Protein AF-A0A7V2CVE9-F1 (afdb_monomer)

pLDDT: mean 84.0, std 15.45, range [31.25, 98.56]

Mean predicted aligned error: 8.96 Å

Foldseek 3Di:
DDDDDPPPPPPPPPPPPDPPVPFPDADDDDPPADPAWDKAKDDKDWDDAPDPQKIKIKIWIATPVLAIKIKIKIFQGPLLAAQAEEEEQCDRLVQLQPLVNLLCQLRVHMYMYMPDDDDPCLRVVLVVQVVCCVVVVRALSSQHAYEYEYAAPVLLVSLVSLLNCVQRYLEGEYENHFPNLSQLPPPDNVSNVSSLVSQQQHAYEYEYELAAPLDWDQVVVVPVRRVCLPPRQLVCQVSVGNYAYAYAYDDYSDDFPVCLLVSVLSVLSCPQWFDPPFGSNVPHGGTDGQHLQQKWWKAPFPQDADPNTGTDRPDPALPSIDQIDGPVPDPDDSSNIGIGSDQLSSQLRSLRRFDADQKAWDWDADPLKIKIFIDGPDPFDWQKKFKDFRPHTQDIDRDPRRMDIDNPLSAQSDWTWMWIWIATPNGTHIHNTWTRRRNRTRRSNVSVVVSVVPPCLLVVAPADPLLSVLLVVLVVVVVVVVPDDDDDDDRDPVSLLSNLVSLLVQCPPSHPSSVVSSLVSCLVCLLVNLVSLVVVLVVPPPPDPVSSVSSVVSNVVNPDPPPPPPPPDD

Solvent-accessible surface area (backbone atoms only — not comparable to full-atom values): 30543 Å² total; per-residue (Å²): 137,84,85,81,77,84,80,69,68,76,78,74,75,75,80,80,71,81,73,75,72,72,73,78,74,78,77,80,79,57,91,88,53,81,72,92,84,68,69,52,76,49,76,74,48,77,41,80,38,99,49,92,65,18,33,35,36,36,35,41,34,38,41,88,83,68,51,55,35,50,36,20,36,24,40,42,37,91,56,75,54,36,62,27,32,39,39,35,36,62,37,38,52,52,38,54,22,50,62,59,45,39,49,17,51,35,65,36,19,28,28,37,7,14,42,69,90,72,96,48,61,72,57,49,50,51,53,50,32,42,51,50,18,64,79,67,72,34,58,22,45,51,24,27,34,27,38,28,30,13,49,28,81,29,8,55,49,28,48,48,32,32,46,74,37,45,69,43,35,59,31,32,33,32,21,57,38,67,65,63,57,68,44,57,71,42,90,49,64,68,57,11,50,45,22,48,64,34,36,42,43,30,45,30,40,31,50,31,19,30,52,12,87,51,40,30,44,46,71,90,73,76,46,65,72,18,36,44,75,77,66,46,45,36,57,44,24,62,68,59,36,39,44,28,71,47,48,40,78,73,42,34,90,60,84,58,63,58,58,37,48,49,53,49,40,51,51,43,41,42,67,60,25,46,56,91,84,60,49,18,71,83,37,71,40,75,61,44,71,42,62,56,77,66,17,22,29,22,54,56,47,65,72,28,60,48,98,85,20,38,52,36,73,60,54,98,56,73,74,62,50,53,77,66,32,48,43,92,71,50,87,72,62,68,35,62,30,32,38,30,63,31,66,42,37,37,41,31,44,54,25,44,54,40,73,60,75,51,40,40,61,44,76,45,79,51,88,68,26,37,37,39,36,63,45,71,79,49,92,60,60,74,54,32,35,38,36,27,47,32,69,42,81,76,50,72,19,75,49,85,76,39,47,53,74,39,57,86,54,34,38,62,58,36,79,41,32,33,32,35,46,31,34,36,84,92,39,65,44,39,12,50,46,43,33,30,35,35,42,37,78,52,59,47,55,67,20,46,57,48,20,73,61,47,58,58,58,59,74,55,45,95,54,57,71,66,31,48,50,43,55,50,48,57,50,52,49,54,59,39,63,76,73,52,89,71,91,74,85,74,82,54,66,71,52,40,33,55,25,40,54,46,40,58,54,28,60,71,41,90,35,58,62,39,25,52,31,24,52,49,48,49,62,68,45,20,72,80,31,23,69,36,48,48,50,48,56,72,73,56,82,58,78,51,68,67,60,39,52,53,51,51,52,42,37,55,73,51,56,69,80,64,94,74,70,74,82,83,83,127

Sequence (570 aa):
MRPVPRTLLAAVTCLSATAALAQPKPTPVPEDYPGPLQVEWGPIRTFDGPRPGDRVSRMYFVHLDRTDQEAQLFLPGNARTIRGVIVHLGWAYEPHKPHLQEYARARGFAVLGGMWRYARLPDVIPQALAHLAKELDVPGLEHAPLLMMGFSRTGSKAVRFAVYQPERTVSVFFGGSPGLTLGIADKNPERAQRALDALRGIPCITISGSQDAFVGINKEAKRGYFDWERVHYPKIRAARLPVTAACEWGPGHESFNNGALLLPFWDGVWRGRVSDDADPVKGPVALKPFPEEAGYLVTAGDWGTDPDGKLVPASAAADHLGEPVPLREFRGDPATAVWLPDAYTAAVWRAFVERPRGIALAASASGSSIRLAVRSERPEPVESAQFCDGNRLLGRADRAPFEIETLELGSPRGVHSVFAVCMAGGVKYYTAPIQVLGGTVVDQKAGEERARQVPGDLAGLVVDVDALATLRALRADRAQDSASPSPRTPVPAPARAAAARQVIGLLRSPFDEQRMLATKALKEFAPELAEAIRGEIASGPVDDPKIRSFLESLADSTAAPSATQPDNSR

Radius of gyration: 27.42 Å; Cα contacts (8 Å, |Δi|>4): 1169; chains: 1; bounding box: 65×110×67 Å

Structure (mmCIF, N/CA/C/O backbone):
data_AF-A0A7V2CVE9-F1
#
_entry.id   AF-A0A7V2CVE9-F1
#
loop_
_atom_site.group_PDB
_atom_site.id
_atom_site.type_symbol
_atom_site.label_atom_id
_atom_site.label_alt_id
_atom_site.label_comp_id
_atom_site.label_asym_id
_atom_site.label_entity_id
_atom_site.label_seq_id
_atom_site.pdbx_PDB_ins_code
_atom_site.Cartn_x
_atom_site.Cartn_y
_atom_site.Cartn_z
_atom_site.occupancy
_atom_site.B_iso_or_equiv
_atom_site.auth_seq_id
_atom_site.auth_comp_id
_atom_site.auth_asym_id
_atom_site.auth_atom_id
_atom_site.pdbx_PDB_model_num
ATOM 1 N N . MET A 1 1 ? 17.419 -52.268 -21.661 1.00 43.81 1 MET A N 1
ATOM 2 C CA . MET A 1 1 ? 17.269 -51.530 -20.387 1.00 43.81 1 MET A CA 1
ATOM 3 C C . MET A 1 1 ? 17.296 -52.542 -19.250 1.00 43.81 1 MET A C 1
ATOM 5 O O . MET A 1 1 ? 16.499 -53.469 -19.287 1.00 43.81 1 MET A O 1
ATOM 9 N N . ARG A 1 2 ? 18.259 -52.456 -18.321 1.00 33.97 2 ARG A N 1
ATOM 10 C CA . ARG A 1 2 ? 18.342 -53.364 -17.158 1.00 33.97 2 ARG A CA 1
ATOM 11 C C . ARG A 1 2 ? 17.438 -52.840 -16.028 1.00 33.97 2 ARG A C 1
ATOM 13 O O . ARG A 1 2 ? 17.391 -51.624 -15.855 1.00 33.97 2 ARG A O 1
ATOM 20 N N . PRO A 1 3 ? 16.739 -53.703 -15.271 1.00 44.88 3 PRO A N 1
ATOM 21 C CA . PRO A 1 3 ? 15.881 -53.265 -14.175 1.00 44.88 3 PRO A CA 1
ATOM 22 C C . PRO A 1 3 ? 16.718 -52.849 -12.958 1.00 44.88 3 PRO A C 1
ATOM 24 O O . PRO A 1 3 ? 17.675 -53.527 -12.585 1.00 44.88 3 PRO A O 1
ATOM 27 N N . VAL A 1 4 ? 16.350 -51.722 -12.348 1.00 42.75 4 VAL A N 1
ATOM 28 C CA . VAL A 1 4 ? 16.950 -51.209 -11.108 1.00 42.75 4 VAL A CA 1
ATOM 29 C C . VAL A 1 4 ? 16.427 -52.026 -9.910 1.00 42.75 4 VAL A C 1
ATOM 31 O O . VAL A 1 4 ? 15.227 -52.312 -9.863 1.00 42.75 4 VAL A O 1
ATOM 34 N N . PRO A 1 5 ? 17.274 -52.418 -8.936 1.00 43.97 5 PRO A N 1
ATOM 35 C CA . PRO A 1 5 ? 16.848 -53.206 -7.779 1.00 43.97 5 PRO A CA 1
ATOM 36 C C . PRO A 1 5 ? 15.904 -52.433 -6.845 1.00 43.97 5 PRO A C 1
ATOM 38 O O . PRO A 1 5 ? 16.165 -51.291 -6.472 1.00 43.97 5 PRO A O 1
ATOM 41 N N . ARG A 1 6 ? 14.831 -53.103 -6.402 1.00 46.44 6 ARG A N 1
ATOM 42 C CA . ARG A 1 6 ? 13.778 -52.609 -5.487 1.00 46.44 6 ARG A CA 1
ATOM 43 C C . ARG A 1 6 ? 14.230 -52.313 -4.044 1.00 46.44 6 ARG A C 1
ATOM 45 O O . ARG A 1 6 ? 13.397 -52.003 -3.202 1.00 46.44 6 ARG A O 1
ATOM 52 N N . THR A 1 7 ? 15.520 -52.374 -3.735 1.00 42.72 7 THR A N 1
ATOM 53 C CA . THR A 1 7 ? 16.046 -52.250 -2.363 1.00 42.72 7 THR A CA 1
ATOM 54 C C . THR A 1 7 ? 16.423 -50.828 -1.935 1.00 42.72 7 THR A C 1
ATOM 56 O O . THR A 1 7 ? 16.818 -50.636 -0.792 1.00 42.72 7 THR A O 1
ATOM 59 N N . LEU A 1 8 ? 16.236 -49.812 -2.787 1.00 39.56 8 LEU A N 1
ATOM 60 C CA . LEU A 1 8 ? 16.528 -48.403 -2.460 1.00 39.56 8 LEU A CA 1
ATOM 61 C C . LEU A 1 8 ? 15.291 -47.546 -2.131 1.00 39.56 8 LEU A C 1
ATOM 63 O O . LEU A 1 8 ? 15.432 -46.367 -1.821 1.00 39.56 8 LEU A O 1
ATOM 67 N N . LEU A 1 9 ? 14.085 -48.126 -2.146 1.00 37.44 9 LEU A N 1
ATOM 68 C CA . LEU A 1 9 ? 12.841 -47.387 -1.886 1.00 37.44 9 LEU A CA 1
ATOM 69 C C . LEU A 1 9 ? 12.424 -47.359 -0.402 1.00 37.44 9 LEU A C 1
ATOM 71 O O . LEU A 1 9 ? 11.510 -46.627 -0.051 1.00 37.44 9 LEU A O 1
ATOM 75 N N . ALA A 1 10 ? 13.094 -48.114 0.477 1.00 36.25 10 ALA A N 1
ATOM 76 C CA . ALA A 1 10 ? 12.753 -48.185 1.904 1.00 36.25 10 ALA A CA 1
ATOM 77 C C . ALA A 1 10 ? 13.574 -47.234 2.802 1.00 36.25 10 ALA A C 1
ATOM 79 O O . ALA A 1 10 ? 13.246 -47.066 3.971 1.00 36.25 10 ALA A O 1
ATOM 80 N N . ALA A 1 11 ? 14.615 -46.578 2.273 1.00 33.44 11 ALA A N 1
ATOM 81 C CA . ALA A 1 11 ? 15.468 -45.660 3.041 1.00 33.44 11 ALA A CA 1
ATOM 82 C C . ALA A 1 11 ? 15.097 -44.170 2.880 1.00 33.44 11 ALA A C 1
ATOM 84 O O . ALA A 1 11 ? 15.650 -43.323 3.572 1.00 33.44 11 ALA A O 1
ATOM 85 N N . VAL A 1 12 ? 14.146 -43.838 1.997 1.00 35.50 12 VAL A N 1
ATOM 86 C CA . VAL A 1 12 ? 13.720 -42.446 1.729 1.00 35.50 12 VAL A CA 1
ATOM 87 C C . VAL A 1 12 ? 12.369 -42.111 2.389 1.00 35.50 12 VAL A C 1
ATOM 89 O O . VAL A 1 12 ? 11.962 -40.957 2.422 1.00 35.50 12 VAL A O 1
ATOM 92 N N . THR A 1 13 ? 11.688 -43.085 3.002 1.00 34.62 13 THR A N 1
ATOM 93 C CA . THR A 1 13 ? 10.315 -42.914 3.527 1.00 34.62 13 THR A CA 1
ATOM 94 C C . THR A 1 13 ? 10.218 -42.801 5.059 1.00 34.62 13 THR A C 1
ATOM 96 O O . THR A 1 13 ? 9.115 -42.727 5.587 1.00 34.62 13 THR A O 1
ATOM 99 N N . CYS A 1 14 ? 11.340 -42.734 5.790 1.00 31.25 14 CYS A N 1
ATOM 100 C CA . CYS A 1 14 ? 11.357 -42.661 7.266 1.00 31.25 14 CYS A CA 1
ATOM 101 C C . CYS A 1 14 ? 12.058 -41.417 7.857 1.00 31.25 14 CYS A C 1
ATOM 103 O O . CYS A 1 14 ? 12.432 -41.429 9.026 1.00 31.25 14 CYS A O 1
ATOM 105 N N . LEU A 1 15 ? 12.204 -40.328 7.090 1.00 33.91 15 LEU A N 1
ATOM 106 C CA . LEU A 1 15 ? 12.718 -39.030 7.578 1.00 33.91 15 LEU A CA 1
ATOM 107 C C . LEU A 1 15 ? 11.675 -37.895 7.548 1.00 33.91 15 LEU A C 1
ATOM 109 O O . LEU A 1 15 ? 12.021 -36.722 7.616 1.00 33.91 15 LEU A O 1
ATOM 113 N N . SER A 1 16 ? 10.386 -38.231 7.506 1.00 36.09 16 SER A N 1
ATOM 114 C CA . SER A 1 16 ? 9.269 -37.311 7.780 1.00 36.09 16 SER A CA 1
ATOM 115 C C . SER A 1 16 ? 8.717 -37.502 9.201 1.00 36.09 16 SER A C 1
ATOM 117 O O . SER A 1 16 ? 7.528 -37.318 9.462 1.00 36.09 16 SER A O 1
ATOM 119 N N . ALA A 1 17 ? 9.594 -37.877 10.138 1.00 37.22 17 ALA A N 1
ATOM 120 C CA . ALA A 1 17 ? 9.297 -37.876 11.561 1.00 37.22 17 ALA A CA 1
ATOM 121 C C . ALA A 1 17 ? 9.068 -36.430 12.019 1.00 37.22 17 ALA A C 1
ATOM 123 O O . ALA A 1 17 ? 10.015 -35.656 12.116 1.00 37.22 17 ALA A O 1
ATOM 124 N N . THR A 1 18 ? 7.798 -36.083 12.241 1.00 36.44 18 THR A N 1
ATOM 125 C CA . THR A 1 18 ? 7.293 -35.232 13.333 1.00 36.44 18 THR A CA 1
ATOM 126 C C . THR A 1 18 ? 8.355 -34.418 14.079 1.00 36.44 18 THR A C 1
ATOM 128 O O . THR A 1 18 ? 8.585 -34.607 15.272 1.00 36.44 18 THR A O 1
ATOM 131 N N . ALA A 1 19 ? 8.960 -33.443 13.405 1.00 36.50 19 ALA A N 1
ATOM 132 C CA . ALA A 1 19 ? 9.407 -32.247 14.085 1.00 36.50 19 ALA A CA 1
ATOM 133 C C . ALA A 1 19 ? 8.121 -31.487 14.401 1.00 36.50 19 ALA A C 1
ATOM 135 O O . ALA A 1 19 ? 7.608 -30.737 13.571 1.00 36.50 19 ALA A O 1
ATOM 136 N N . ALA A 1 20 ? 7.551 -31.732 15.582 1.00 38.41 20 ALA A N 1
ATOM 137 C CA . ALA A 1 20 ? 6.730 -30.719 16.218 1.00 38.41 20 ALA A CA 1
ATOM 138 C C . ALA A 1 20 ? 7.644 -29.495 16.322 1.00 38.41 20 ALA A C 1
ATOM 140 O O . ALA A 1 20 ? 8.504 -29.438 17.200 1.00 38.41 20 ALA A O 1
ATOM 141 N N . LEU A 1 21 ? 7.565 -28.603 15.330 1.00 41.34 21 LEU A N 1
ATOM 142 C CA . LEU A 1 21 ? 8.269 -27.334 15.328 1.00 41.34 21 LEU A CA 1
ATOM 143 C C . LEU A 1 21 ? 7.784 -26.632 16.587 1.00 41.34 21 LEU A C 1
ATOM 145 O O . LEU A 1 21 ? 6.665 -26.119 16.620 1.00 41.34 21 LEU A O 1
ATOM 149 N N . ALA A 1 22 ? 8.583 -26.713 17.653 1.00 47.47 22 ALA A N 1
ATOM 150 C CA . ALA A 1 22 ? 8.346 -25.951 18.859 1.00 47.47 22 ALA A CA 1
ATOM 151 C C . ALA A 1 22 ? 8.121 -24.518 18.392 1.00 47.47 22 ALA A C 1
ATOM 153 O O . ALA A 1 22 ? 8.961 -23.981 17.660 1.00 47.47 22 ALA A O 1
ATOM 154 N N . GLN A 1 23 ? 6.956 -23.951 18.720 1.00 46.72 23 GLN A N 1
ATOM 155 C CA . GLN A 1 23 ? 6.673 -22.586 18.311 1.00 46.72 23 GLN A CA 1
ATOM 156 C C . GLN A 1 23 ? 7.845 -21.716 18.772 1.00 46.72 23 GLN A C 1
ATOM 158 O O . GLN A 1 23 ? 8.299 -21.884 19.913 1.00 46.72 23 GLN A O 1
ATOM 163 N N . PRO A 1 24 ? 8.394 -20.860 17.891 1.00 49.22 24 PRO A N 1
ATOM 164 C CA . PRO A 1 24 ? 9.481 -19.983 18.281 1.00 49.22 24 PRO A CA 1
ATOM 165 C C . PRO A 1 24 ? 9.033 -19.231 19.532 1.00 49.22 24 PRO A C 1
ATOM 167 O O . PRO A 1 24 ? 7.952 -18.641 19.554 1.00 49.22 24 PRO A O 1
ATOM 170 N N . LYS A 1 25 ? 9.824 -19.331 20.608 1.00 53.44 25 LYS A N 1
ATOM 171 C CA . LYS A 1 25 ? 9.537 -18.573 21.827 1.00 53.44 25 LYS A CA 1
ATOM 172 C C . LYS A 1 25 ? 9.451 -17.092 21.438 1.00 53.44 25 LYS A C 1
ATOM 174 O O . LYS A 1 25 ? 10.308 -16.657 20.663 1.00 53.44 25 LYS A O 1
ATOM 179 N N . PRO A 1 26 ? 8.467 -16.336 21.959 1.00 62.16 26 PRO A N 1
ATOM 180 C CA . PRO A 1 26 ? 8.378 -14.902 21.717 1.00 62.16 26 PRO A CA 1
ATOM 181 C C . PRO A 1 26 ? 9.733 -14.244 21.969 1.00 62.16 26 PRO A C 1
ATOM 183 O O . PRO A 1 26 ? 10.394 -14.558 22.966 1.00 62.16 26 PRO A O 1
ATOM 186 N N . THR A 1 27 ? 10.152 -13.358 21.065 1.00 63.31 27 THR A N 1
ATOM 187 C CA . THR A 1 27 ? 11.380 -12.581 21.255 1.00 63.31 27 THR A CA 1
ATOM 188 C C . THR A 1 27 ? 11.283 -11.847 22.597 1.00 63.31 27 THR A C 1
ATOM 190 O O . THR A 1 27 ? 10.294 -11.142 22.815 1.00 63.31 27 THR A O 1
ATOM 193 N N . PRO A 1 28 ? 12.260 -11.992 23.515 1.00 63.31 28 PRO A N 1
ATOM 194 C CA . PRO A 1 28 ? 12.235 -11.281 24.784 1.00 63.31 28 PRO A CA 1
ATOM 195 C C . PRO A 1 28 ? 12.097 -9.774 24.558 1.00 63.31 28 PRO A C 1
ATOM 197 O O . PRO A 1 28 ? 12.868 -9.163 23.807 1.00 63.31 28 PRO A O 1
ATOM 200 N N . VAL A 1 29 ? 11.104 -9.180 25.216 1.00 66.19 29 VAL A N 1
ATOM 201 C CA . VAL A 1 29 ? 10.906 -7.731 25.240 1.00 66.19 29 VAL A CA 1
ATOM 202 C C . VAL A 1 29 ? 12.132 -7.110 25.924 1.00 66.19 29 VAL A C 1
ATOM 204 O O . VAL A 1 29 ? 12.483 -7.556 27.017 1.00 66.19 29 VAL A O 1
ATOM 207 N N . PRO A 1 30 ? 12.838 -6.149 25.300 1.00 66.94 30 PRO A N 1
ATOM 208 C CA . PRO A 1 30 ? 14.041 -5.596 25.911 1.00 66.94 30 PRO A CA 1
ATOM 209 C C . PRO A 1 30 ? 13.746 -4.810 27.189 1.00 66.94 30 PRO A C 1
ATOM 211 O O . PRO A 1 30 ? 12.656 -4.273 27.357 1.00 66.94 30 PRO A O 1
ATOM 214 N N . GLU A 1 31 ? 14.745 -4.717 28.070 1.00 66.62 31 GLU A N 1
ATOM 215 C CA . GLU A 1 31 ? 14.632 -4.032 29.368 1.00 66.62 31 GLU A CA 1
ATOM 216 C C . GLU A 1 31 ? 14.289 -2.538 29.242 1.00 66.62 31 GLU A C 1
ATOM 218 O O . GLU A 1 31 ? 13.712 -1.955 30.156 1.00 66.62 31 GLU A O 1
ATOM 223 N N . ASP A 1 32 ? 14.599 -1.916 28.099 1.00 68.56 32 ASP A N 1
ATOM 224 C CA . ASP A 1 32 ? 14.266 -0.520 27.798 1.00 68.56 32 ASP A CA 1
ATOM 225 C C . ASP A 1 32 ? 12.853 -0.333 27.216 1.00 68.56 32 ASP A C 1
ATOM 227 O O . ASP A 1 32 ? 12.450 0.791 26.895 1.00 68.56 32 ASP A O 1
ATOM 231 N N . TYR A 1 33 ? 12.089 -1.417 27.072 1.00 66.81 33 TYR A N 1
ATOM 232 C CA . TYR A 1 33 ? 10.715 -1.363 26.608 1.00 66.81 33 TYR A CA 1
ATOM 233 C C . TYR A 1 33 ? 9.787 -1.015 27.783 1.00 66.81 33 TYR A C 1
ATOM 235 O O . TYR A 1 33 ? 9.780 -1.718 28.796 1.00 66.81 33 TYR A O 1
ATOM 243 N N . PRO A 1 34 ? 8.976 0.052 27.685 1.00 65.19 34 PRO A N 1
ATOM 244 C CA . PRO A 1 34 ? 8.049 0.406 28.753 1.00 65.19 34 PRO A CA 1
ATOM 245 C C . PRO A 1 34 ? 7.080 -0.761 29.011 1.00 65.19 34 PRO A C 1
ATOM 247 O O . PRO A 1 34 ? 6.595 -1.375 28.059 1.00 65.19 34 PRO A O 1
ATOM 250 N N . GLY A 1 35 ? 6.809 -1.073 30.287 1.00 69.31 35 GLY A N 1
ATOM 251 C CA . GLY A 1 35 ? 5.953 -2.193 30.729 1.00 69.31 35 GLY A CA 1
ATOM 252 C C . GLY A 1 35 ? 4.550 -2.206 30.096 1.00 69.31 35 GLY A C 1
ATOM 253 O O . GLY A 1 35 ? 4.226 -1.311 29.327 1.00 69.31 35 GLY A O 1
ATOM 254 N N . PRO A 1 36 ? 3.687 -3.201 30.357 1.00 68.38 36 PRO A N 1
ATOM 255 C CA . PRO A 1 36 ? 2.457 -3.432 29.587 1.00 68.38 36 PRO A CA 1
ATOM 256 C C . PRO A 1 36 ? 1.581 -2.179 29.420 1.00 68.38 36 PRO A C 1
ATOM 258 O O . PRO A 1 36 ? 1.322 -1.444 30.371 1.00 68.38 36 PRO A O 1
ATOM 261 N N . LEU A 1 37 ? 1.144 -1.934 28.183 1.00 78.75 37 LEU A N 1
ATOM 262 C CA . LEU A 1 37 ? 0.266 -0.822 27.832 1.00 78.75 37 LEU A CA 1
ATOM 263 C C . LEU A 1 37 ? -1.195 -1.194 28.066 1.00 78.75 37 LEU A C 1
ATOM 265 O O . LEU A 1 37 ? -1.659 -2.183 27.497 1.00 78.75 37 LEU A O 1
ATOM 269 N N . GLN A 1 38 ? -1.925 -0.363 28.808 1.00 79.00 38 GLN A N 1
ATOM 270 C CA . GLN A 1 38 ? -3.385 -0.416 28.837 1.00 79.00 38 GLN A CA 1
ATOM 271 C C . GLN A 1 38 ? -3.959 0.523 27.771 1.00 79.00 38 GLN A C 1
ATOM 273 O O . GLN A 1 38 ? -3.553 1.681 27.674 1.00 79.00 38 GLN A O 1
ATOM 278 N N . VAL A 1 39 ? -4.880 0.002 26.962 1.00 83.56 39 VAL A N 1
ATOM 279 C CA . VAL A 1 39 ? -5.604 0.747 25.927 1.00 83.56 39 VAL A CA 1
ATOM 280 C C . VAL A 1 39 ? -7.088 0.720 26.269 1.00 83.56 39 VAL A C 1
ATOM 282 O O . VAL A 1 39 ? -7.640 -0.346 26.543 1.00 83.56 39 VAL A O 1
ATOM 285 N N . GLU A 1 40 ? -7.728 1.886 26.239 1.00 84.38 40 GLU A N 1
ATOM 286 C CA . GLU A 1 40 ? -9.179 1.997 26.374 1.00 84.38 40 GLU A CA 1
ATOM 287 C C . GLU A 1 40 ? -9.812 2.011 24.981 1.00 84.38 40 GLU A C 1
ATOM 289 O O . GLU A 1 40 ? -9.551 2.906 24.173 1.00 84.38 40 GLU A O 1
ATOM 294 N N . TRP A 1 41 ? -10.633 1.002 24.689 1.00 85.94 41 TRP A N 1
ATOM 295 C CA . TRP A 1 41 ? -11.311 0.852 23.403 1.00 85.94 41 TRP A CA 1
ATOM 296 C C . TRP A 1 41 ? -12.672 1.549 23.435 1.00 85.94 41 TRP A C 1
ATOM 298 O O . TRP A 1 41 ? -13.489 1.317 24.325 1.00 85.94 41 TRP A O 1
ATOM 308 N N . GLY A 1 42 ? -12.911 2.414 22.457 1.00 80.62 42 GLY A N 1
ATOM 309 C CA . GLY A 1 42 ? -14.210 3.010 22.178 1.00 80.62 42 GLY A CA 1
ATOM 310 C C . GLY A 1 42 ? -15.132 2.055 21.410 1.00 80.62 42 GLY A C 1
ATOM 311 O O . GLY A 1 42 ? -14.715 0.973 20.994 1.00 80.62 42 GLY A O 1
ATOM 312 N N . PRO A 1 43 ? -16.398 2.449 21.188 1.00 79.06 43 PRO A N 1
ATOM 313 C CA . PRO A 1 43 ? -17.369 1.603 20.507 1.00 79.06 43 PRO A CA 1
ATOM 314 C C . PRO A 1 43 ? -16.951 1.321 19.061 1.00 79.06 43 PRO A C 1
ATOM 316 O O . PRO A 1 43 ? -16.502 2.220 18.343 1.00 79.06 43 PRO A O 1
ATOM 319 N N . ILE A 1 44 ? -17.176 0.083 18.618 1.00 86.19 44 ILE A N 1
ATOM 320 C CA . ILE A 1 44 ? -16.987 -0.307 17.223 1.00 86.19 44 ILE A CA 1
ATOM 321 C C . ILE A 1 44 ? -18.263 -0.025 16.437 1.00 86.19 44 ILE A C 1
ATOM 323 O O . ILE A 1 44 ? -19.359 -0.440 16.811 1.00 86.19 44 ILE A O 1
ATOM 327 N N . ARG A 1 45 ? -18.113 0.677 15.316 1.00 84.31 45 ARG A N 1
ATOM 328 C CA . ARG A 1 45 ? -19.191 0.929 14.357 1.00 84.31 45 ARG A CA 1
ATOM 329 C C . ARG A 1 45 ? -18.903 0.167 13.077 1.00 84.31 45 ARG A C 1
ATOM 331 O O . ARG A 1 45 ? -17.827 0.325 12.512 1.00 84.31 45 ARG A O 1
ATOM 338 N N . THR A 1 46 ? -19.859 -0.623 12.608 1.00 85.56 46 THR A N 1
ATOM 339 C CA . THR A 1 46 ? -19.724 -1.397 11.369 1.00 85.56 46 THR A CA 1
ATOM 340 C C . THR A 1 46 ? -20.627 -0.817 10.293 1.00 85.56 46 THR A C 1
ATOM 342 O O . THR A 1 46 ? -21.776 -0.466 10.552 1.00 85.56 46 THR A O 1
ATOM 345 N N . PHE A 1 47 ? -20.084 -0.718 9.088 1.00 85.25 47 PHE A N 1
ATOM 346 C CA . PHE A 1 47 ? -20.742 -0.212 7.896 1.00 85.25 47 PHE A CA 1
ATOM 347 C C . PHE A 1 47 ? -20.623 -1.247 6.780 1.00 85.25 47 PHE A C 1
ATOM 349 O O . PHE A 1 47 ? -19.642 -1.999 6.727 1.00 85.25 47 PHE A O 1
ATOM 356 N N . ASP A 1 48 ? -21.586 -1.244 5.864 1.00 84.25 48 ASP A N 1
ATOM 357 C CA . ASP A 1 48 ? -21.485 -2.035 4.643 1.00 84.25 48 ASP A CA 1
ATOM 358 C C . ASP A 1 48 ? -20.299 -1.553 3.800 1.00 84.25 48 ASP A C 1
ATOM 360 O O . ASP A 1 48 ? -20.056 -0.352 3.632 1.00 84.25 48 ASP A O 1
ATOM 364 N N . GLY A 1 49 ? -19.530 -2.512 3.294 1.00 85.25 49 GLY A N 1
ATOM 365 C CA . GLY A 1 49 ? -18.465 -2.257 2.342 1.00 85.25 49 GLY A CA 1
ATOM 366 C C . GLY A 1 49 ? -18.992 -2.052 0.916 1.00 85.25 49 GLY A C 1
ATOM 367 O O . GLY A 1 49 ? -20.192 -2.107 0.655 1.00 85.25 49 GLY A O 1
ATOM 368 N N . PRO A 1 50 ? -18.090 -1.821 -0.050 1.00 82.31 50 PRO A N 1
ATOM 369 C CA . PRO A 1 50 ? -18.489 -1.480 -1.414 1.00 82.31 50 PRO A CA 1
ATOM 370 C C . PRO A 1 50 ? -19.038 -2.659 -2.228 1.00 82.31 50 PRO A C 1
ATOM 372 O O . PRO A 1 50 ? -19.571 -2.435 -3.314 1.00 82.31 50 PRO A O 1
ATOM 375 N N . ARG A 1 51 ? -18.913 -3.907 -1.751 1.00 87.19 51 ARG A N 1
ATOM 376 C CA . ARG A 1 51 ? -19.542 -5.086 -2.367 1.00 87.19 51 ARG A CA 1
ATOM 377 C C . ARG A 1 51 ? -20.447 -5.809 -1.368 1.00 87.19 51 ARG A C 1
ATOM 379 O O . ARG A 1 51 ? -20.175 -5.753 -0.170 1.00 87.19 51 ARG A O 1
ATOM 386 N N . PRO A 1 52 ? -21.478 -6.538 -1.841 1.00 86.88 52 PRO A N 1
ATOM 387 C CA . PRO A 1 52 ? -22.337 -7.329 -0.968 1.00 86.88 52 PRO A CA 1
ATOM 388 C C . PRO A 1 52 ? -21.536 -8.247 -0.039 1.00 86.88 52 PRO A C 1
ATOM 390 O O . PRO A 1 52 ? -20.699 -9.030 -0.489 1.00 86.88 52 PRO A O 1
ATOM 393 N N . GLY A 1 53 ? -21.812 -8.136 1.260 1.00 85.75 53 GLY A N 1
ATOM 394 C CA . GLY A 1 53 ? -21.161 -8.905 2.317 1.00 85.75 53 GLY A CA 1
ATOM 395 C C . GLY A 1 53 ? -19.884 -8.278 2.875 1.00 85.75 53 GLY A C 1
ATOM 396 O O . GLY A 1 53 ? -19.535 -8.608 4.005 1.00 85.75 53 GLY A O 1
ATOM 397 N N . ASP A 1 54 ? -19.199 -7.390 2.142 1.00 89.69 54 ASP A N 1
ATOM 398 C CA . ASP A 1 54 ? -18.034 -6.672 2.675 1.00 89.69 54 ASP A CA 1
ATOM 399 C C . ASP A 1 54 ? -18.428 -5.834 3.895 1.00 89.69 54 ASP A C 1
ATOM 401 O O . ASP A 1 54 ? -19.522 -5.270 3.947 1.00 89.69 54 ASP A O 1
ATOM 405 N N . ARG A 1 55 ? -17.507 -5.700 4.853 1.00 87.00 55 ARG A N 1
ATOM 406 C CA . ARG A 1 55 ? -17.705 -4.882 6.056 1.00 87.00 55 ARG A CA 1
ATOM 407 C C . ARG A 1 55 ? -16.539 -3.923 6.243 1.00 87.00 55 ARG A C 1
ATOM 409 O O . ARG A 1 55 ? -15.381 -4.306 6.075 1.00 87.00 55 ARG A O 1
ATOM 416 N N . VAL A 1 56 ? -16.839 -2.688 6.629 1.00 84.50 56 VAL A N 1
ATOM 417 C CA . VAL A 1 56 ? -15.848 -1.755 7.174 1.00 84.50 56 VAL A CA 1
ATOM 418 C C . VAL A 1 56 ? -16.225 -1.454 8.613 1.00 84.50 56 VAL A C 1
ATOM 420 O O . VAL A 1 56 ? -17.286 -0.897 8.878 1.00 84.50 56 VAL A O 1
ATOM 423 N N . SER A 1 57 ? -15.350 -1.808 9.542 1.00 81.75 57 SER A N 1
ATOM 424 C CA . SER A 1 57 ? -15.524 -1.551 10.966 1.00 81.75 57 SER A CA 1
ATOM 425 C C . SER A 1 57 ? -14.583 -0.445 11.410 1.00 81.75 57 SER A C 1
ATOM 427 O O . SER A 1 57 ? -13.411 -0.427 11.050 1.00 81.75 57 SER A O 1
ATOM 429 N N . ARG A 1 58 ? -15.093 0.493 12.194 1.00 81.81 58 ARG A N 1
ATOM 430 C CA . ARG A 1 58 ? -14.364 1.643 12.717 1.00 81.81 58 ARG A CA 1
ATOM 431 C C . ARG A 1 58 ? -14.307 1.561 14.227 1.00 81.81 58 ARG A C 1
ATOM 433 O O . ARG A 1 58 ? -15.320 1.276 14.858 1.00 81.81 58 ARG A O 1
ATOM 440 N N . MET A 1 59 ? -13.142 1.859 14.778 1.00 79.81 59 MET A N 1
ATOM 441 C CA . MET A 1 59 ? -12.866 1.824 16.202 1.00 79.81 59 MET A CA 1
ATOM 442 C C . MET A 1 59 ? -12.064 3.059 16.606 1.00 79.81 59 MET A C 1
ATOM 444 O O . MET A 1 59 ? -11.069 3.406 15.969 1.00 79.81 59 MET A O 1
ATOM 448 N N . TYR A 1 60 ? -12.486 3.685 17.698 1.00 76.25 60 TYR A N 1
ATOM 449 C CA . TYR A 1 60 ? -11.722 4.717 18.396 1.00 76.25 60 TYR A CA 1
ATOM 450 C C . TYR A 1 60 ? -11.022 4.090 19.588 1.00 76.25 60 TYR A C 1
ATOM 452 O O . TYR A 1 60 ? -11.591 3.201 20.212 1.00 76.25 60 TYR A O 1
ATOM 460 N N . PHE A 1 61 ? -9.823 4.540 19.935 1.00 72.94 61 PHE A N 1
ATOM 461 C CA . PHE A 1 61 ? -9.189 4.127 21.183 1.00 72.94 61 PHE A CA 1
ATOM 462 C C . PHE A 1 61 ? -8.279 5.212 21.753 1.00 72.94 61 PHE A C 1
ATOM 464 O O . PHE A 1 61 ? -7.721 6.028 21.014 1.00 72.94 61 PHE A O 1
ATOM 471 N N . VAL A 1 62 ? -8.142 5.203 23.081 1.00 62.47 62 VAL A N 1
ATOM 472 C CA . VAL A 1 62 ? -7.282 6.118 23.842 1.00 62.47 62 VAL A CA 1
ATOM 473 C C . VAL A 1 62 ? -6.052 5.363 24.327 1.00 62.47 62 VAL A C 1
ATOM 475 O O . VAL A 1 62 ? -6.148 4.295 24.935 1.00 62.47 62 VAL A O 1
ATOM 478 N N . HIS A 1 63 ? -4.877 5.933 24.065 1.00 68.56 63 HIS A N 1
ATOM 479 C CA . HIS A 1 63 ? -3.601 5.468 24.613 1.00 68.56 63 HIS A CA 1
ATOM 480 C C . HIS A 1 63 ? -3.294 6.135 25.969 1.00 68.56 63 HIS A C 1
ATOM 482 O O . HIS A 1 63 ? -3.775 7.236 26.225 1.00 68.56 63 HIS A O 1
ATOM 488 N N . LEU A 1 64 ? -2.414 5.541 26.794 1.00 57.06 64 LEU A N 1
ATOM 489 C CA . LEU A 1 64 ? -1.975 6.070 28.107 1.00 57.06 64 LEU A CA 1
ATOM 490 C C . LEU A 1 64 ? -1.516 7.544 28.106 1.00 57.06 64 LEU A C 1
ATOM 492 O O . LEU A 1 64 ? -1.589 8.208 29.135 1.00 57.06 64 LEU A O 1
ATOM 496 N N . ASP A 1 65 ? -1.112 8.076 26.954 1.00 61.28 65 ASP A N 1
ATOM 497 C CA . ASP A 1 65 ? -0.677 9.472 26.798 1.00 61.28 65 ASP A CA 1
ATOM 498 C C . ASP A 1 65 ? -1.813 10.407 26.342 1.00 61.28 65 ASP A C 1
ATOM 500 O O . ASP A 1 65 ? -1.556 11.520 25.888 1.00 61.28 65 ASP A O 1
ATOM 504 N N . ARG A 1 66 ? -3.070 9.944 26.420 1.00 58.06 66 ARG A N 1
ATOM 505 C CA . ARG A 1 66 ? -4.288 10.656 25.992 1.00 58.06 66 ARG A CA 1
ATOM 506 C C . ARG A 1 66 ? -4.236 11.155 24.549 1.00 58.06 66 ARG A C 1
ATOM 508 O O . ARG A 1 66 ? -4.759 12.216 24.234 1.00 58.06 66 ARG A O 1
ATOM 515 N N . THR A 1 67 ? -3.574 10.399 23.676 1.00 64.06 67 THR A N 1
ATOM 516 C CA . THR A 1 67 ? -3.670 10.640 22.237 1.00 64.06 67 THR A CA 1
ATOM 517 C C . THR A 1 67 ? -4.681 9.677 21.658 1.00 64.06 67 THR A C 1
ATOM 519 O O . THR A 1 67 ? -4.504 8.458 21.721 1.00 64.06 67 THR A O 1
ATOM 522 N N . ASP A 1 68 ? -5.739 10.234 21.098 1.00 69.00 68 ASP A N 1
ATOM 523 C CA . ASP A 1 68 ? -6.775 9.445 20.456 1.00 69.00 68 ASP A CA 1
ATOM 524 C C . ASP A 1 68 ? -6.294 8.976 19.111 1.00 69.00 68 ASP A C 1
ATOM 526 O O . ASP A 1 68 ? -5.616 9.691 18.364 1.00 69.00 68 ASP A O 1
ATOM 530 N N . GLN A 1 69 ? -6.642 7.737 18.832 1.00 78.00 69 GLN A N 1
ATOM 531 C CA . GLN A 1 69 ? -6.276 7.081 17.608 1.00 78.00 69 GLN A CA 1
ATOM 532 C C . GLN A 1 69 ? -7.544 6.486 17.012 1.00 78.00 69 GLN A C 1
ATOM 534 O O . GLN A 1 69 ? -8.300 5.772 17.678 1.00 78.00 69 GLN A O 1
ATOM 539 N N . GLU A 1 70 ? -7.759 6.766 15.737 1.00 82.00 70 GLU A N 1
ATOM 540 C CA . GLU A 1 70 ? -8.728 6.051 14.930 1.00 82.00 70 GLU A CA 1
ATOM 541 C C . GLU A 1 70 ? -8.048 4.886 14.205 1.00 82.00 70 GLU A C 1
ATOM 543 O O . GLU A 1 70 ? -6.988 5.037 13.579 1.00 82.00 70 GLU A O 1
ATOM 548 N N . ALA A 1 71 ? -8.703 3.727 14.258 1.00 88.56 71 ALA A N 1
ATOM 549 C CA . ALA A 1 71 ? -8.430 2.601 13.386 1.00 88.56 71 ALA A CA 1
ATOM 550 C C . ALA A 1 71 ? -9.699 2.177 12.641 1.00 88.56 71 ALA A C 1
ATOM 552 O O . ALA A 1 71 ? -10.813 2.217 13.164 1.00 88.56 71 ALA A O 1
ATOM 553 N N . GLN A 1 72 ? -9.518 1.727 11.408 1.00 91.62 72 GLN A N 1
ATOM 554 C CA . GLN A 1 72 ? -10.560 1.115 10.603 1.00 91.62 72 GLN A CA 1
ATOM 555 C C . GLN A 1 72 ? -10.071 -0.217 10.056 1.00 91.62 72 GLN A C 1
ATOM 557 O O . GLN A 1 72 ? -8.912 -0.361 9.671 1.00 91.62 72 GLN A O 1
ATOM 562 N N . LEU A 1 73 ? -10.973 -1.184 10.003 1.00 95.31 73 LEU A N 1
ATOM 563 C CA . LEU A 1 73 ? -10.746 -2.526 9.510 1.00 95.31 73 LEU A CA 1
ATOM 564 C C . LEU A 1 73 ? -11.704 -2.794 8.352 1.00 95.31 73 LEU A C 1
ATOM 566 O O . LEU A 1 73 ? -12.918 -2.795 8.534 1.00 95.31 73 LEU A O 1
ATOM 570 N N . PHE A 1 74 ? -11.166 -3.066 7.170 1.00 96.62 74 PHE A N 1
ATOM 571 C CA . PHE A 1 74 ? -11.919 -3.675 6.080 1.00 96.62 74 PHE A CA 1
ATOM 572 C C . PHE A 1 74 ? -11.825 -5.197 6.180 1.00 96.62 74 PHE A C 1
ATOM 574 O O . PHE A 1 74 ? -10.726 -5.754 6.260 1.00 96.62 74 PHE A O 1
ATOM 581 N N . LEU A 1 75 ? -12.983 -5.850 6.122 1.00 96.19 75 LEU A N 1
ATOM 582 C CA . LEU A 1 75 ? -13.141 -7.295 6.044 1.00 96.19 75 LEU A CA 1
ATOM 583 C C . LEU A 1 75 ? -13.769 -7.650 4.684 1.00 96.19 75 LEU A C 1
ATOM 585 O O . LEU A 1 75 ? -14.879 -7.188 4.394 1.00 96.19 75 LEU A O 1
ATOM 589 N N . PRO A 1 76 ? -13.101 -8.469 3.850 1.00 93.88 76 PRO A N 1
ATOM 590 C CA . PRO A 1 76 ? -13.687 -8.958 2.608 1.00 93.88 76 PRO A CA 1
ATOM 591 C C . PRO A 1 76 ? -14.826 -9.924 2.940 1.00 93.88 76 PRO A C 1
ATOM 593 O O . PRO A 1 76 ? -14.649 -10.801 3.778 1.00 93.88 76 PRO A O 1
ATOM 596 N N . GLY A 1 77 ? -15.972 -9.786 2.274 1.00 85.31 77 GLY A N 1
ATOM 597 C CA . GLY A 1 77 ? -17.273 -10.213 2.789 1.00 85.31 77 GLY A CA 1
ATOM 598 C C . GLY A 1 77 ? -17.383 -11.548 3.530 1.00 85.31 77 GLY A C 1
ATOM 599 O O . GLY A 1 77 ? -17.096 -11.621 4.721 1.00 85.31 77 GLY A O 1
ATOM 600 N N . ASN A 1 78 ? -17.850 -12.615 2.875 1.00 70.00 78 ASN A N 1
ATOM 601 C CA . ASN A 1 78 ? -18.110 -13.914 3.527 1.00 70.00 78 ASN A CA 1
ATOM 602 C C . ASN A 1 78 ? -16.835 -14.650 4.009 1.00 70.00 78 ASN A C 1
ATOM 604 O O . ASN A 1 78 ? -16.862 -15.872 4.194 1.00 70.00 78 ASN A O 1
ATOM 608 N N . ALA A 1 79 ? -15.703 -13.957 4.174 1.00 78.56 79 ALA A N 1
ATOM 609 C CA . ALA A 1 79 ? -14.489 -14.540 4.715 1.00 78.56 79 ALA A CA 1
ATOM 610 C C . ALA A 1 79 ? -14.710 -14.892 6.192 1.00 78.56 79 ALA A C 1
ATOM 612 O O . ALA A 1 79 ? -14.626 -14.051 7.082 1.00 78.56 79 ALA A O 1
ATOM 613 N N . ARG A 1 80 ? -14.983 -16.175 6.444 1.00 75.69 80 ARG A N 1
ATOM 614 C CA . ARG A 1 80 ? -15.052 -16.741 7.801 1.00 75.69 80 ARG A CA 1
ATOM 615 C C . ARG A 1 80 ? -13.688 -16.789 8.489 1.00 75.69 80 ARG A C 1
ATOM 617 O O . ARG A 1 80 ? -13.620 -16.905 9.704 1.00 75.69 80 ARG A O 1
ATOM 624 N N . THR A 1 81 ? -12.616 -16.715 7.705 1.00 87.81 81 THR A N 1
ATOM 625 C CA . THR A 1 81 ? -11.239 -16.743 8.187 1.00 87.81 81 THR A CA 1
ATOM 626 C C . THR A 1 81 ? -10.428 -15.712 7.425 1.00 87.81 81 THR A C 1
ATOM 628 O O . THR A 1 81 ? -10.439 -15.687 6.192 1.00 87.81 81 THR A O 1
ATOM 631 N N . ILE A 1 82 ? -9.709 -14.878 8.168 1.00 96.00 82 ILE A N 1
ATOM 632 C CA . ILE A 1 82 ? -8.779 -13.895 7.623 1.00 96.00 82 ILE A CA 1
ATOM 633 C C . ILE A 1 82 ? -7.391 -14.521 7.602 1.00 96.00 82 ILE A C 1
ATOM 635 O O . ILE A 1 82 ? -6.842 -14.827 8.653 1.00 96.00 82 ILE A O 1
ATOM 639 N N . ARG A 1 83 ? -6.820 -14.721 6.410 1.00 96.38 83 ARG A N 1
ATOM 640 C CA . ARG A 1 83 ? -5.515 -15.381 6.237 1.00 96.38 83 ARG A CA 1
ATOM 641 C C . ARG A 1 83 ? -4.338 -14.496 6.624 1.00 96.38 83 ARG A C 1
ATOM 643 O O . ARG A 1 83 ? -3.299 -15.033 6.978 1.00 96.38 83 ARG A O 1
ATOM 650 N N . GLY A 1 84 ? -4.491 -13.177 6.529 1.00 98.06 84 GLY A N 1
ATOM 651 C CA . GLY A 1 84 ? -3.454 -12.173 6.767 1.00 98.06 84 GLY A CA 1
ATOM 652 C C . GLY A 1 84 ? -4.057 -10.778 6.920 1.00 98.06 84 GLY A C 1
ATOM 653 O O . GLY A 1 84 ? -5.220 -10.563 6.579 1.00 98.06 84 GLY A O 1
ATOM 654 N N . VAL A 1 85 ? -3.282 -9.821 7.427 1.00 98.56 85 VAL A N 1
ATOM 655 C CA . VAL A 1 85 ? -3.730 -8.428 7.596 1.00 98.56 85 VAL A CA 1
ATOM 656 C C . VAL A 1 85 ? -2.720 -7.474 6.976 1.00 98.56 85 VAL A C 1
ATOM 658 O O . VAL A 1 85 ? -1.533 -7.529 7.290 1.00 98.56 85 VAL A O 1
ATOM 661 N N . ILE A 1 86 ? -3.192 -6.567 6.124 1.00 98.44 86 ILE A N 1
ATOM 662 C CA . ILE A 1 86 ? -2.417 -5.401 5.697 1.00 98.44 86 ILE A CA 1
ATOM 663 C C . ILE A 1 86 ? -2.597 -4.321 6.757 1.00 98.44 86 ILE A C 1
ATOM 665 O O . ILE A 1 86 ? -3.714 -3.855 6.966 1.00 98.44 86 ILE A O 1
ATOM 669 N N . VAL A 1 87 ? -1.520 -3.921 7.425 1.00 97.62 87 VAL A N 1
ATOM 670 C CA . VAL A 1 87 ? -1.551 -2.880 8.455 1.00 97.62 87 VAL A CA 1
ATOM 671 C C . VAL A 1 87 ? -0.959 -1.596 7.892 1.00 97.62 87 VAL A C 1
ATOM 673 O O . VAL A 1 87 ? 0.260 -1.458 7.779 1.00 97.62 87 VAL A O 1
ATOM 676 N N . HIS A 1 88 ? -1.824 -0.647 7.551 1.00 95.44 88 HIS A N 1
ATOM 677 C CA . HIS A 1 88 ? -1.437 0.660 7.048 1.00 95.44 88 HIS A CA 1
ATOM 678 C C . HIS A 1 88 ? -1.319 1.679 8.185 1.00 95.44 88 HIS A C 1
ATOM 680 O O . HIS A 1 88 ? -2.290 2.005 8.871 1.00 95.44 88 HIS A O 1
ATOM 686 N N . LEU A 1 89 ? -0.115 2.229 8.357 1.00 92.06 89 LEU A N 1
ATOM 687 C CA . LEU A 1 89 ? 0.218 3.082 9.495 1.00 92.06 89 LEU A CA 1
ATOM 688 C C . LEU A 1 89 ? -0.014 4.588 9.282 1.00 92.06 89 LEU A C 1
ATOM 690 O O . LEU A 1 89 ? 0.134 5.368 10.224 1.00 92.06 89 LEU A O 1
ATOM 694 N N . GLY A 1 90 ? -0.299 4.998 8.043 1.00 84.56 90 GLY A N 1
ATOM 695 C CA . GLY A 1 90 ? -0.461 6.402 7.653 1.00 84.56 90 GLY A CA 1
ATOM 696 C C . GLY A 1 90 ? -1.813 7.020 8.013 1.00 84.56 90 GLY A C 1
ATOM 697 O O . GLY A 1 90 ? -1.838 8.094 8.610 1.00 84.56 90 GLY A O 1
ATOM 698 N N . TRP A 1 91 ? -2.920 6.360 7.655 1.00 85.00 91 TRP A N 1
ATOM 699 C CA . TRP A 1 91 ? -4.263 6.932 7.756 1.00 85.00 91 TRP A CA 1
ATOM 700 C C . TRP A 1 91 ? -5.332 5.873 8.029 1.00 85.00 91 TRP A C 1
ATOM 702 O O . TRP A 1 91 ? -5.218 4.728 7.593 1.00 85.00 91 TRP A O 1
ATOM 712 N N . ALA A 1 92 ? -6.409 6.284 8.701 1.00 84.94 92 ALA A N 1
ATOM 713 C CA . ALA A 1 92 ? -7.562 5.431 8.979 1.00 84.94 92 ALA A CA 1
ATOM 714 C C . ALA A 1 92 ? -8.433 5.152 7.740 1.00 84.94 92 ALA A C 1
ATOM 716 O O . ALA A 1 92 ? -9.126 4.147 7.719 1.00 84.94 92 ALA A O 1
ATOM 717 N N . TYR A 1 93 ? -8.383 5.980 6.688 1.00 85.00 93 TYR A N 1
ATOM 718 C CA . TYR A 1 93 ? -9.204 5.781 5.480 1.00 85.00 93 TYR A CA 1
ATOM 719 C C . TYR A 1 93 ? -8.627 4.759 4.486 1.00 85.00 93 TYR A C 1
ATOM 721 O O . TYR A 1 93 ? -9.270 4.414 3.500 1.00 85.00 93 TYR A O 1
ATOM 729 N N . GLU A 1 94 ? -7.416 4.264 4.717 1.00 90.44 94 GLU A N 1
ATOM 730 C CA . GLU A 1 94 ? -6.714 3.321 3.834 1.00 90.44 94 GLU A CA 1
ATOM 731 C C . GLU A 1 94 ? -7.500 2.033 3.518 1.00 90.44 94 GLU A C 1
ATOM 733 O O . GLU A 1 94 ? -7.463 1.593 2.368 1.00 90.44 94 GLU A O 1
ATOM 738 N N . PRO A 1 95 ? -8.309 1.463 4.437 1.00 93.44 95 PRO A N 1
ATOM 739 C CA . PRO A 1 95 ? -9.185 0.331 4.141 1.00 93.44 95 PRO A CA 1
ATOM 740 C C . PRO A 1 95 ? -10.261 0.627 3.089 1.00 93.44 95 PRO A C 1
ATOM 742 O O . PRO A 1 95 ? -10.918 -0.298 2.618 1.00 93.44 95 PRO A O 1
ATOM 745 N N . HIS A 1 96 ? -10.452 1.891 2.699 1.00 90.56 96 HIS A N 1
ATOM 746 C CA . HIS A 1 96 ? -11.333 2.291 1.604 1.00 90.56 96 HIS A CA 1
ATOM 747 C C . HIS A 1 96 ? -10.649 2.327 0.233 1.00 90.56 96 HIS A C 1
ATOM 749 O O . HIS A 1 96 ? -11.338 2.524 -0.769 1.00 90.56 96 HIS A O 1
ATOM 755 N N . LYS A 1 97 ? -9.324 2.141 0.145 1.00 92.06 97 LYS A N 1
ATOM 756 C CA . LYS A 1 97 ? -8.626 2.144 -1.145 1.00 92.06 97 LYS A CA 1
ATOM 757 C C . LYS A 1 97 ? -8.993 0.891 -1.954 1.00 92.06 97 LYS A C 1
ATOM 759 O O . LYS A 1 97 ? -8.719 -0.222 -1.497 1.00 92.06 97 LYS A O 1
ATOM 764 N N . PRO A 1 98 ? -9.545 1.034 -3.176 1.00 91.94 98 PRO A N 1
ATOM 765 C CA . PRO A 1 98 ? -10.000 -0.102 -3.975 1.00 91.94 98 PRO A CA 1
ATOM 766 C C . PRO A 1 98 ? -8.924 -1.159 -4.227 1.00 91.94 98 PRO A C 1
ATOM 768 O O . PRO A 1 98 ? -9.206 -2.341 -4.087 1.00 91.94 98 PRO A O 1
ATOM 771 N N . HIS A 1 99 ? -7.680 -0.770 -4.527 1.00 93.62 99 HIS A N 1
ATOM 772 C CA . HIS A 1 99 ? -6.607 -1.741 -4.778 1.00 93.62 99 HIS A CA 1
ATOM 773 C C . HIS A 1 99 ? -6.291 -2.611 -3.552 1.00 93.62 99 HIS A C 1
ATOM 775 O O . HIS A 1 99 ? -6.090 -3.814 -3.699 1.00 93.62 99 HIS A O 1
ATOM 781 N N . LEU A 1 100 ? -6.308 -2.040 -2.340 1.00 95.44 100 LEU A N 1
ATOM 782 C CA . LEU A 1 100 ? -6.109 -2.806 -1.107 1.00 95.44 100 LEU A CA 1
ATOM 783 C C . LEU A 1 100 ? -7.294 -3.734 -0.836 1.00 95.44 100 LEU A C 1
ATOM 785 O O . LEU A 1 100 ? -7.087 -4.884 -0.459 1.00 95.44 100 LEU A O 1
ATOM 789 N N . GLN A 1 101 ? -8.524 -3.273 -1.076 1.00 94.62 101 GLN A N 1
ATOM 790 C CA . GLN A 1 101 ? -9.722 -4.099 -0.922 1.00 94.62 101 GLN A CA 1
ATOM 791 C C . GLN A 1 101 ? -9.776 -5.252 -1.928 1.00 94.62 101 GLN A C 1
ATOM 793 O O . GLN A 1 101 ? -10.093 -6.376 -1.549 1.00 94.62 101 GLN A O 1
ATOM 798 N N . GLU A 1 102 ? -9.452 -5.012 -3.202 1.00 93.44 102 GLU A N 1
ATOM 799 C CA . GLU A 1 102 ? -9.415 -6.076 -4.210 1.00 93.44 102 GLU A CA 1
ATOM 800 C C . GLU A 1 102 ? -8.320 -7.097 -3.904 1.00 93.44 102 GLU A C 1
ATOM 802 O O . GLU A 1 102 ? -8.568 -8.301 -3.974 1.00 93.44 102 GLU A O 1
ATOM 807 N N . TYR A 1 103 ? -7.137 -6.641 -3.486 1.00 95.06 103 TYR A N 1
ATOM 808 C CA . TYR A 1 103 ? -6.075 -7.536 -3.033 1.00 95.06 103 TYR A CA 1
ATOM 809 C C . TYR A 1 103 ? -6.510 -8.358 -1.814 1.00 95.06 103 TYR A C 1
ATOM 811 O O . TYR A 1 103 ? -6.333 -9.578 -1.777 1.00 95.06 103 TYR A O 1
ATOM 819 N N . ALA A 1 104 ? -7.152 -7.705 -0.845 1.00 95.62 104 ALA A N 1
ATOM 820 C CA . ALA A 1 104 ? -7.706 -8.344 0.336 1.00 95.62 104 ALA A CA 1
ATOM 821 C C . ALA A 1 104 ? -8.755 -9.407 -0.014 1.00 95.62 104 ALA A C 1
ATOM 823 O O . ALA A 1 104 ? -8.683 -10.520 0.502 1.00 95.62 104 ALA A O 1
ATOM 824 N N . ARG A 1 105 ? -9.664 -9.139 -0.957 1.00 93.44 105 ARG A N 1
ATOM 825 C CA . ARG A 1 105 ? -10.620 -10.145 -1.452 1.00 93.44 105 ARG A CA 1
ATOM 826 C C . ARG A 1 105 ? -9.924 -11.302 -2.165 1.00 93.44 105 ARG A C 1
ATOM 828 O O . ARG A 1 105 ? -10.238 -12.457 -1.884 1.00 93.44 105 ARG A O 1
ATOM 835 N N . ALA A 1 106 ? -8.957 -11.016 -3.038 1.00 90.81 106 ALA A N 1
ATOM 836 C CA . ALA A 1 106 ? -8.229 -12.037 -3.791 1.00 90.81 106 ALA A CA 1
ATOM 837 C C . ALA A 1 106 ? -7.449 -13.003 -2.879 1.00 90.81 106 ALA A C 1
ATOM 839 O O . ALA A 1 106 ? -7.306 -14.184 -3.203 1.00 90.81 106 ALA A O 1
ATOM 840 N N . ARG A 1 107 ? -6.963 -12.514 -1.728 1.00 92.25 107 ARG A N 1
ATOM 841 C CA . ARG A 1 107 ? -6.120 -13.277 -0.791 1.00 92.25 107 ARG A CA 1
ATOM 842 C C . ARG A 1 107 ? -6.812 -13.710 0.498 1.00 92.25 107 ARG A C 1
ATOM 844 O O . ARG A 1 107 ? -6.243 -14.511 1.239 1.00 92.25 107 ARG A O 1
ATOM 851 N N . GLY A 1 108 ? -8.032 -13.241 0.744 1.00 93.88 108 GLY A N 1
ATOM 852 C CA . GLY A 1 108 ? -8.729 -13.435 2.014 1.00 93.88 108 GLY A CA 1
ATOM 853 C C . GLY A 1 108 ? -8.038 -12.702 3.165 1.00 93.88 108 GLY A C 1
ATOM 854 O O . GLY A 1 108 ? -7.886 -13.270 4.243 1.00 93.88 108 GLY A O 1
ATOM 855 N N . PHE A 1 109 ? -7.542 -11.487 2.924 1.00 97.00 109 PHE A N 1
ATOM 856 C CA . PHE A 1 109 ? -6.905 -10.650 3.946 1.00 97.00 109 PHE A CA 1
ATOM 857 C C . PHE A 1 109 ? -7.865 -9.602 4.483 1.00 97.00 109 PHE A C 1
ATOM 859 O O . PHE A 1 109 ? -8.820 -9.243 3.813 1.00 97.00 109 PHE A O 1
ATOM 866 N N . ALA A 1 110 ? -7.567 -9.055 5.653 1.00 97.81 110 ALA A N 1
ATOM 867 C CA . ALA A 1 110 ? -8.159 -7.806 6.113 1.00 97.81 110 ALA A CA 1
ATOM 868 C C . ALA A 1 110 ? -7.221 -6.622 5.826 1.00 97.81 110 ALA A C 1
ATOM 870 O O . ALA A 1 110 ? -6.018 -6.804 5.612 1.00 97.81 110 ALA A O 1
ATOM 871 N N . VAL A 1 111 ? -7.757 -5.401 5.859 1.00 97.81 111 VAL A N 1
ATOM 872 C CA . VAL A 1 111 ? -6.957 -4.166 5.795 1.00 97.81 111 VAL A CA 1
ATOM 873 C C . VAL A 1 111 ? -7.242 -3.344 7.040 1.00 97.81 111 VAL A C 1
ATOM 875 O O . VAL A 1 111 ? -8.351 -2.848 7.207 1.00 97.81 111 VAL A O 1
ATOM 878 N N . LEU A 1 112 ? -6.248 -3.208 7.912 1.00 96.88 112 LEU A N 1
ATOM 879 C CA . LEU A 1 112 ? -6.286 -2.355 9.091 1.00 96.88 112 LEU A CA 1
ATOM 880 C C . LEU A 1 112 ? -5.567 -1.043 8.770 1.00 96.88 112 LEU A C 1
ATOM 882 O O . LEU A 1 112 ? -4.346 -1.018 8.645 1.00 96.88 112 LEU A O 1
ATOM 886 N N . GLY A 1 113 ? -6.307 0.050 8.650 1.00 93.38 113 GLY A N 1
ATOM 887 C CA . GLY A 1 113 ? -5.748 1.393 8.560 1.00 93.38 113 GLY A CA 1
ATOM 888 C C . GLY A 1 113 ? -5.868 2.100 9.894 1.00 93.38 113 GLY A C 1
ATOM 889 O O . GLY A 1 113 ? -6.847 1.926 10.609 1.00 93.38 113 GLY A O 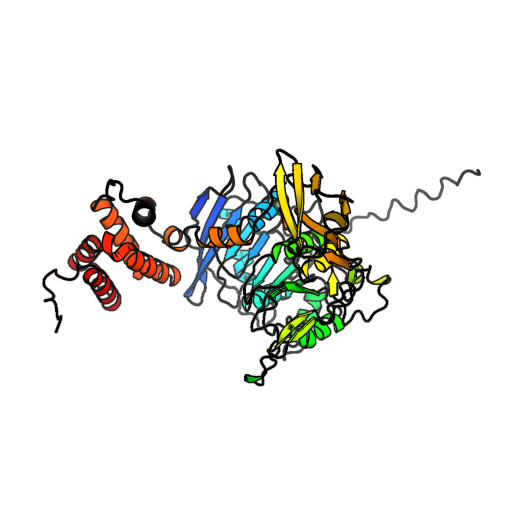1
ATOM 890 N N . GLY A 1 114 ? -4.893 2.928 10.231 1.00 86.88 114 GLY A N 1
ATOM 891 C CA . GLY A 1 114 ? -5.016 3.821 11.371 1.00 86.88 114 GLY A CA 1
ATOM 892 C C . GLY A 1 114 ? -3.998 4.936 11.298 1.00 86.88 114 GLY A C 1
ATOM 893 O O . GLY A 1 114 ? -2.989 4.845 10.594 1.00 86.88 114 GLY A O 1
ATOM 894 N N . MET A 1 115 ? -4.271 6.012 12.017 1.00 77.94 115 MET A N 1
ATOM 895 C CA . MET A 1 115 ? -3.347 7.132 12.115 1.00 77.94 115 MET A CA 1
ATOM 896 C C . MET A 1 115 ? -2.469 6.957 13.351 1.00 77.94 115 MET A C 1
ATOM 898 O O . MET A 1 115 ? -2.647 7.658 14.329 1.00 77.94 115 MET A O 1
ATOM 902 N N . TRP A 1 116 ? -1.515 6.027 13.332 1.00 81.06 116 TRP A N 1
ATOM 903 C CA . TRP A 1 116 ? -0.847 5.588 14.563 1.00 81.06 116 TRP A CA 1
ATOM 904 C C . TRP A 1 116 ? 0.262 6.550 15.018 1.00 81.06 116 TRP A C 1
ATOM 906 O O . TRP A 1 116 ? 1.438 6.457 14.623 1.00 81.06 116 TRP A O 1
ATOM 916 N N . ARG A 1 117 ? -0.090 7.495 15.892 1.00 67.12 117 ARG A N 1
ATOM 917 C CA . ARG A 1 117 ? 0.789 8.547 16.423 1.00 67.12 117 ARG A CA 1
ATOM 918 C C . ARG A 1 117 ? 1.570 8.092 17.683 1.00 67.12 117 ARG A C 1
ATOM 920 O O . ARG A 1 117 ? 1.466 8.707 18.726 1.00 67.12 117 ARG A O 1
ATOM 927 N N . TYR A 1 118 ? 2.481 7.121 17.499 1.00 66.81 118 TYR A N 1
ATOM 928 C CA . TYR A 1 118 ? 3.763 6.906 18.229 1.00 66.81 118 TYR A CA 1
ATOM 929 C C . TYR A 1 118 ? 3.900 5.856 19.369 1.00 66.81 118 TYR A C 1
ATOM 931 O O . TYR A 1 118 ? 2.967 5.435 20.032 1.00 66.81 118 TYR A O 1
ATOM 939 N N . ALA A 1 119 ? 5.175 5.440 19.492 1.00 61.94 119 ALA A N 1
ATOM 940 C CA . ALA A 1 119 ? 5.913 4.575 20.427 1.00 61.94 119 ALA A CA 1
ATOM 941 C C . ALA A 1 119 ? 5.593 3.075 20.521 1.00 61.94 119 ALA A C 1
ATOM 943 O O . ALA A 1 119 ? 6.536 2.283 20.457 1.00 61.94 119 ALA A O 1
ATOM 944 N N . ARG A 1 120 ? 4.327 2.669 20.643 1.00 81.38 120 ARG A N 1
ATOM 945 C CA . ARG A 1 120 ? 3.996 1.319 21.148 1.00 81.38 120 ARG A CA 1
ATOM 946 C C . ARG A 1 120 ? 3.211 0.431 20.188 1.00 81.38 120 ARG A C 1
ATOM 948 O O . ARG A 1 120 ? 2.442 -0.425 20.606 1.00 81.38 120 ARG A O 1
ATOM 955 N N . LEU A 1 121 ? 3.433 0.597 18.883 1.00 87.19 121 LEU A N 1
ATOM 956 C CA . LEU A 1 121 ? 2.776 -0.229 17.857 1.00 87.19 121 LEU A CA 1
ATOM 957 C C . LEU A 1 121 ? 2.875 -1.745 18.103 1.00 87.19 121 LEU A C 1
ATOM 959 O O . LEU A 1 121 ? 1.861 -2.409 17.891 1.00 87.19 121 LEU A O 1
ATOM 963 N N . PRO A 1 122 ? 4.025 -2.296 18.560 1.00 89.25 122 PRO A N 1
ATOM 964 C CA . PRO A 1 122 ? 4.127 -3.719 18.885 1.00 89.25 122 PRO A CA 1
ATOM 965 C C . PRO A 1 122 ? 3.151 -4.196 19.966 1.00 89.25 122 PRO A C 1
ATOM 967 O O . PRO A 1 122 ? 2.837 -5.378 19.986 1.00 89.25 122 PRO A O 1
ATOM 970 N N . ASP A 1 123 ? 2.649 -3.301 20.824 1.00 86.81 123 ASP A N 1
ATOM 971 C CA . ASP A 1 123 ? 1.625 -3.625 21.825 1.00 86.81 123 ASP A CA 1
ATOM 972 C C . ASP A 1 123 ? 0.221 -3.334 21.305 1.00 86.81 123 ASP A C 1
ATOM 974 O O . ASP A 1 123 ? -0.686 -4.149 21.451 1.00 86.81 123 ASP A O 1
ATOM 978 N N . VAL A 1 124 ? 0.035 -2.162 20.692 1.00 87.50 124 VAL A N 1
ATOM 979 C CA . VAL A 1 124 ? -1.297 -1.669 20.333 1.00 87.50 124 VAL A CA 1
ATOM 980 C C . VAL A 1 124 ? -1.907 -2.490 19.202 1.00 87.50 124 VAL A C 1
ATOM 982 O O . VAL A 1 124 ? -3.082 -2.827 19.279 1.00 87.50 124 VAL A O 1
ATOM 985 N N . ILE A 1 125 ? -1.145 -2.830 18.157 1.00 92.50 125 ILE A N 1
ATOM 986 C CA . ILE A 1 125 ? -1.706 -3.532 16.992 1.00 92.50 125 ILE A CA 1
ATOM 987 C C . ILE A 1 125 ? -2.210 -4.934 17.373 1.00 92.50 125 ILE A C 1
ATOM 989 O O . ILE A 1 125 ? -3.356 -5.236 17.041 1.00 92.50 125 ILE A O 1
ATOM 993 N N . PRO A 1 126 ? -1.448 -5.783 18.097 1.00 93.19 126 PRO A N 1
ATOM 994 C CA . PRO A 1 126 ? -1.973 -7.069 18.553 1.00 93.19 126 PRO A CA 1
ATOM 995 C C . PRO A 1 126 ? -3.214 -6.937 19.442 1.00 93.19 126 PRO A C 1
ATOM 997 O O . PRO A 1 126 ? -4.164 -7.693 19.254 1.00 93.19 126 PRO A O 1
ATOM 1000 N N . GLN A 1 127 ? -3.244 -5.963 20.362 1.00 92.12 127 GLN A N 1
ATOM 1001 C CA . GLN A 1 127 ? -4.421 -5.736 21.206 1.00 92.12 127 GLN A CA 1
ATOM 1002 C C . GLN A 1 127 ? -5.632 -5.253 20.391 1.00 92.12 127 GLN A C 1
ATOM 1004 O O . GLN A 1 127 ? -6.738 -5.737 20.612 1.00 92.12 127 GLN A O 1
ATOM 1009 N N . ALA A 1 128 ? -5.424 -4.362 19.415 1.00 92.00 128 ALA A N 1
ATOM 1010 C CA . ALA A 1 128 ? -6.472 -3.887 18.514 1.00 92.00 128 ALA A CA 1
ATOM 1011 C C . ALA A 1 128 ? -7.060 -5.040 17.697 1.00 92.00 128 ALA A C 1
ATOM 1013 O O . ALA A 1 128 ? -8.276 -5.170 17.605 1.00 92.00 128 ALA A O 1
ATOM 1014 N N . LEU A 1 129 ? -6.208 -5.905 17.138 1.00 95.25 129 LEU A N 1
ATOM 1015 C CA . LEU A 1 129 ? -6.653 -7.077 16.386 1.00 95.25 129 LEU A CA 1
ATOM 1016 C C . LEU A 1 129 ? -7.402 -8.074 17.276 1.00 95.25 129 LEU A C 1
ATOM 1018 O O . LEU A 1 129 ? -8.429 -8.579 16.845 1.00 95.25 129 LEU A O 1
ATOM 1022 N N . ALA A 1 130 ? -6.948 -8.314 18.510 1.00 95.12 130 ALA A N 1
ATOM 1023 C CA . ALA A 1 130 ? -7.650 -9.166 19.476 1.00 95.12 130 ALA A CA 1
ATOM 1024 C C . ALA A 1 130 ? -9.014 -8.605 19.886 1.00 95.12 130 ALA A C 1
ATOM 1026 O O . ALA A 1 130 ? -9.997 -9.343 19.950 1.00 95.12 130 ALA A O 1
ATOM 1027 N N . HIS A 1 131 ? -9.094 -7.297 20.120 1.00 93.12 131 HIS A N 1
ATOM 1028 C CA . HIS A 1 131 ? -10.355 -6.637 20.424 1.00 93.12 131 HIS A CA 1
ATOM 1029 C C . HIS A 1 131 ? -11.322 -6.720 19.232 1.00 93.12 131 HIS A C 1
ATOM 1031 O O . HIS A 1 131 ? -12.444 -7.193 19.383 1.00 93.12 131 HIS A O 1
ATOM 1037 N N . LEU A 1 132 ? -10.863 -6.369 18.027 1.00 93.62 132 LEU A N 1
ATOM 1038 C CA . LEU A 1 132 ? -11.662 -6.462 16.801 1.00 93.62 132 LEU A CA 1
ATOM 1039 C C . LEU A 1 132 ? -12.094 -7.903 16.492 1.00 93.62 132 LEU A C 1
ATOM 1041 O O . LEU A 1 132 ? -13.230 -8.105 16.076 1.00 93.62 132 LEU A O 1
ATOM 1045 N N . ALA A 1 133 ? -11.228 -8.898 16.714 1.00 94.19 133 ALA A N 1
ATOM 1046 C CA . ALA A 1 133 ? -11.544 -10.314 16.510 1.00 94.19 133 ALA A CA 1
ATOM 1047 C C . ALA A 1 133 ? -12.760 -10.736 17.340 1.00 94.19 133 ALA A C 1
ATOM 1049 O O . ALA A 1 133 ? -13.694 -11.344 16.818 1.00 94.19 133 ALA A O 1
ATOM 1050 N N . LYS A 1 134 ? -12.759 -10.357 18.624 1.00 94.38 134 LYS A N 1
ATOM 1051 C CA . LYS A 1 134 ? -13.832 -10.657 19.571 1.00 94.38 134 LYS A CA 1
ATOM 1052 C C . LYS A 1 134 ? -15.125 -9.921 19.223 1.00 94.38 134 LYS A C 1
ATOM 1054 O O . LYS A 1 134 ? -16.179 -10.540 19.154 1.00 94.38 134 LYS A O 1
ATOM 1059 N N . GLU A 1 135 ? -15.052 -8.609 19.024 1.00 93.56 135 GLU A N 1
ATOM 1060 C CA . GLU A 1 135 ? -16.244 -7.767 18.864 1.00 93.56 135 GLU A CA 1
ATOM 1061 C C . GLU A 1 135 ? -16.920 -7.935 17.491 1.00 93.56 135 GLU A C 1
ATOM 1063 O O . GLU A 1 135 ? -18.115 -7.685 17.353 1.00 93.56 135 GLU A O 1
ATOM 1068 N N . LEU A 1 136 ? -16.176 -8.371 16.467 1.00 91.88 136 LEU A N 1
ATOM 1069 C CA . LEU A 1 136 ? -16.698 -8.588 15.110 1.00 91.88 136 LEU A CA 1
ATOM 1070 C C . LEU A 1 136 ? -16.981 -10.059 14.777 1.00 91.88 136 LEU A C 1
ATOM 1072 O O . LEU A 1 136 ? -17.393 -10.338 13.643 1.00 91.88 136 LEU A O 1
ATOM 1076 N N . ASP A 1 137 ? -16.749 -10.964 15.735 1.00 92.62 137 ASP A N 1
ATOM 1077 C CA . ASP A 1 137 ? -16.828 -12.423 15.579 1.00 92.62 137 ASP A CA 1
ATOM 1078 C C . ASP A 1 137 ? -16.005 -12.921 14.375 1.00 92.62 137 ASP A C 1
ATOM 1080 O O . ASP A 1 137 ? -16.500 -13.560 13.444 1.00 92.62 137 ASP A O 1
ATOM 1084 N N . VAL A 1 138 ? -14.722 -12.542 14.350 1.00 94.06 138 VAL A N 1
ATOM 1085 C CA . VAL A 1 138 ? -13.768 -12.914 13.293 1.00 94.06 138 VAL A CA 1
ATOM 1086 C C . VAL A 1 138 ? -12.628 -13.723 13.913 1.00 94.06 138 VAL A C 1
ATOM 1088 O O . VAL A 1 138 ? -11.579 -13.158 14.238 1.00 94.06 138 VAL A O 1
ATOM 1091 N N . PRO A 1 139 ? -12.810 -15.042 14.104 1.00 93.94 139 PRO A N 1
ATOM 1092 C CA . PRO A 1 139 ? -11.824 -15.872 14.785 1.00 93.94 139 PRO A CA 1
ATOM 1093 C C . PRO A 1 139 ? -10.482 -15.890 14.041 1.00 93.94 139 PRO A C 1
ATOM 1095 O O . PRO A 1 139 ? -10.432 -15.993 12.811 1.00 93.94 139 PRO A O 1
ATOM 1098 N N . GLY A 1 140 ? -9.383 -15.812 14.796 1.00 94.94 140 GLY A N 1
ATOM 1099 C CA . GLY A 1 140 ? -8.016 -15.894 14.278 1.00 94.94 140 GLY A CA 1
ATOM 1100 C C . GLY A 1 140 ? -7.460 -14.587 13.706 1.00 94.94 140 GLY A C 1
ATOM 1101 O O . GLY A 1 140 ? -6.288 -14.548 13.324 1.00 94.94 140 GLY A O 1
ATOM 1102 N N . LEU A 1 141 ? -8.240 -13.500 13.661 1.00 96.62 141 LEU A N 1
ATOM 1103 C CA . LEU A 1 141 ? -7.762 -12.188 13.207 1.00 96.62 141 LEU A CA 1
ATOM 1104 C C . LEU A 1 141 ? -6.552 -11.701 14.031 1.00 96.62 141 LEU A C 1
ATOM 1106 O O . LEU A 1 141 ? -5.603 -11.137 13.489 1.00 96.62 141 LEU A O 1
ATOM 1110 N N . GLU A 1 142 ? -6.541 -11.977 15.331 1.00 96.75 142 GLU A N 1
ATOM 1111 C CA . GLU A 1 142 ? -5.465 -11.670 16.273 1.00 96.75 142 GLU A CA 1
ATOM 1112 C C . GLU A 1 142 ? -4.180 -12.468 16.040 1.00 96.75 142 GLU A C 1
ATOM 1114 O O . GLU A 1 142 ? -3.107 -12.056 16.489 1.00 96.75 142 GLU A O 1
ATOM 1119 N N . HIS A 1 143 ? -4.272 -13.583 15.319 1.00 97.81 143 HIS A N 1
ATOM 1120 C CA . HIS A 1 143 ? -3.181 -14.507 15.015 1.00 97.81 143 HIS A CA 1
ATOM 1121 C C . HIS A 1 143 ? -2.689 -14.408 13.573 1.00 97.81 143 HIS A C 1
ATOM 1123 O O . HIS A 1 143 ? -1.633 -14.954 13.237 1.00 97.81 143 HIS A O 1
ATOM 1129 N N . ALA A 1 144 ? -3.434 -13.693 12.731 1.00 98.06 144 ALA A N 1
ATOM 1130 C CA . ALA A 1 144 ? -3.102 -13.518 11.336 1.00 98.06 144 ALA A CA 1
ATOM 1131 C C . ALA A 1 144 ? -1.724 -12.833 11.175 1.00 98.06 144 ALA A C 1
ATOM 1133 O O . ALA A 1 144 ? -1.381 -11.904 11.924 1.00 98.06 144 ALA A O 1
ATOM 1134 N N . PRO A 1 145 ? -0.908 -13.291 10.213 1.00 98.19 145 PRO A N 1
ATOM 1135 C CA . PRO A 1 145 ? 0.367 -12.676 9.884 1.00 98.19 145 PRO A CA 1
ATOM 1136 C C . PRO A 1 145 ? 0.158 -11.322 9.186 1.00 98.19 145 PRO A C 1
ATOM 1138 O O . PRO A 1 145 ? -0.871 -11.076 8.549 1.00 98.19 145 PRO A O 1
ATOM 1141 N N . LEU A 1 146 ? 1.136 -10.427 9.324 1.00 98.50 146 LEU A N 1
ATOM 1142 C CA . LEU A 1 146 ? 0.986 -9.002 9.039 1.00 98.50 146 LEU A CA 1
ATOM 1143 C C . LEU A 1 146 ? 1.873 -8.553 7.872 1.00 98.50 146 LEU A C 1
ATOM 1145 O O . LEU A 1 146 ? 3.079 -8.812 7.849 1.00 98.50 146 LEU A O 1
ATOM 1149 N N . LEU A 1 147 ? 1.278 -7.833 6.923 1.00 98.56 147 LEU A N 1
ATOM 1150 C CA . LEU A 1 147 ? 1.976 -7.026 5.924 1.00 98.56 147 LEU A CA 1
ATOM 1151 C C . LEU A 1 147 ? 1.975 -5.581 6.412 1.00 98.56 147 LEU A C 1
ATOM 1153 O O . LEU A 1 147 ? 0.928 -4.939 6.467 1.00 98.56 147 LEU A O 1
ATOM 1157 N N . MET A 1 148 ? 3.139 -5.076 6.805 1.00 97.75 148 MET A N 1
ATOM 1158 C CA . MET A 1 148 ? 3.251 -3.745 7.390 1.00 97.75 148 MET A CA 1
ATOM 1159 C C . MET A 1 148 ? 3.457 -2.708 6.292 1.00 97.75 148 MET A C 1
ATOM 1161 O O . MET A 1 148 ? 4.328 -2.870 5.441 1.00 97.75 148 MET A O 1
ATOM 1165 N N . MET A 1 149 ? 2.696 -1.621 6.329 1.00 95.88 149 MET A N 1
ATOM 1166 C CA . MET A 1 149 ? 2.776 -0.547 5.346 1.00 95.88 149 MET A CA 1
ATOM 1167 C C . MET A 1 149 ? 2.875 0.804 6.046 1.00 95.88 149 MET A C 1
ATOM 1169 O O . MET A 1 149 ? 2.049 1.152 6.888 1.00 95.88 149 MET A O 1
ATOM 1173 N N . GLY A 1 150 ? 3.882 1.592 5.687 1.00 92.62 150 GLY A N 1
ATOM 1174 C CA . GLY A 1 150 ? 4.004 2.972 6.132 1.00 92.62 150 GLY A CA 1
ATOM 1175 C C . GLY A 1 150 ? 4.644 3.852 5.068 1.00 92.62 150 GLY A C 1
ATOM 1176 O O . GLY A 1 150 ? 5.476 3.399 4.287 1.00 92.62 150 GLY A O 1
ATOM 1177 N N . PHE A 1 151 ? 4.261 5.124 5.067 1.00 88.94 151 PHE A N 1
ATOM 1178 C CA . PHE A 1 151 ? 4.840 6.157 4.216 1.00 88.94 151 PHE A CA 1
ATOM 1179 C C . PHE A 1 151 ? 5.481 7.252 5.078 1.00 88.94 151 PHE A C 1
ATOM 1181 O O . PHE A 1 151 ? 4.971 7.595 6.157 1.00 88.94 151 PHE A O 1
ATOM 1188 N N . SER A 1 152 ? 6.615 7.799 4.645 1.00 86.38 152 SER A N 1
ATOM 1189 C CA . SER A 1 152 ? 7.357 8.823 5.381 1.00 86.38 152 SER A CA 1
ATOM 1190 C C . SER A 1 152 ? 7.733 8.354 6.790 1.00 86.38 152 SER A C 1
ATOM 1192 O O . SER A 1 152 ? 8.229 7.240 6.973 1.00 86.38 152 SER A O 1
ATOM 1194 N N . ARG A 1 153 ? 7.476 9.159 7.824 1.00 82.19 153 ARG A N 1
ATOM 1195 C CA . ARG A 1 153 ? 7.748 8.809 9.231 1.00 82.19 153 ARG A CA 1
ATOM 1196 C C . ARG A 1 153 ? 7.075 7.511 9.685 1.00 82.19 153 ARG A C 1
ATOM 1198 O O . ARG A 1 153 ? 7.537 6.895 10.644 1.00 82.19 153 ARG A O 1
ATOM 1205 N N . THR A 1 154 ? 5.976 7.101 9.048 1.00 87.62 154 THR A N 1
ATOM 1206 C CA . THR A 1 154 ? 5.279 5.856 9.407 1.00 87.62 154 THR A CA 1
ATOM 1207 C C . THR A 1 154 ? 5.948 4.616 8.815 1.00 87.62 154 THR A C 1
ATOM 1209 O O . THR A 1 154 ? 5.854 3.555 9.425 1.00 87.62 154 THR A O 1
ATOM 1212 N N . GLY A 1 155 ? 6.732 4.746 7.736 1.00 89.94 155 GLY A N 1
ATOM 1213 C CA . GLY A 1 155 ? 7.580 3.659 7.228 1.00 89.94 155 GLY A CA 1
ATOM 1214 C C . GLY A 1 155 ? 8.626 3.223 8.258 1.00 89.94 155 GLY A C 1
ATOM 1215 O O . GLY A 1 155 ? 8.765 2.037 8.549 1.00 89.94 155 GLY A O 1
ATOM 1216 N N . SER A 1 156 ? 9.251 4.182 8.951 1.00 85.75 156 SER A N 1
ATOM 1217 C CA . SER A 1 156 ? 10.156 3.903 10.078 1.00 85.75 156 SER A CA 1
ATOM 1218 C C . SER A 1 156 ? 9.482 3.127 11.208 1.00 85.75 156 SER A C 1
ATOM 1220 O O . SER A 1 156 ? 10.107 2.295 11.865 1.00 85.75 156 SER A O 1
ATOM 1222 N N . LYS A 1 157 ? 8.191 3.380 11.438 1.00 88.00 157 LYS A N 1
ATOM 1223 C CA . LYS A 1 157 ? 7.406 2.673 12.453 1.00 88.00 157 LYS A CA 1
ATOM 1224 C C . LYS A 1 157 ? 7.026 1.262 12.008 1.00 88.00 157 LYS A C 1
ATOM 1226 O O . LYS A 1 157 ? 7.031 0.367 12.847 1.00 88.00 157 LYS A O 1
ATOM 1231 N N . ALA A 1 158 ? 6.741 1.063 10.721 1.00 93.00 158 ALA A N 1
ATOM 1232 C CA . ALA A 1 158 ? 6.488 -0.254 10.141 1.00 93.00 158 ALA A CA 1
ATOM 1233 C C . ALA A 1 158 ? 7.721 -1.157 10.291 1.00 93.00 158 ALA A C 1
ATOM 1235 O O . ALA A 1 158 ? 7.614 -2.283 10.769 1.00 93.00 158 ALA A O 1
ATOM 1236 N N . VAL A 1 159 ? 8.908 -0.620 9.992 1.00 91.94 159 VAL A N 1
ATOM 1237 C CA . VAL A 1 159 ? 10.176 -1.333 10.203 1.00 91.94 159 VAL A CA 1
ATOM 1238 C C . VAL A 1 159 ? 10.422 -1.593 11.684 1.00 91.94 159 VAL A C 1
ATOM 1240 O O . VAL A 1 159 ? 10.750 -2.713 12.058 1.00 91.94 159 VAL A O 1
ATOM 1243 N N . ARG A 1 160 ? 10.206 -0.598 12.553 1.00 90.06 160 ARG A N 1
ATOM 1244 C CA . ARG A 1 160 ? 10.321 -0.800 14.002 1.00 90.06 160 ARG A CA 1
ATOM 1245 C C . ARG A 1 160 ? 9.415 -1.937 14.473 1.00 90.06 160 ARG A C 1
ATOM 1247 O O . ARG A 1 160 ? 9.885 -2.797 15.203 1.00 90.06 160 ARG A O 1
ATOM 1254 N N . PHE A 1 161 ? 8.156 -1.972 14.040 1.00 92.94 161 PHE A N 1
ATOM 1255 C CA . PHE A 1 161 ? 7.250 -3.075 14.354 1.00 92.94 161 PHE A CA 1
ATOM 1256 C C . PHE A 1 161 ? 7.852 -4.423 13.942 1.00 92.94 161 PHE A C 1
ATOM 1258 O O . PHE A 1 161 ? 7.915 -5.323 14.770 1.00 92.94 161 PHE A O 1
ATOM 1265 N N . ALA A 1 162 ? 8.388 -4.529 12.724 1.00 94.62 162 ALA A N 1
ATOM 1266 C CA . ALA A 1 162 ? 9.035 -5.745 12.235 1.00 94.62 162 ALA A CA 1
ATOM 1267 C C . ALA A 1 162 ? 10.240 -6.190 13.082 1.00 94.62 162 ALA A C 1
ATOM 1269 O O . ALA A 1 162 ? 10.442 -7.384 13.265 1.00 94.62 162 ALA A O 1
ATOM 1270 N N . VAL A 1 163 ? 11.013 -5.247 13.636 1.00 92.69 163 VAL A N 1
ATOM 1271 C CA . VAL A 1 163 ? 12.136 -5.560 14.540 1.00 92.69 163 VAL A CA 1
ATOM 1272 C C . VAL A 1 163 ? 11.660 -6.128 15.881 1.00 92.69 163 VAL A C 1
ATOM 1274 O O . VAL A 1 163 ? 12.323 -6.996 16.441 1.00 92.69 163 VAL A O 1
ATOM 1277 N N . TYR A 1 164 ? 10.532 -5.647 16.411 1.00 92.06 164 TYR A N 1
ATOM 1278 C CA . TYR A 1 164 ? 10.002 -6.092 17.709 1.00 92.06 164 TYR A CA 1
ATOM 1279 C C . TYR A 1 164 ? 9.032 -7.277 17.614 1.00 92.06 164 TYR A C 1
ATOM 1281 O O . TYR A 1 164 ? 8.828 -7.956 18.612 1.00 92.06 164 TYR A O 1
ATOM 1289 N N . GLN A 1 165 ? 8.428 -7.507 16.447 1.00 94.69 165 GLN A N 1
ATOM 1290 C CA . GLN A 1 165 ? 7.451 -8.570 16.176 1.00 94.69 165 GLN A CA 1
ATOM 1291 C C . GLN A 1 165 ? 7.805 -9.320 14.869 1.00 94.69 165 GLN A C 1
ATOM 1293 O O . GLN A 1 165 ? 6.980 -9.388 13.940 1.00 94.69 165 GLN A O 1
ATOM 1298 N N . PRO A 1 166 ? 9.043 -9.839 14.725 1.00 95.88 166 PRO A N 1
ATOM 1299 C CA . PRO A 1 166 ? 9.494 -10.479 13.488 1.00 95.88 166 PRO A CA 1
ATOM 1300 C C . PRO A 1 166 ? 8.699 -11.744 13.138 1.00 95.88 166 PRO A C 1
ATOM 1302 O O . PRO A 1 166 ? 8.481 -12.036 11.961 1.00 95.88 166 PRO A O 1
ATOM 1305 N N . GLU A 1 167 ? 8.205 -12.466 14.142 1.00 96.00 167 GLU A N 1
ATOM 1306 C CA . GLU A 1 167 ? 7.383 -13.670 14.003 1.00 96.00 167 GLU A CA 1
ATOM 1307 C C . GLU A 1 167 ? 5.977 -13.389 13.461 1.00 96.00 167 GLU A C 1
ATOM 1309 O O . GLU A 1 167 ? 5.330 -14.289 12.933 1.00 96.00 167 GLU A O 1
ATOM 1314 N N . ARG A 1 168 ? 5.508 -12.140 13.560 1.00 96.62 168 ARG A N 1
ATOM 1315 C CA . ARG A 1 168 ? 4.212 -11.699 13.026 1.00 96.62 168 ARG A CA 1
ATOM 1316 C C . ARG A 1 168 ? 4.331 -11.036 11.663 1.00 96.62 168 ARG A C 1
ATOM 1318 O O . ARG A 1 168 ? 3.333 -10.948 10.954 1.00 96.62 168 ARG A O 1
ATOM 1325 N N . THR A 1 169 ? 5.511 -10.549 11.296 1.00 98.19 169 THR A N 1
ATOM 1326 C CA . THR A 1 169 ? 5.682 -9.663 10.142 1.00 98.19 169 THR A CA 1
ATOM 1327 C C . THR A 1 169 ? 6.153 -10.433 8.919 1.00 98.19 169 THR A C 1
ATOM 1329 O O . THR A 1 169 ? 7.287 -10.898 8.889 1.00 98.19 169 THR A O 1
ATOM 1332 N N . VAL A 1 170 ? 5.315 -10.521 7.884 1.00 98.31 170 VAL A N 1
ATOM 1333 C CA . VAL A 1 170 ? 5.636 -11.166 6.596 1.00 98.31 170 VAL A CA 1
ATOM 1334 C C . VAL A 1 170 ? 6.531 -10.274 5.748 1.00 98.31 170 VAL A C 1
ATOM 1336 O O . VAL A 1 170 ? 7.519 -10.741 5.185 1.00 98.31 170 VAL A O 1
ATOM 1339 N N . SER A 1 171 ? 6.192 -8.992 5.659 1.00 98.19 171 SER A N 1
ATOM 1340 C CA . SER A 1 171 ? 6.911 -8.026 4.837 1.00 98.19 171 SER A CA 1
ATOM 1341 C C . SER A 1 171 ? 6.644 -6.600 5.305 1.00 98.19 171 SER A C 1
ATOM 1343 O O . SER A 1 171 ? 5.647 -6.344 5.988 1.00 98.19 171 SER A O 1
ATOM 1345 N N . VAL A 1 172 ? 7.523 -5.675 4.916 1.00 97.38 172 VAL A N 1
ATOM 1346 C CA . VAL A 1 172 ? 7.399 -4.249 5.221 1.00 97.38 172 VAL A CA 1
ATOM 1347 C C . VAL A 1 172 ? 7.492 -3.410 3.953 1.00 97.38 172 VAL A C 1
ATOM 1349 O O . VAL A 1 172 ? 8.468 -3.496 3.213 1.00 97.38 172 VAL A O 1
ATOM 1352 N N . PHE A 1 173 ? 6.517 -2.530 3.754 1.00 96.25 173 PHE A N 1
ATOM 1353 C CA . PHE A 1 173 ? 6.639 -1.366 2.889 1.00 96.25 173 PHE A CA 1
ATOM 1354 C C . PHE A 1 173 ? 6.958 -0.121 3.714 1.00 96.25 173 PHE A C 1
ATOM 1356 O O . PHE A 1 173 ? 6.256 0.193 4.680 1.00 96.25 173 PHE A O 1
ATOM 1363 N N . PHE A 1 174 ? 7.995 0.603 3.302 1.00 91.56 174 PHE A N 1
ATOM 1364 C CA . PHE A 1 174 ? 8.412 1.863 3.913 1.00 91.56 174 PHE A CA 1
ATOM 1365 C C . PHE A 1 174 ? 8.706 2.914 2.826 1.00 91.56 174 PHE A C 1
ATOM 1367 O O . PHE A 1 174 ? 9.854 3.209 2.501 1.00 91.56 174 PHE A O 1
ATOM 1374 N N . GLY A 1 175 ? 7.654 3.438 2.194 1.00 87.19 175 GLY A N 1
ATOM 1375 C CA . GLY A 1 175 ? 7.781 4.388 1.081 1.00 87.19 175 GLY A CA 1
ATOM 1376 C C . GLY A 1 175 ? 8.090 5.813 1.531 1.00 87.19 175 GLY A C 1
ATOM 1377 O O . GLY A 1 175 ? 7.682 6.219 2.620 1.00 87.19 175 GLY A O 1
ATOM 1378 N N . GLY A 1 176 ? 8.810 6.574 0.703 1.00 76.56 176 GLY A N 1
ATOM 1379 C CA . GLY A 1 176 ? 9.091 7.995 0.942 1.00 76.56 176 GLY A CA 1
ATOM 1380 C C . GLY A 1 176 ? 9.692 8.292 2.320 1.00 76.56 176 GLY A C 1
ATOM 1381 O O . GLY A 1 176 ? 9.368 9.315 2.905 1.00 76.56 176 GLY A O 1
ATOM 1382 N N . SER A 1 177 ? 10.474 7.387 2.920 1.00 71.44 177 SER A N 1
ATOM 1383 C CA . SER A 1 177 ? 10.989 7.530 4.292 1.00 71.44 177 SER A CA 1
ATOM 1384 C C . SER A 1 177 ? 12.393 8.156 4.315 1.00 71.44 177 SER A C 1
ATOM 1386 O O . SER A 1 177 ? 13.379 7.414 4.270 1.00 71.44 177 SER A O 1
ATOM 1388 N N . PRO A 1 178 ? 12.529 9.492 4.451 1.00 56.06 178 PRO A N 1
ATOM 1389 C CA . PRO A 1 178 ? 13.827 10.144 4.569 1.00 56.06 178 PRO A CA 1
ATOM 1390 C C . PRO A 1 178 ? 14.634 9.601 5.762 1.00 56.06 178 PRO A C 1
ATOM 1392 O O . PRO A 1 178 ? 14.267 9.802 6.921 1.00 56.06 178 PRO A O 1
ATOM 1395 N N . GLY A 1 179 ? 15.757 8.930 5.485 1.00 55.44 179 GLY A N 1
ATOM 1396 C CA . GLY A 1 179 ? 16.808 8.649 6.475 1.00 55.44 179 GLY A CA 1
ATOM 1397 C C . GLY A 1 179 ? 16.598 7.404 7.337 1.00 55.44 179 GLY A C 1
ATOM 1398 O O . GLY A 1 179 ? 17.260 7.246 8.365 1.00 55.44 179 GLY A O 1
ATOM 1399 N N . LEU A 1 180 ? 15.693 6.504 6.949 1.00 65.62 180 LEU A N 1
ATOM 1400 C CA . LEU A 1 180 ? 15.453 5.272 7.691 1.00 65.62 180 LEU A CA 1
ATOM 1401 C C . LEU A 1 180 ? 16.574 4.260 7.457 1.00 65.62 180 LEU A C 1
ATOM 1403 O O . LEU A 1 180 ? 16.434 3.396 6.618 1.00 65.62 180 LEU A O 1
ATOM 1407 N N . THR A 1 181 ? 17.641 4.232 8.247 1.00 62.03 181 THR A N 1
ATOM 1408 C CA . THR A 1 181 ? 18.678 3.173 8.153 1.00 62.03 181 THR A CA 1
ATOM 1409 C C . THR A 1 181 ? 18.175 1.778 8.553 1.00 62.03 181 THR A C 1
ATOM 1411 O O . THR A 1 181 ? 18.963 0.913 8.899 1.00 62.03 181 THR A O 1
ATOM 1414 N N . LEU A 1 182 ? 16.862 1.545 8.578 1.00 72.19 182 LEU A N 1
ATOM 1415 C CA . LEU A 1 182 ? 16.209 0.354 9.111 1.00 72.19 182 LEU A CA 1
ATOM 1416 C C . LEU A 1 182 ? 16.607 0.032 10.563 1.00 72.19 182 LEU A C 1
ATOM 1418 O O . LEU A 1 182 ? 16.446 -1.091 11.018 1.00 72.19 182 LEU A O 1
ATOM 1422 N N . GLY A 1 183 ? 17.148 1.014 11.292 1.00 71.50 183 GLY A N 1
ATOM 1423 C CA . GLY A 1 183 ? 17.759 0.809 12.605 1.00 71.50 183 GLY A CA 1
ATOM 1424 C C . GLY A 1 183 ? 19.193 0.265 12.562 1.00 71.50 183 GLY A C 1
ATOM 1425 O O . GLY A 1 183 ? 19.849 0.265 13.592 1.00 71.50 183 GLY A O 1
ATOM 1426 N N . ILE A 1 184 ? 19.740 -0.113 11.400 1.00 76.69 184 ILE A N 1
ATOM 1427 C CA . ILE A 1 184 ? 21.093 -0.701 11.291 1.00 76.69 184 ILE A CA 1
ATOM 1428 C C . ILE A 1 184 ? 22.216 0.312 11.538 1.00 76.69 184 ILE A C 1
ATOM 1430 O O . ILE A 1 184 ? 23.362 -0.073 11.735 1.00 76.69 184 ILE A O 1
ATOM 1434 N N . ALA A 1 185 ? 21.898 1.607 11.511 1.00 76.06 185 ALA A N 1
ATOM 1435 C CA . ALA A 1 185 ? 22.817 2.675 11.900 1.00 76.06 185 ALA A CA 1
ATOM 1436 C C . ALA A 1 185 ? 22.378 3.363 13.203 1.00 76.06 185 ALA A C 1
ATOM 1438 O O . ALA A 1 185 ? 22.648 4.551 13.392 1.00 76.06 185 ALA A O 1
ATOM 1439 N N . ASP A 1 186 ? 21.642 2.655 14.069 1.00 82.19 186 ASP A N 1
ATOM 1440 C CA . ASP A 1 186 ? 21.392 3.122 15.433 1.00 82.19 186 ASP A CA 1
ATOM 1441 C C . ASP A 1 186 ? 22.738 3.316 16.154 1.00 82.19 186 ASP A C 1
ATOM 1443 O O . ASP A 1 186 ? 23.685 2.551 15.967 1.00 82.19 186 ASP A O 1
ATOM 1447 N N . LYS A 1 187 ? 22.840 4.376 16.961 1.00 85.00 187 LYS A N 1
ATOM 1448 C CA . LYS A 1 187 ? 24.053 4.660 17.742 1.00 85.00 187 LYS A CA 1
ATOM 1449 C C . LYS A 1 187 ? 24.263 3.629 18.851 1.00 85.00 187 LYS A C 1
ATOM 1451 O O . LYS A 1 187 ? 25.384 3.482 19.326 1.00 85.00 187 LYS A O 1
ATOM 1456 N N . ASN A 1 188 ? 23.198 2.952 19.279 1.00 87.75 188 ASN A N 1
ATOM 1457 C CA . ASN A 1 188 ? 23.276 1.820 20.183 1.00 87.75 188 ASN A CA 1
ATOM 1458 C C . ASN A 1 188 ? 23.545 0.532 19.366 1.00 87.75 188 ASN A C 1
ATOM 1460 O O . ASN A 1 188 ? 22.673 0.112 18.596 1.00 87.75 188 ASN A O 1
ATOM 1464 N N . PRO A 1 189 ? 24.709 -0.122 19.548 1.00 89.31 189 PRO A N 1
ATOM 1465 C CA . PRO A 1 189 ? 25.092 -1.296 18.764 1.00 89.31 189 PRO A CA 1
ATOM 1466 C C . PRO A 1 189 ? 24.160 -2.497 18.972 1.00 89.31 189 PRO A C 1
ATOM 1468 O O . PRO A 1 189 ? 23.925 -3.248 18.031 1.00 89.31 189 PRO A O 1
ATOM 1471 N N . GLU A 1 190 ? 23.570 -2.665 20.157 1.00 89.62 190 GLU A N 1
ATOM 1472 C CA . GLU A 1 190 ? 22.630 -3.760 20.428 1.00 89.62 190 GLU A CA 1
ATOM 1473 C C . GLU A 1 190 ? 21.310 -3.566 19.678 1.00 89.62 190 GLU A C 1
ATOM 1475 O O . GLU A 1 190 ? 20.737 -4.519 19.147 1.00 89.62 190 GLU A O 1
ATOM 1480 N N . ARG A 1 191 ? 20.829 -2.318 19.583 1.00 87.56 191 ARG A N 1
ATOM 1481 C CA . ARG A 1 191 ? 19.636 -1.993 18.787 1.00 87.56 191 ARG A CA 1
ATOM 1482 C C . ARG A 1 191 ? 19.895 -2.185 17.296 1.00 87.56 191 ARG A C 1
ATOM 1484 O O . ARG A 1 191 ? 19.041 -2.745 16.609 1.00 87.56 191 ARG A O 1
ATOM 1491 N N . ALA A 1 192 ? 21.071 -1.780 16.816 1.00 89.69 192 ALA A N 1
ATOM 1492 C CA . ALA A 1 192 ? 21.479 -2.002 15.432 1.00 89.69 192 ALA A CA 1
ATOM 1493 C C . ALA A 1 192 ? 21.586 -3.498 15.099 1.00 89.69 192 ALA A C 1
ATOM 1495 O O . ALA A 1 192 ? 21.040 -3.942 14.088 1.00 89.69 192 ALA A O 1
ATOM 1496 N N . GLN A 1 193 ? 22.210 -4.290 15.977 1.00 91.69 193 GLN A N 1
ATOM 1497 C CA . GLN A 1 193 ? 22.334 -5.736 15.803 1.00 91.69 193 GLN A CA 1
ATOM 1498 C C . GLN A 1 193 ? 20.968 -6.431 15.807 1.00 91.69 193 GLN A C 1
ATOM 1500 O O . GLN A 1 193 ? 20.690 -7.231 14.920 1.00 91.69 193 GLN A O 1
ATOM 1505 N N . ARG A 1 194 ? 20.069 -6.060 16.726 1.00 90.88 194 ARG A N 1
ATOM 1506 C CA . ARG A 1 194 ? 18.692 -6.575 16.755 1.00 90.88 194 ARG A CA 1
ATOM 1507 C C . ARG A 1 194 ? 17.944 -6.290 15.456 1.00 90.88 194 ARG A C 1
ATOM 1509 O O . ARG A 1 194 ? 17.255 -7.165 14.939 1.00 90.88 194 ARG A O 1
ATOM 1516 N N . ALA A 1 195 ? 18.067 -5.069 14.935 1.00 91.25 195 ALA A N 1
ATOM 1517 C CA . ALA A 1 195 ? 17.451 -4.706 13.667 1.00 91.25 195 ALA A CA 1
ATOM 1518 C C . ALA A 1 195 ? 17.997 -5.560 12.515 1.00 91.25 195 ALA A C 1
ATOM 1520 O O . ALA A 1 195 ? 17.215 -6.078 11.722 1.00 91.25 195 ALA A O 1
ATOM 1521 N N . LEU A 1 196 ? 19.317 -5.764 12.455 1.00 91.75 196 LEU A N 1
ATOM 1522 C CA . LEU A 1 196 ? 19.943 -6.653 11.474 1.00 91.75 196 LEU A CA 1
ATOM 1523 C C . LEU A 1 196 ? 19.413 -8.087 11.587 1.00 91.75 196 LEU A C 1
ATOM 1525 O O . LEU A 1 196 ? 19.011 -8.667 10.582 1.00 91.75 196 LEU A O 1
ATOM 1529 N N . ASP A 1 197 ? 19.378 -8.647 12.794 1.00 92.06 197 ASP A N 1
ATOM 1530 C CA . ASP A 1 197 ? 18.946 -10.026 13.023 1.00 92.06 197 ASP A CA 1
ATOM 1531 C C . ASP A 1 197 ? 17.481 -10.239 12.627 1.00 92.06 197 ASP A C 1
ATOM 1533 O O . ASP A 1 197 ? 17.170 -11.204 11.929 1.00 92.06 197 ASP A O 1
ATOM 1537 N N . ALA A 1 198 ? 16.596 -9.309 12.998 1.00 91.69 198 ALA A N 1
ATOM 1538 C CA . ALA A 1 198 ? 15.186 -9.372 12.631 1.00 91.69 198 ALA A CA 1
ATOM 1539 C C . ALA A 1 198 ? 14.978 -9.226 11.114 1.00 91.69 198 ALA A C 1
ATOM 1541 O O . ALA A 1 198 ? 14.243 -10.002 10.503 1.00 91.69 198 ALA A O 1
ATOM 1542 N N . LEU A 1 199 ? 15.635 -8.248 10.484 1.00 92.81 199 LEU A N 1
ATOM 1543 C CA . LEU A 1 199 ? 15.369 -7.889 9.089 1.00 92.81 199 LEU A CA 1
ATOM 1544 C C . LEU A 1 199 ? 16.033 -8.817 8.069 1.00 92.81 199 LEU A C 1
ATOM 1546 O O . LEU A 1 199 ? 15.598 -8.837 6.921 1.00 92.81 199 LEU A O 1
ATOM 1550 N N . ARG A 1 200 ? 17.021 -9.637 8.455 1.00 92.44 200 ARG A N 1
ATOM 1551 C CA . ARG A 1 200 ? 17.584 -10.671 7.561 1.00 92.44 200 ARG A CA 1
ATOM 1552 C C . ARG A 1 200 ? 16.529 -11.645 7.036 1.00 92.44 200 ARG A C 1
ATOM 1554 O O . ARG A 1 200 ? 16.673 -12.140 5.927 1.00 92.44 200 ARG A O 1
ATOM 1561 N N . GLY A 1 201 ? 15.491 -11.926 7.826 1.00 91.25 201 GLY A N 1
ATOM 1562 C CA . GLY A 1 201 ? 14.419 -12.855 7.459 1.00 91.25 201 GLY A CA 1
ATOM 1563 C C . GLY A 1 201 ? 13.141 -12.193 6.945 1.00 91.25 201 GLY A C 1
ATOM 1564 O O . GLY A 1 201 ? 12.179 -12.910 6.665 1.00 91.25 201 GLY A O 1
ATOM 1565 N N . ILE A 1 202 ? 13.095 -10.859 6.858 1.00 96.19 202 ILE A N 1
ATOM 1566 C CA . ILE A 1 202 ? 11.885 -10.096 6.532 1.00 96.19 202 ILE A CA 1
ATOM 1567 C C . ILE A 1 202 ? 12.148 -9.276 5.270 1.00 96.19 202 ILE A C 1
ATOM 1569 O O . ILE A 1 202 ? 12.795 -8.233 5.350 1.00 96.19 202 ILE A O 1
ATOM 1573 N N . PRO A 1 203 ? 11.632 -9.708 4.108 1.00 97.19 203 PRO A N 1
ATOM 1574 C CA . PRO A 1 203 ? 11.729 -8.923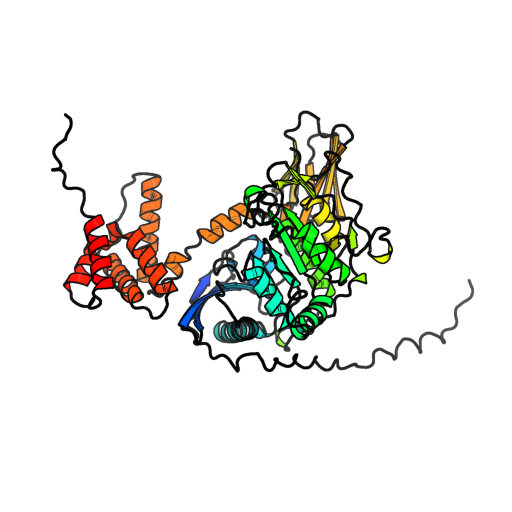 2.894 1.00 97.19 203 PRO A CA 1
ATOM 1575 C C . PRO A 1 203 ? 11.024 -7.578 3.029 1.00 97.19 203 PRO A C 1
ATOM 1577 O O . PRO A 1 203 ? 9.852 -7.513 3.422 1.00 97.19 203 PRO A O 1
ATOM 1580 N N . CYS A 1 204 ? 11.718 -6.511 2.654 1.00 96.31 204 CYS A N 1
ATOM 1581 C CA . CYS A 1 204 ? 11.184 -5.157 2.706 1.00 96.31 204 CYS A CA 1
ATOM 1582 C C . CYS A 1 204 ? 11.266 -4.486 1.335 1.00 96.31 204 CYS A C 1
ATOM 1584 O O . CYS A 1 204 ? 12.143 -4.789 0.533 1.00 96.31 204 CYS A O 1
ATOM 1586 N N . ILE A 1 205 ? 10.380 -3.532 1.080 1.00 95.38 205 ILE A N 1
ATOM 1587 C CA . ILE A 1 205 ? 10.393 -2.726 -0.138 1.00 95.38 205 ILE A CA 1
ATOM 1588 C C . ILE A 1 205 ? 10.201 -1.254 0.202 1.00 95.38 205 ILE A C 1
ATOM 1590 O O . ILE A 1 205 ? 9.393 -0.881 1.057 1.00 95.38 205 ILE A O 1
ATOM 1594 N N . THR A 1 206 ? 10.942 -0.407 -0.497 1.00 92.81 206 THR A N 1
ATOM 1595 C CA . THR A 1 206 ? 10.743 1.035 -0.480 1.00 92.81 206 THR A CA 1
ATOM 1596 C C . THR A 1 206 ? 10.550 1.555 -1.890 1.00 92.81 206 THR A C 1
ATOM 1598 O O . THR A 1 206 ? 11.285 1.192 -2.809 1.00 92.81 206 THR A O 1
ATOM 1601 N N . ILE A 1 207 ? 9.503 2.362 -2.045 1.00 91.69 207 ILE A N 1
ATOM 1602 C CA . ILE A 1 207 ? 9.152 3.028 -3.293 1.00 91.69 207 ILE A CA 1
ATOM 1603 C C . ILE A 1 207 ? 9.088 4.522 -3.004 1.00 91.69 207 ILE A C 1
ATOM 1605 O O . ILE A 1 207 ? 8.446 4.947 -2.037 1.00 91.69 207 ILE A O 1
ATOM 1609 N N . SER A 1 208 ? 9.769 5.288 -3.841 1.00 87.62 208 SER A N 1
ATOM 1610 C CA . SER A 1 208 ? 9.967 6.724 -3.690 1.00 87.62 208 SER A CA 1
ATOM 1611 C C . SER A 1 208 ? 9.577 7.446 -4.973 1.00 87.62 208 SER A C 1
ATOM 1613 O O . SER A 1 208 ? 9.918 6.981 -6.056 1.00 87.62 208 SER A O 1
ATOM 1615 N N . GLY A 1 209 ? 8.881 8.578 -4.868 1.00 88.38 209 GLY A N 1
ATOM 1616 C CA . GLY A 1 209 ? 8.579 9.414 -6.027 1.00 88.38 209 GLY A CA 1
ATOM 1617 C C . GLY A 1 209 ? 9.835 10.113 -6.548 1.00 88.38 209 GLY A C 1
ATOM 1618 O O . GLY A 1 209 ? 10.642 10.614 -5.766 1.00 88.38 209 GLY A O 1
ATOM 1619 N N . SER A 1 210 ? 10.011 10.183 -7.866 1.00 85.31 210 SER A N 1
ATOM 1620 C CA . SER A 1 210 ? 11.181 10.818 -8.488 1.00 85.31 210 SER A CA 1
ATOM 1621 C C . SER A 1 210 ? 11.241 12.337 -8.270 1.00 85.31 210 SER A C 1
ATOM 1623 O O . SER A 1 210 ? 12.275 12.952 -8.525 1.00 85.31 210 SER A O 1
ATOM 1625 N N . GLN A 1 211 ? 10.121 12.957 -7.875 1.00 83.75 211 GLN A N 1
ATOM 1626 C CA . GLN A 1 211 ? 10.018 14.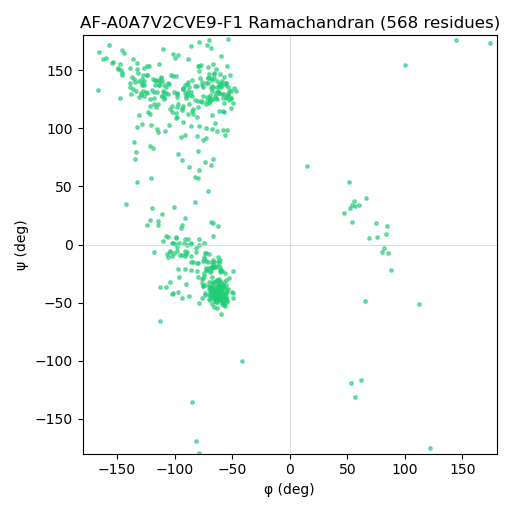377 -7.521 1.00 83.75 211 GLN A CA 1
ATOM 1627 C C . GLN A 1 211 ? 9.860 14.588 -6.009 1.00 83.75 211 GLN A C 1
ATOM 1629 O O . GLN A 1 211 ? 9.565 15.701 -5.569 1.00 83.75 211 GLN A O 1
ATOM 1634 N N . ASP A 1 212 ? 9.991 13.534 -5.201 1.00 82.94 212 ASP A N 1
ATOM 1635 C CA . ASP A 1 212 ? 9.944 13.668 -3.754 1.00 82.94 212 ASP A CA 1
ATOM 1636 C C . ASP A 1 212 ? 11.137 14.520 -3.294 1.00 82.94 212 ASP A C 1
ATOM 1638 O O . ASP A 1 212 ? 12.291 14.227 -3.598 1.00 82.94 212 ASP A O 1
ATOM 1642 N N . ALA A 1 213 ? 10.871 15.586 -2.538 1.00 75.56 213 ALA A N 1
ATOM 1643 C CA . ALA A 1 213 ? 11.910 16.466 -2.006 1.00 75.56 213 ALA A CA 1
ATOM 1644 C C . ALA A 1 213 ? 12.875 15.742 -1.045 1.00 75.56 213 ALA A C 1
ATOM 1646 O O . ALA A 1 213 ? 13.940 16.268 -0.716 1.00 75.56 213 ALA A O 1
ATOM 1647 N N . PHE A 1 214 ? 12.504 14.544 -0.585 1.00 70.94 214 PHE A N 1
ATOM 1648 C CA . PHE A 1 214 ? 13.355 13.655 0.196 1.00 70.94 214 PHE A CA 1
ATOM 1649 C C . PHE A 1 214 ? 14.189 12.690 -0.653 1.00 70.94 214 PHE A C 1
ATOM 1651 O O . PHE A 1 214 ? 14.934 11.904 -0.084 1.00 70.94 214 PHE A O 1
ATOM 1658 N N . VAL A 1 215 ? 14.077 12.719 -1.980 1.00 65.69 215 VAL A N 1
ATOM 1659 C CA . VAL A 1 215 ? 14.740 11.791 -2.898 1.00 65.69 215 VAL A CA 1
ATOM 1660 C C . VAL A 1 215 ? 15.607 12.624 -3.846 1.00 65.69 215 VAL A C 1
ATOM 1662 O O . VAL A 1 215 ? 15.177 13.044 -4.914 1.00 65.69 215 VAL A O 1
ATOM 1665 N N . GLY A 1 216 ? 16.827 12.950 -3.406 1.00 56.97 216 GLY A N 1
ATOM 1666 C CA . GLY A 1 216 ? 17.773 13.764 -4.179 1.00 56.97 216 GLY A CA 1
ATOM 1667 C C . GLY A 1 216 ? 18.635 14.708 -3.337 1.00 56.97 216 GLY A C 1
ATOM 1668 O O . GLY A 1 216 ? 18.495 14.817 -2.115 1.00 56.97 216 GLY A O 1
ATOM 1669 N N . ILE A 1 217 ? 19.567 15.400 -3.999 1.00 54.44 217 ILE A N 1
ATOM 1670 C CA . ILE A 1 217 ? 20.469 16.369 -3.363 1.00 54.44 217 ILE A CA 1
ATOM 1671 C C . ILE A 1 217 ? 19.834 17.759 -3.451 1.00 54.44 217 ILE A C 1
ATOM 1673 O O . ILE A 1 217 ? 19.898 18.401 -4.496 1.00 54.44 217 ILE A O 1
ATOM 1677 N N . ASN A 1 218 ? 19.307 18.281 -2.341 1.00 53.28 218 ASN A N 1
ATOM 1678 C CA . ASN A 1 218 ? 19.032 19.715 -2.251 1.00 53.28 218 ASN A CA 1
ATOM 1679 C C . ASN A 1 218 ? 20.368 20.474 -2.112 1.00 53.28 218 ASN A C 1
ATOM 1681 O O . ASN A 1 218 ? 20.970 20.521 -1.032 1.00 53.28 218 ASN A O 1
ATOM 1685 N N . LYS A 1 219 ? 20.846 21.041 -3.229 1.00 50.84 219 LYS A N 1
ATOM 1686 C CA . LYS A 1 219 ? 22.112 21.791 -3.299 1.00 50.84 219 LYS A CA 1
ATOM 1687 C C . LYS A 1 219 ? 22.067 23.098 -2.498 1.00 50.84 219 LYS A C 1
ATOM 1689 O O . LYS A 1 219 ? 23.062 23.434 -1.857 1.00 50.84 219 LYS A O 1
ATOM 1694 N N . GLU A 1 220 ? 20.931 23.796 -2.467 1.00 52.16 220 GLU A N 1
ATOM 1695 C CA . GLU A 1 220 ? 20.766 25.060 -1.729 1.00 52.16 220 GLU A CA 1
ATOM 1696 C C . GLU A 1 220 ? 20.778 24.848 -0.213 1.00 52.16 220 GLU A C 1
ATOM 1698 O O . GLU A 1 220 ? 21.372 25.627 0.532 1.00 52.16 220 GLU A O 1
ATOM 1703 N N . ALA A 1 221 ? 20.212 23.735 0.256 1.00 53.06 221 ALA A N 1
ATOM 1704 C CA . ALA A 1 221 ? 20.197 23.399 1.672 1.00 53.06 221 ALA A CA 1
ATOM 1705 C C . ALA A 1 221 ? 21.563 22.925 2.208 1.00 53.06 221 ALA A C 1
ATOM 1707 O O . ALA A 1 221 ? 21.676 22.721 3.415 1.00 53.06 221 ALA A O 1
ATOM 1708 N N . LYS A 1 222 ? 22.590 22.706 1.360 1.00 49.03 222 LYS A N 1
ATOM 1709 C CA . LYS A 1 222 ? 23.876 22.048 1.718 1.00 49.03 222 LYS A CA 1
ATOM 1710 C C . LYS A 1 222 ? 23.694 20.751 2.522 1.00 49.03 222 LYS A C 1
ATOM 1712 O O . LYS A 1 222 ? 24.539 20.366 3.330 1.00 49.03 222 LYS A O 1
ATOM 1717 N N . ARG A 1 223 ? 22.557 20.087 2.341 1.00 46.91 223 ARG A N 1
ATOM 1718 C CA . ARG A 1 223 ? 22.095 18.990 3.184 1.00 46.91 223 ARG A CA 1
ATOM 1719 C C . ARG A 1 223 ? 21.585 17.880 2.273 1.00 46.91 223 ARG A C 1
ATOM 1721 O O . ARG A 1 223 ? 20.399 17.804 1.985 1.00 46.91 223 ARG A O 1
ATOM 1728 N N . GLY A 1 224 ? 22.494 16.994 1.860 1.00 45.06 224 GLY A N 1
ATOM 1729 C CA . GLY A 1 224 ? 22.191 15.727 1.177 1.00 45.06 224 GLY A CA 1
ATOM 1730 C C . GLY A 1 224 ? 21.557 14.696 2.114 1.00 45.06 224 GLY A C 1
ATOM 1731 O O . GLY A 1 224 ? 22.014 13.562 2.188 1.00 45.06 224 GLY A O 1
ATOM 1732 N N . TYR A 1 225 ? 20.573 15.110 2.916 1.00 48.84 225 TYR A N 1
ATOM 1733 C CA . TYR A 1 225 ? 20.143 14.349 4.089 1.00 48.84 225 TYR A CA 1
ATOM 1734 C C . TYR A 1 225 ? 19.476 13.018 3.741 1.00 48.84 225 TYR A C 1
ATOM 1736 O O . TYR A 1 225 ? 19.442 12.146 4.602 1.00 48.84 225 TYR A O 1
ATOM 1744 N N . PHE A 1 226 ? 18.987 12.835 2.511 1.00 54.97 226 PHE A N 1
ATOM 1745 C CA . PHE A 1 226 ? 18.143 11.694 2.166 1.00 54.97 226 PHE A CA 1
ATOM 1746 C C . PHE A 1 226 ? 18.416 11.142 0.766 1.00 54.97 226 PHE A C 1
ATOM 1748 O O . PHE A 1 226 ? 17.508 10.647 0.111 1.00 54.97 226 PHE A O 1
ATOM 1755 N N . ASP A 1 227 ? 19.676 11.170 0.317 1.00 65.62 227 ASP A N 1
ATOM 1756 C CA . ASP A 1 227 ? 20.119 10.381 -0.841 1.00 65.62 227 ASP A CA 1
ATOM 1757 C C . ASP A 1 227 ? 20.087 8.884 -0.480 1.00 65.62 227 ASP A C 1
ATOM 1759 O O . ASP A 1 227 ? 21.097 8.225 -0.238 1.00 65.62 227 ASP A O 1
ATOM 1763 N N . TRP A 1 228 ? 18.873 8.377 -0.296 1.00 70.12 228 T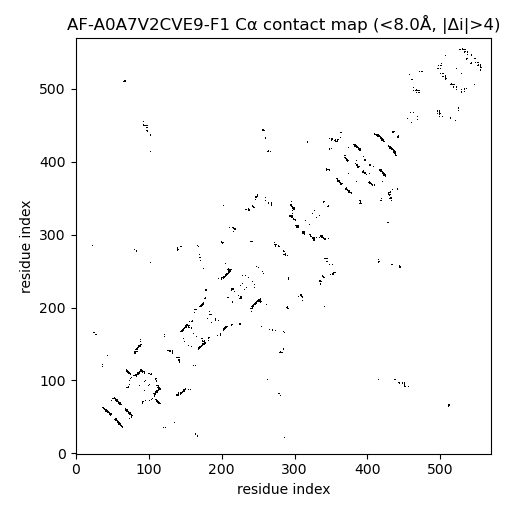RP A N 1
ATOM 1764 C CA . TRP A 1 228 ? 18.587 7.045 0.193 1.00 70.12 228 TRP A CA 1
ATOM 1765 C C . TRP A 1 228 ? 19.241 6.000 -0.699 1.00 70.12 228 TRP A C 1
ATOM 1767 O O . TRP A 1 228 ? 19.910 5.093 -0.206 1.00 70.12 228 TRP A O 1
ATOM 1777 N N . GLU A 1 229 ? 19.093 6.184 -2.003 1.00 70.19 229 GLU A N 1
ATOM 1778 C CA . GLU A 1 229 ? 19.515 5.250 -3.034 1.00 70.19 229 GLU A CA 1
ATOM 1779 C C . GLU A 1 229 ? 21.040 5.164 -3.132 1.00 70.19 229 GLU A C 1
ATOM 1781 O O . GLU A 1 229 ? 21.560 4.063 -3.291 1.00 70.19 229 GLU A O 1
ATOM 1786 N N . ARG A 1 230 ? 21.777 6.274 -2.952 1.00 72.06 230 ARG A N 1
ATOM 1787 C CA . ARG A 1 230 ? 23.249 6.249 -3.034 1.00 72.06 230 ARG A CA 1
ATOM 1788 C C . ARG A 1 230 ? 23.948 6.115 -1.682 1.00 72.06 230 ARG A C 1
ATOM 1790 O O . ARG A 1 230 ? 25.050 5.577 -1.622 1.00 72.06 230 ARG A O 1
ATOM 1797 N N . VAL A 1 231 ? 23.352 6.583 -0.583 1.00 75.50 231 VAL A N 1
ATOM 1798 C CA . VAL A 1 231 ? 24.018 6.626 0.737 1.00 75.50 231 VAL A CA 1
ATOM 1799 C C . VAL A 1 231 ? 23.589 5.488 1.653 1.00 75.50 231 VAL A C 1
ATOM 1801 O O . VAL A 1 231 ? 24.419 4.932 2.381 1.00 75.50 231 VAL A O 1
ATOM 1804 N N . HIS A 1 232 ? 22.300 5.160 1.682 1.00 78.88 232 HIS A N 1
ATOM 1805 C CA . HIS A 1 232 ? 21.748 4.241 2.677 1.00 78.88 232 HIS A CA 1
ATOM 1806 C C . HIS A 1 232 ? 21.508 2.844 2.116 1.00 78.88 232 HIS A C 1
ATOM 1808 O O . HIS A 1 232 ? 21.852 1.857 2.768 1.00 78.88 232 HIS A O 1
ATOM 1814 N N . TYR A 1 233 ? 20.970 2.757 0.905 1.00 83.56 233 TYR A N 1
ATOM 1815 C CA . TYR A 1 233 ? 20.655 1.499 0.256 1.00 83.56 233 TYR A CA 1
ATOM 1816 C C . TYR A 1 233 ? 21.891 0.596 0.060 1.00 83.56 233 TYR A C 1
ATOM 1818 O O . TYR A 1 233 ? 21.813 -0.571 0.452 1.00 83.56 233 TYR A O 1
ATOM 1826 N N . PRO A 1 234 ? 23.076 1.096 -0.363 1.00 85.38 234 PRO A N 1
ATOM 1827 C CA . PRO A 1 234 ? 24.273 0.257 -0.447 1.00 85.38 234 PRO A CA 1
ATOM 1828 C C . PRO A 1 234 ? 24.717 -0.295 0.912 1.00 85.38 234 PRO A C 1
ATOM 1830 O O . PRO A 1 234 ? 25.197 -1.417 0.997 1.00 85.38 234 PRO A O 1
ATOM 1833 N N . LYS A 1 235 ? 24.504 0.440 2.014 1.00 86.62 235 LYS A N 1
ATOM 1834 C CA . LYS A 1 235 ? 24.820 -0.056 3.369 1.00 86.62 235 LYS A CA 1
ATOM 1835 C C . LYS A 1 235 ? 23.892 -1.200 3.781 1.00 86.62 235 LYS A C 1
ATOM 1837 O O . LYS A 1 235 ? 24.335 -2.160 4.402 1.00 86.62 235 LYS A O 1
ATOM 1842 N N . ILE A 1 236 ? 22.615 -1.108 3.415 1.00 88.75 236 ILE A N 1
ATOM 1843 C CA . ILE A 1 236 ? 21.606 -2.152 3.655 1.00 88.75 236 ILE A CA 1
ATOM 1844 C C . ILE A 1 236 ? 21.934 -3.415 2.863 1.00 88.75 236 ILE A C 1
ATOM 1846 O O . ILE A 1 236 ? 21.877 -4.522 3.397 1.00 88.75 236 ILE A O 1
ATOM 1850 N N . ARG A 1 237 ? 22.312 -3.250 1.595 1.00 91.19 237 ARG A N 1
ATOM 1851 C CA . ARG A 1 237 ? 22.668 -4.359 0.712 1.00 91.19 237 ARG A CA 1
ATOM 1852 C C . ARG A 1 237 ? 24.031 -4.964 1.037 1.00 91.19 237 ARG A C 1
ATOM 1854 O O . ARG A 1 237 ? 24.149 -6.184 1.014 1.00 91.19 237 ARG A O 1
ATOM 1861 N N . ALA A 1 238 ? 25.009 -4.172 1.477 1.00 90.81 238 ALA A N 1
ATOM 1862 C CA . ALA A 1 238 ? 26.259 -4.675 2.054 1.00 90.81 238 ALA A CA 1
ATOM 1863 C C . ALA A 1 238 ? 26.022 -5.521 3.319 1.00 90.81 238 ALA A C 1
ATOM 1865 O O . ALA A 1 238 ? 26.737 -6.490 3.562 1.00 90.81 238 ALA A O 1
ATOM 1866 N N . ALA A 1 239 ? 24.977 -5.209 4.093 1.00 90.56 239 ALA A N 1
ATOM 1867 C CA . ALA A 1 239 ? 24.518 -6.030 5.213 1.00 90.56 239 ALA A CA 1
ATOM 1868 C C . ALA A 1 239 ? 23.686 -7.262 4.787 1.00 90.56 239 ALA A C 1
ATOM 1870 O O . ALA A 1 239 ? 23.180 -7.981 5.652 1.00 90.56 239 ALA A O 1
ATOM 1871 N N . ARG A 1 240 ? 23.554 -7.516 3.475 1.00 91.62 240 ARG A N 1
ATOM 1872 C CA . ARG A 1 240 ? 22.829 -8.648 2.872 1.00 91.62 240 ARG A CA 1
ATOM 1873 C C . ARG A 1 240 ? 21.357 -8.739 3.286 1.00 91.62 240 ARG A C 1
ATOM 1875 O O . ARG A 1 240 ? 20.797 -9.824 3.410 1.00 91.62 240 ARG A O 1
ATOM 1882 N N . LEU A 1 241 ? 20.711 -7.594 3.517 1.00 92.50 241 LEU A N 1
ATOM 1883 C CA . LEU A 1 241 ? 19.290 -7.559 3.869 1.00 92.50 241 LEU A CA 1
ATOM 1884 C C . LEU A 1 241 ? 18.403 -7.658 2.613 1.00 92.50 241 LEU A C 1
ATOM 1886 O O . LEU A 1 241 ? 18.685 -6.949 1.641 1.00 92.50 241 LEU A O 1
ATOM 1890 N N . PRO A 1 242 ? 17.322 -8.465 2.618 1.00 94.56 242 PRO A N 1
ATOM 1891 C CA . PRO A 1 242 ? 16.413 -8.644 1.481 1.00 94.56 242 PRO A CA 1
ATOM 1892 C C . PRO A 1 242 ? 15.513 -7.413 1.278 1.00 94.56 242 PRO A C 1
ATOM 1894 O O . PRO A 1 242 ? 14.320 -7.416 1.578 1.00 94.56 242 PRO A O 1
ATOM 1897 N N . VAL A 1 243 ? 16.103 -6.314 0.812 1.00 93.12 243 VAL A N 1
ATOM 1898 C CA . VAL A 1 243 ? 15.428 -5.024 0.655 1.00 93.12 243 VAL A CA 1
ATOM 1899 C C . VAL A 1 243 ? 15.421 -4.622 -0.809 1.00 93.12 243 VAL A C 1
ATOM 1901 O O . VAL A 1 243 ? 16.475 -4.538 -1.430 1.00 93.12 243 VAL A O 1
ATOM 1904 N N . THR A 1 244 ? 14.237 -4.334 -1.338 1.00 94.00 244 THR A N 1
ATOM 1905 C CA . THR A 1 244 ? 14.035 -3.760 -2.670 1.00 94.00 244 THR A CA 1
ATOM 1906 C C . THR A 1 244 ? 13.958 -2.240 -2.579 1.00 94.00 244 THR A C 1
ATOM 1908 O O . THR A 1 244 ? 13.229 -1.707 -1.740 1.00 94.00 244 THR A O 1
ATOM 1911 N N . ALA A 1 245 ? 14.649 -1.540 -3.476 1.00 91.31 245 ALA A N 1
ATOM 1912 C CA . ALA A 1 245 ? 14.448 -0.115 -3.728 1.00 91.31 245 ALA A CA 1
ATOM 1913 C C . ALA A 1 245 ? 13.861 0.094 -5.128 1.00 91.31 245 ALA A C 1
ATOM 1915 O O . ALA A 1 245 ? 14.259 -0.582 -6.079 1.00 91.31 245 ALA A O 1
ATOM 1916 N N . ALA A 1 246 ? 12.918 1.022 -5.259 1.00 91.50 246 ALA A N 1
ATOM 1917 C CA . ALA A 1 246 ? 12.345 1.420 -6.538 1.00 91.50 246 ALA A CA 1
ATOM 1918 C C . ALA A 1 246 ? 11.999 2.913 -6.548 1.00 91.50 246 ALA A C 1
ATOM 1920 O O . ALA A 1 246 ? 11.586 3.476 -5.532 1.00 91.50 246 ALA A O 1
ATOM 1921 N N . CYS A 1 247 ? 12.110 3.522 -7.724 1.00 87.88 247 CYS A N 1
ATOM 1922 C CA . CYS A 1 247 ? 11.697 4.893 -7.975 1.00 87.88 247 CYS A CA 1
ATOM 1923 C C . CYS A 1 247 ? 10.440 4.900 -8.857 1.00 87.88 247 CYS A C 1
ATOM 1925 O O . CYS A 1 247 ? 10.391 4.209 -9.875 1.00 87.88 247 CYS A O 1
ATOM 1927 N N . GLU A 1 248 ? 9.425 5.664 -8.461 1.00 90.06 248 GLU A N 1
ATOM 1928 C CA . GLU A 1 248 ? 8.231 5.936 -9.254 1.00 90.06 248 GLU A CA 1
ATOM 1929 C C . GLU A 1 248 ? 8.381 7.280 -9.978 1.00 90.06 248 GLU A C 1
ATOM 1931 O O . GLU A 1 248 ? 8.532 8.328 -9.349 1.00 90.06 248 GLU A O 1
ATOM 1936 N N . TRP A 1 249 ? 8.315 7.273 -11.309 1.00 87.94 249 TRP A N 1
ATOM 1937 C CA . TRP A 1 249 ? 8.519 8.481 -12.110 1.00 87.94 249 TRP A CA 1
ATOM 1938 C C . TRP A 1 249 ? 7.314 9.417 -12.103 1.00 87.94 249 TRP A C 1
ATOM 1940 O O . TRP A 1 249 ? 6.239 9.051 -12.570 1.00 87.94 249 TRP A O 1
ATOM 1950 N N . GLY A 1 250 ? 7.531 10.665 -11.682 1.00 87.44 250 GLY A N 1
ATOM 1951 C CA . GLY A 1 250 ? 6.534 11.739 -11.736 1.00 87.44 250 GLY A CA 1
ATOM 1952 C C . GLY A 1 250 ? 6.041 12.216 -10.368 1.00 87.44 250 GLY A C 1
ATOM 1953 O O . GLY A 1 250 ? 6.082 13.420 -10.142 1.00 87.44 250 GLY A O 1
ATOM 1954 N N . PRO A 1 251 ? 5.602 11.337 -9.453 1.00 88.44 251 PRO A N 1
ATOM 1955 C CA . PRO A 1 251 ? 5.092 11.751 -8.149 1.00 88.44 251 PRO A CA 1
ATOM 1956 C C . PRO A 1 251 ? 6.127 12.441 -7.256 1.00 88.44 251 PRO A C 1
ATOM 1958 O O . PRO A 1 251 ? 7.329 12.164 -7.325 1.00 88.44 251 PRO A O 1
ATOM 1961 N N . GLY A 1 252 ? 5.617 13.321 -6.389 1.00 87.19 252 GLY A N 1
ATOM 1962 C CA . GLY A 1 252 ? 6.353 13.938 -5.287 1.00 87.19 252 GLY A CA 1
ATOM 1963 C C . GLY A 1 252 ? 6.356 13.064 -4.030 1.00 87.19 252 GLY A C 1
ATOM 1964 O O . GLY A 1 252 ? 6.537 11.851 -4.094 1.00 87.19 252 GLY A O 1
ATOM 1965 N N . HIS A 1 253 ? 6.114 13.680 -2.869 1.00 87.44 253 HIS A N 1
ATOM 1966 C CA . HIS A 1 253 ? 5.991 12.975 -1.586 1.00 87.44 253 HIS A CA 1
ATOM 1967 C C . HIS A 1 253 ? 4.608 12.327 -1.400 1.00 87.44 253 HIS A C 1
ATOM 1969 O O . HIS A 1 253 ? 3.873 12.629 -0.456 1.00 8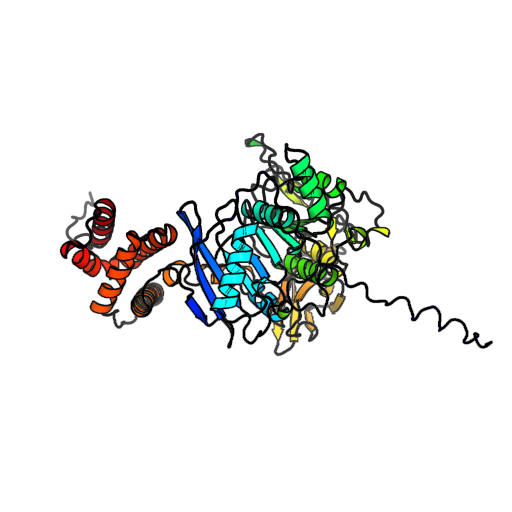7.44 253 HIS A O 1
ATOM 1975 N N . GLU A 1 254 ? 4.227 11.460 -2.331 1.00 83.81 254 GLU A N 1
ATOM 1976 C CA . GLU A 1 254 ? 2.926 10.798 -2.354 1.00 83.81 254 GLU A CA 1
ATOM 1977 C C . GLU A 1 254 ? 3.023 9.373 -2.910 1.00 83.81 254 GLU A C 1
ATOM 1979 O O . GLU A 1 254 ? 4.047 8.956 -3.446 1.00 83.81 254 GLU A O 1
ATOM 1984 N N . SER A 1 255 ? 1.951 8.602 -2.737 1.00 75.31 255 SER A N 1
ATOM 1985 C CA . SER A 1 255 ? 1.789 7.278 -3.337 1.00 75.31 255 SER A CA 1
ATOM 1986 C C . SER A 1 255 ? 0.862 7.413 -4.538 1.00 75.31 255 SER A C 1
ATOM 1988 O O . SER A 1 255 ? -0.271 7.847 -4.359 1.00 75.31 255 SER A O 1
ATOM 1990 N N . PHE A 1 256 ? 1.321 7.077 -5.745 1.00 82.44 256 PHE A N 1
ATOM 1991 C CA . PHE A 1 256 ? 0.502 7.244 -6.950 1.00 82.44 256 PHE A CA 1
ATOM 1992 C C . PHE A 1 256 ? 0.111 5.896 -7.567 1.00 82.44 256 PHE A C 1
ATOM 1994 O O . PHE A 1 256 ? -1.058 5.517 -7.533 1.00 82.44 256 PHE A O 1
ATOM 2001 N N . ASN A 1 257 ? 1.084 5.137 -8.067 1.00 89.25 257 ASN A N 1
ATOM 2002 C CA . ASN A 1 257 ? 0.921 3.806 -8.655 1.00 89.25 257 ASN A CA 1
ATOM 2003 C C . ASN A 1 257 ? 1.806 2.757 -7.958 1.00 89.25 257 ASN A C 1
ATOM 2005 O O . ASN A 1 257 ? 2.025 1.667 -8.491 1.00 89.25 257 ASN A O 1
ATOM 2009 N N . ASN A 1 258 ? 2.314 3.051 -6.758 1.00 92.81 258 ASN A N 1
ATOM 2010 C CA . ASN A 1 258 ? 3.214 2.169 -6.009 1.00 92.81 258 ASN A CA 1
ATOM 2011 C C . ASN A 1 258 ? 2.676 0.736 -5.830 1.00 92.81 258 ASN A C 1
ATOM 2013 O O . ASN A 1 258 ? 3.464 -0.212 -5.800 1.00 92.81 258 ASN A O 1
ATOM 2017 N N . GLY A 1 259 ? 1.352 0.551 -5.800 1.00 94.00 259 GLY A N 1
ATOM 2018 C CA . GLY A 1 259 ? 0.713 -0.752 -5.756 1.00 94.00 259 GLY A CA 1
ATOM 2019 C C . GLY A 1 259 ? 1.199 -1.662 -6.880 1.00 94.00 259 GLY A C 1
ATOM 2020 O O . GLY A 1 259 ? 1.384 -2.859 -6.647 1.00 94.00 259 GLY A O 1
ATOM 2021 N N . ALA A 1 260 ? 1.424 -1.124 -8.085 1.00 95.31 260 ALA A N 1
ATOM 2022 C CA . ALA A 1 260 ? 1.752 -1.904 -9.276 1.00 95.31 260 ALA A CA 1
ATOM 2023 C C . ALA A 1 260 ? 3.046 -2.706 -9.115 1.00 95.31 260 ALA A C 1
ATOM 2025 O O . ALA A 1 260 ? 3.211 -3.716 -9.782 1.00 95.31 260 ALA A O 1
ATOM 2026 N N . LEU A 1 261 ? 3.922 -2.304 -8.193 1.00 97.00 261 LEU A N 1
ATOM 2027 C CA . LEU A 1 261 ? 5.079 -3.084 -7.771 1.00 97.00 261 LEU A CA 1
ATOM 2028 C C . LEU A 1 261 ? 4.909 -3.679 -6.362 1.00 97.00 261 LEU A C 1
ATOM 2030 O O . LEU A 1 261 ? 5.333 -4.806 -6.112 1.00 97.00 261 LEU A O 1
ATOM 2034 N N . LEU A 1 262 ? 4.277 -2.956 -5.435 1.00 97.50 262 LEU A N 1
ATOM 2035 C CA . LEU A 1 262 ? 4.138 -3.387 -4.043 1.00 97.50 262 LEU A CA 1
ATOM 2036 C C . LEU A 1 262 ? 3.314 -4.673 -3.888 1.00 97.50 262 LEU A C 1
ATOM 2038 O O . LEU A 1 262 ? 3.722 -5.584 -3.171 1.00 97.50 262 LEU A O 1
ATOM 2042 N N . LEU A 1 263 ? 2.155 -4.764 -4.542 1.00 97.19 263 LEU A N 1
ATOM 2043 C CA . LEU A 1 263 ? 1.282 -5.930 -4.405 1.00 97.19 263 LEU A CA 1
ATOM 2044 C C . LEU A 1 263 ? 1.905 -7.220 -4.958 1.00 97.19 263 LEU A C 1
ATOM 2046 O O . LEU A 1 263 ? 1.846 -8.228 -4.251 1.00 97.19 263 LEU A O 1
ATOM 2050 N N . PRO A 1 264 ? 2.527 -7.242 -6.156 1.00 96.62 264 PRO A N 1
ATOM 2051 C CA . PRO A 1 264 ? 3.213 -8.448 -6.604 1.00 96.62 264 PRO A C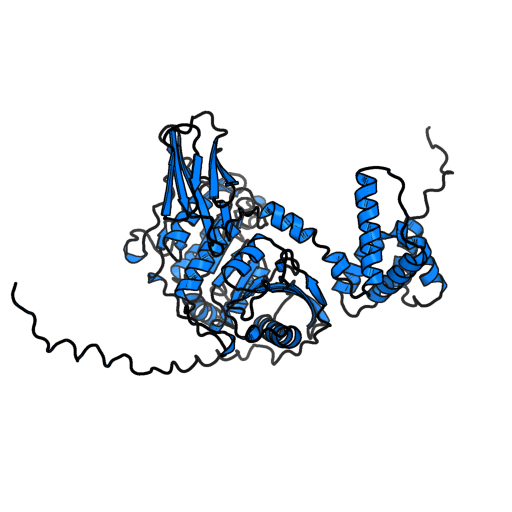A 1
ATOM 2052 C C . PRO A 1 264 ? 4.445 -8.782 -5.757 1.00 96.62 264 PRO A C 1
ATOM 2054 O O . PRO A 1 264 ? 4.678 -9.960 -5.493 1.00 96.62 264 PRO A O 1
ATOM 2057 N N . PHE A 1 265 ? 5.166 -7.777 -5.243 1.00 98.12 265 PHE A N 1
ATOM 2058 C CA . PHE A 1 265 ? 6.240 -8.004 -4.274 1.00 98.12 265 PHE A CA 1
ATOM 2059 C C . PHE A 1 265 ? 5.723 -8.728 -3.022 1.00 98.12 265 PHE A C 1
ATOM 2061 O O . PHE A 1 265 ? 6.266 -9.763 -2.634 1.00 98.12 265 PHE A O 1
ATOM 2068 N N . TRP A 1 266 ? 4.641 -8.237 -2.411 1.00 98.12 266 TRP A N 1
ATOM 2069 C CA . TRP A 1 266 ? 4.027 -8.898 -1.258 1.00 98.12 266 TRP A CA 1
ATOM 2070 C C . TRP A 1 266 ? 3.522 -10.298 -1.576 1.00 98.12 266 TRP A C 1
ATOM 2072 O O . TRP A 1 266 ? 3.654 -11.177 -0.730 1.00 98.12 266 TRP A O 1
ATOM 2082 N N . ASP A 1 267 ? 2.982 -10.529 -2.768 1.00 96.44 267 ASP A N 1
ATOM 2083 C CA . ASP A 1 267 ? 2.521 -11.852 -3.175 1.00 96.44 267 ASP A CA 1
ATOM 2084 C C . ASP A 1 267 ? 3.682 -12.856 -3.311 1.00 96.44 267 ASP A C 1
ATOM 2086 O O . ASP A 1 267 ? 3.589 -13.991 -2.834 1.00 96.44 267 ASP A O 1
ATOM 2090 N N . GLY A 1 268 ? 4.810 -12.426 -3.885 1.00 96.44 268 GLY A N 1
ATOM 2091 C CA . GLY A 1 268 ? 6.042 -13.218 -3.937 1.00 96.44 268 GLY A CA 1
ATOM 2092 C C . GLY A 1 268 ? 6.581 -13.557 -2.547 1.00 96.44 268 GLY A C 1
ATOM 2093 O O . GLY A 1 268 ? 6.850 -14.723 -2.242 1.00 96.44 268 GLY A O 1
ATOM 2094 N N . VAL A 1 269 ? 6.656 -12.559 -1.661 1.00 97.94 269 VAL A N 1
ATOM 2095 C CA . VAL A 1 269 ? 7.111 -12.754 -0.276 1.00 97.94 269 VAL A CA 1
ATOM 2096 C C . VAL A 1 269 ? 6.154 -13.656 0.504 1.00 97.94 269 VAL A C 1
ATOM 2098 O O . VAL A 1 269 ? 6.598 -14.558 1.215 1.00 97.94 269 VAL A O 1
ATOM 2101 N N . TRP A 1 270 ? 4.844 -13.455 0.355 1.00 97.50 270 TRP A N 1
ATOM 2102 C CA . TRP A 1 270 ? 3.820 -14.248 1.025 1.00 97.50 270 TRP A CA 1
ATOM 2103 C C . TRP A 1 270 ? 3.967 -15.735 0.713 1.00 97.50 270 TRP A C 1
ATOM 2105 O O . TRP A 1 270 ? 4.042 -16.536 1.641 1.00 97.50 270 TRP A O 1
ATOM 2115 N N . ARG A 1 271 ? 4.086 -16.103 -0.572 1.00 95.94 271 ARG A N 1
ATOM 2116 C CA . ARG A 1 271 ? 4.296 -17.500 -0.993 1.00 95.94 271 ARG A CA 1
ATOM 2117 C C . ARG A 1 271 ? 5.550 -18.124 -0.382 1.00 95.94 271 ARG A C 1
ATOM 2119 O O . ARG A 1 271 ? 5.556 -19.312 -0.069 1.00 95.94 271 ARG A O 1
ATOM 2126 N N . GLY A 1 272 ? 6.616 -17.340 -0.220 1.00 95.56 272 GLY A N 1
ATOM 2127 C CA . GLY A 1 272 ? 7.858 -17.830 0.378 1.00 95.56 272 GLY A CA 1
ATOM 2128 C C . GLY A 1 272 ? 7.792 -17.978 1.899 1.00 95.56 272 GLY A C 1
ATOM 2129 O O . GLY A 1 272 ? 8.457 -18.853 2.452 1.00 95.56 272 GLY A O 1
ATOM 2130 N N . ARG A 1 273 ? 6.989 -17.155 2.589 1.00 97.00 273 ARG A N 1
ATOM 2131 C CA . ARG A 1 273 ? 6.977 -17.094 4.063 1.00 97.00 273 ARG A CA 1
ATOM 2132 C C . ARG A 1 273 ? 5.801 -17.783 4.732 1.00 97.00 273 ARG A C 1
ATOM 2134 O O . ARG A 1 273 ? 5.964 -18.289 5.838 1.00 97.00 273 ARG A O 1
ATOM 2141 N N . VAL A 1 274 ? 4.632 -17.804 4.109 1.00 97.38 274 VAL A N 1
ATOM 2142 C CA . VAL A 1 274 ? 3.408 -18.345 4.705 1.00 97.38 274 VAL A CA 1
ATOM 2143 C C . VAL A 1 274 ? 3.074 -19.669 4.036 1.00 97.38 274 VAL A C 1
ATOM 2145 O O . VAL A 1 274 ? 3.091 -19.780 2.814 1.00 97.38 274 VAL A O 1
ATOM 2148 N N . SER A 1 275 ? 2.811 -20.702 4.835 1.00 95.94 275 SER A N 1
ATOM 2149 C CA . SER A 1 275 ? 2.392 -21.997 4.296 1.00 95.94 275 SER A CA 1
ATOM 2150 C C . SER A 1 275 ? 0.978 -21.921 3.715 1.00 95.94 275 SER A C 1
ATOM 2152 O O . SER A 1 275 ? 0.131 -21.191 4.231 1.00 95.94 275 SER A O 1
ATOM 2154 N N . ASP A 1 276 ? 0.695 -22.688 2.662 1.00 93.38 276 ASP A N 1
ATOM 2155 C CA . ASP A 1 276 ? -0.630 -22.682 2.031 1.00 93.38 276 ASP A CA 1
ATOM 2156 C C . ASP A 1 276 ? -1.734 -23.182 2.975 1.00 93.38 276 ASP A C 1
ATOM 2158 O O . ASP A 1 276 ? -2.863 -22.695 2.906 1.00 93.38 276 ASP A O 1
ATOM 2162 N N . ASP A 1 277 ? -1.385 -24.086 3.893 1.00 95.00 277 ASP A N 1
ATOM 2163 C CA . ASP A 1 277 ? -2.238 -24.666 4.935 1.00 95.00 277 ASP A CA 1
ATOM 2164 C C . ASP A 1 277 ? -2.260 -23.864 6.250 1.00 95.00 277 ASP A C 1
ATOM 2166 O O . ASP A 1 277 ? -2.882 -24.297 7.223 1.00 95.00 277 ASP A O 1
ATOM 2170 N N . ALA A 1 278 ? -1.600 -22.700 6.296 1.00 96.19 278 ALA A N 1
ATOM 2171 C CA . ALA A 1 278 ? -1.624 -21.831 7.465 1.00 96.19 278 ALA A CA 1
ATOM 2172 C C . ALA A 1 278 ? -3.060 -21.399 7.805 1.00 96.19 278 ALA A C 1
ATOM 2174 O O . ALA A 1 278 ? -3.787 -20.877 6.956 1.00 96.19 278 ALA A O 1
ATOM 2175 N N . ASP A 1 279 ? -3.433 -21.579 9.071 1.00 96.25 279 ASP A N 1
ATOM 2176 C CA . ASP A 1 279 ? -4.778 -21.329 9.581 1.00 96.25 279 ASP A CA 1
ATOM 2177 C C . ASP A 1 279 ? -4.710 -20.514 10.883 1.00 96.25 279 ASP A C 1
ATOM 2179 O O . ASP A 1 279 ? -4.438 -21.080 11.947 1.00 96.25 279 ASP A O 1
ATOM 2183 N N . PRO A 1 280 ? -4.954 -19.193 10.815 1.00 97.25 280 PRO A N 1
ATOM 2184 C CA . PRO A 1 280 ? -4.921 -18.318 11.984 1.00 97.25 280 PRO A CA 1
ATOM 2185 C C . PRO A 1 280 ? -5.935 -18.678 13.076 1.00 97.25 280 PRO A C 1
ATOM 2187 O O . PRO A 1 280 ? -5.744 -18.293 14.227 1.00 97.25 280 PRO A O 1
ATOM 2190 N N . VAL A 1 281 ? -6.993 -19.441 12.770 1.00 97.12 281 VAL A N 1
ATOM 2191 C CA . VAL A 1 281 ? -7.963 -19.889 13.788 1.00 97.12 281 VAL A CA 1
ATOM 2192 C C . VAL A 1 281 ? -7.340 -20.906 14.749 1.00 97.12 281 VAL A C 1
ATOM 2194 O O . VAL A 1 281 ? -7.778 -21.036 15.889 1.00 97.12 281 VAL A O 1
ATOM 2197 N N . LYS A 1 282 ? -6.283 -21.610 14.325 1.00 96.62 282 LYS A N 1
ATOM 2198 C CA . LYS A 1 282 ? -5.570 -22.600 15.151 1.00 96.62 282 LYS A CA 1
ATOM 2199 C C . LYS A 1 282 ? -4.483 -21.987 16.038 1.00 96.62 282 LYS A C 1
ATOM 2201 O O . LYS A 1 282 ? -3.806 -22.725 16.752 1.00 96.62 282 LYS A O 1
ATOM 2206 N N . GLY A 1 283 ? -4.298 -20.669 15.988 1.00 96.31 283 GLY A N 1
ATOM 2207 C CA . GLY A 1 283 ? -3.260 -19.950 16.721 1.00 96.31 283 GLY A CA 1
ATOM 2208 C C . GLY A 1 283 ? -2.323 -19.158 15.804 1.00 96.31 283 GLY A C 1
ATOM 2209 O O . GLY A 1 283 ? -2.542 -19.095 14.592 1.00 96.31 283 GLY A O 1
ATOM 2210 N N . PRO A 1 284 ? -1.264 -18.544 16.369 1.00 96.69 284 PRO A N 1
ATOM 2211 C CA . PRO A 1 284 ? -0.301 -17.751 15.610 1.00 96.69 284 PRO A CA 1
ATOM 2212 C C . PRO A 1 284 ? 0.291 -18.523 14.427 1.00 96.69 284 PRO A C 1
ATOM 2214 O O . PRO A 1 284 ? 0.813 -19.629 14.588 1.00 96.69 284 PRO A O 1
ATOM 2217 N N . VAL A 1 285 ? 0.241 -17.921 13.238 1.00 97.06 285 VAL A N 1
ATOM 2218 C CA . VAL A 1 285 ? 0.826 -18.516 12.031 1.00 97.06 285 VAL A CA 1
ATOM 2219 C C . VAL A 1 285 ? 2.348 -18.445 12.100 1.00 97.06 285 VAL A C 1
ATOM 2221 O O . VAL A 1 285 ? 2.926 -17.362 12.150 1.00 97.06 285 VAL A O 1
ATOM 2224 N N . ALA A 1 286 ? 3.005 -19.603 12.043 1.00 96.75 286 ALA A N 1
ATOM 2225 C CA . ALA A 1 286 ? 4.457 -19.677 11.952 1.00 96.75 286 ALA A CA 1
ATOM 2226 C C . ALA A 1 286 ? 4.943 -19.206 10.570 1.00 96.75 286 ALA A C 1
ATOM 2228 O O . ALA A 1 286 ? 4.519 -19.729 9.536 1.00 96.75 286 ALA A O 1
ATOM 2229 N N . LEU A 1 287 ? 5.862 -18.239 10.556 1.00 97.06 287 LEU A N 1
ATOM 2230 C CA . LEU A 1 287 ? 6.476 -17.723 9.335 1.00 97.06 287 LEU A CA 1
ATOM 2231 C C . LEU A 1 287 ? 7.772 -18.468 9.011 1.00 97.06 287 LEU A C 1
ATOM 2233 O O . LEU A 1 287 ? 8.642 -18.630 9.867 1.00 97.06 287 LEU A O 1
ATOM 2237 N N . LYS A 1 288 ? 7.935 -18.865 7.747 1.00 95.12 288 LYS A N 1
ATOM 2238 C CA . LYS A 1 288 ? 9.198 -19.401 7.233 1.00 95.12 288 LYS A CA 1
ATOM 2239 C C . LYS A 1 288 ? 10.233 -18.266 7.137 1.00 95.12 288 LYS A C 1
ATOM 2241 O O . LYS A 1 288 ? 9.873 -17.132 6.782 1.00 95.12 288 LYS A O 1
ATOM 2246 N N . PRO A 1 289 ? 11.516 -18.544 7.426 1.00 89.56 289 PRO A N 1
ATOM 2247 C CA . PRO A 1 289 ? 12.601 -17.640 7.064 1.00 89.56 289 PRO A CA 1
ATOM 2248 C C . PRO A 1 289 ? 12.599 -17.382 5.553 1.00 89.56 289 PRO A C 1
ATOM 2250 O O . PRO A 1 289 ? 12.308 -18.294 4.779 1.00 89.56 289 PRO A O 1
ATOM 2253 N N . PHE A 1 290 ? 12.946 -16.166 5.130 1.00 91.00 290 PHE A N 1
ATOM 2254 C CA . PHE A 1 290 ? 13.137 -15.845 3.715 1.00 91.00 290 PHE A CA 1
ATOM 2255 C C . PHE A 1 290 ? 14.633 -15.646 3.439 1.00 91.00 290 PHE A C 1
ATOM 2257 O O . PHE A 1 290 ? 15.158 -14.578 3.753 1.00 91.00 290 PHE A O 1
ATOM 2264 N N . PRO A 1 291 ? 15.345 -16.664 2.926 1.00 87.38 291 PRO A N 1
ATOM 2265 C CA . PRO A 1 291 ? 16.769 -16.534 2.640 1.00 87.38 291 PRO A CA 1
ATOM 2266 C C . PRO A 1 291 ? 16.997 -15.559 1.480 1.00 87.38 291 PRO A C 1
ATOM 2268 O O . PRO A 1 291 ? 16.229 -15.537 0.515 1.00 87.38 291 PRO A O 1
ATOM 2271 N N . GLU A 1 292 ? 18.074 -14.776 1.548 1.00 87.69 292 GLU A N 1
ATOM 2272 C CA . GLU A 1 292 ? 18.452 -13.847 0.475 1.00 87.69 292 GLU A CA 1
ATOM 2273 C C . GLU A 1 292 ? 18.657 -14.593 -0.853 1.00 87.69 292 GLU A C 1
ATOM 2275 O O . GLU A 1 292 ? 18.286 -14.093 -1.915 1.00 87.69 292 GLU A O 1
ATOM 2280 N N . GLU A 1 293 ? 19.192 -15.814 -0.776 1.00 91.00 293 GLU A N 1
ATOM 2281 C CA . GLU A 1 293 ? 19.536 -16.691 -1.897 1.00 91.00 293 GLU A CA 1
ATOM 2282 C C . GLU A 1 293 ? 18.327 -17.123 -2.737 1.00 91.00 293 GLU A C 1
ATOM 2284 O O . GLU A 1 293 ? 18.505 -17.559 -3.875 1.00 91.00 293 GLU A O 1
ATOM 2289 N N . ALA A 1 294 ? 17.106 -17.001 -2.205 1.00 89.94 294 ALA A N 1
ATOM 2290 C CA . ALA A 1 294 ? 15.881 -17.242 -2.966 1.00 89.94 294 ALA A CA 1
ATOM 2291 C C . ALA A 1 294 ? 15.551 -16.096 -3.940 1.00 89.94 294 ALA A C 1
ATOM 2293 O O . ALA A 1 294 ? 14.697 -16.262 -4.811 1.00 89.94 294 ALA A O 1
ATOM 2294 N N . GLY A 1 295 ? 16.208 -14.943 -3.788 1.00 94.88 295 GLY A N 1
ATOM 2295 C CA . GLY A 1 295 ? 15.913 -13.741 -4.548 1.00 94.88 295 GLY A CA 1
ATOM 2296 C C . GLY A 1 295 ? 16.605 -13.638 -5.906 1.00 94.88 295 GLY A C 1
ATOM 2297 O O . GLY A 1 295 ? 17.513 -14.389 -6.275 1.00 94.88 295 GLY A O 1
ATOM 2298 N N . TYR A 1 296 ? 16.160 -12.629 -6.639 1.00 97.69 296 TYR A N 1
ATOM 2299 C CA . TYR A 1 296 ? 16.717 -12.146 -7.889 1.00 97.69 296 TYR A CA 1
ATOM 2300 C C . TYR A 1 296 ? 17.494 -10.865 -7.616 1.00 97.69 296 TYR A C 1
ATOM 2302 O O . TYR A 1 296 ? 17.114 -10.069 -6.757 1.00 97.69 296 TYR A O 1
ATOM 2310 N N . LEU A 1 297 ? 18.574 -10.670 -8.361 1.00 96.00 297 LEU A N 1
ATOM 2311 C CA . LEU A 1 297 ? 19.369 -9.458 -8.349 1.00 96.00 297 LEU A CA 1
ATOM 2312 C C . LEU A 1 297 ? 19.328 -8.804 -9.724 1.00 96.00 297 LEU A C 1
ATOM 2314 O O . LEU A 1 297 ? 19.387 -9.467 -10.760 1.00 96.00 297 LEU A O 1
ATOM 2318 N N . VAL A 1 298 ? 19.265 -7.483 -9.716 1.00 92.88 298 VAL A N 1
ATOM 2319 C CA . VAL A 1 298 ? 19.430 -6.646 -10.900 1.00 92.88 298 VAL A CA 1
ATOM 2320 C C . VAL A 1 298 ? 20.337 -5.484 -10.539 1.00 92.88 298 VAL A C 1
ATOM 2322 O O . VAL A 1 298 ? 20.284 -4.971 -9.421 1.00 92.88 298 VAL A O 1
ATOM 2325 N N . THR A 1 299 ? 21.200 -5.076 -11.464 1.00 87.94 299 THR A N 1
ATOM 2326 C CA . THR A 1 299 ? 21.998 -3.863 -11.285 1.00 87.94 299 THR A CA 1
ATOM 2327 C C . THR A 1 299 ? 21.042 -2.699 -11.051 1.00 87.94 299 THR A C 1
ATOM 2329 O O . THR A 1 299 ? 20.170 -2.449 -11.887 1.00 87.94 299 THR A O 1
ATOM 2332 N N . ALA A 1 300 ? 21.178 -2.014 -9.912 1.00 74.94 300 ALA A N 1
ATOM 2333 C CA . ALA A 1 300 ? 20.505 -0.740 -9.718 1.00 74.94 300 ALA A CA 1
ATOM 2334 C C . ALA A 1 300 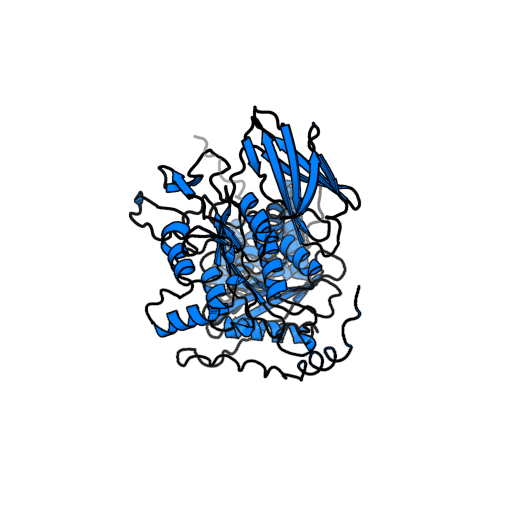? 20.993 0.168 -10.849 1.00 74.94 300 ALA A C 1
ATOM 2336 O O . ALA A 1 300 ? 22.195 0.401 -10.958 1.00 74.94 300 ALA A O 1
ATOM 2337 N N . GLY A 1 301 ? 20.100 0.573 -11.754 1.00 66.50 301 GLY A N 1
ATOM 2338 C CA . GLY A 1 301 ? 20.484 1.491 -12.818 1.00 66.50 301 GLY A CA 1
ATOM 2339 C C . GLY A 1 301 ? 21.124 2.733 -12.223 1.00 66.50 301 GLY A C 1
ATOM 2340 O O . GLY A 1 301 ? 20.814 3.116 -11.093 1.00 66.50 301 GLY A O 1
ATOM 2341 N N . ASP A 1 302 ? 21.982 3.391 -12.994 1.00 65.12 302 ASP A N 1
ATOM 2342 C CA . ASP A 1 302 ? 22.422 4.725 -12.626 1.00 65.12 302 ASP A CA 1
ATOM 2343 C C . ASP A 1 302 ? 21.182 5.640 -12.647 1.00 65.12 302 ASP A C 1
ATOM 2345 O O . ASP A 1 302 ? 20.703 6.091 -13.691 1.00 65.12 302 ASP A O 1
ATOM 2349 N N . TRP A 1 303 ? 20.587 5.874 -11.480 1.00 69.38 303 TRP A N 1
ATOM 2350 C CA . TRP A 1 303 ? 19.620 6.942 -11.295 1.00 69.38 303 TRP A CA 1
ATOM 2351 C C . TRP A 1 303 ? 20.429 8.229 -11.155 1.00 69.38 303 TRP A C 1
ATOM 2353 O O . TRP A 1 303 ? 21.100 8.490 -10.151 1.00 69.38 303 TRP A O 1
ATOM 2363 N N . GLY A 1 304 ? 20.467 8.992 -12.244 1.00 68.56 304 GLY A N 1
ATOM 2364 C CA . GLY A 1 304 ? 21.112 10.290 -12.314 1.00 68.56 304 GLY A CA 1
ATOM 2365 C C . GLY A 1 304 ? 20.322 11.344 -11.546 1.00 68.56 304 GLY A C 1
ATOM 2366 O O . GLY A 1 304 ? 19.200 11.123 -11.099 1.00 68.56 304 GLY A O 1
ATOM 2367 N N . THR A 1 305 ? 20.917 12.520 -11.405 1.00 66.94 305 THR A N 1
ATOM 2368 C CA . THR A 1 305 ? 20.213 13.715 -10.930 1.00 66.94 305 THR A CA 1
ATOM 2369 C C . THR A 1 305 ? 20.426 14.832 -11.937 1.00 66.94 305 THR A C 1
ATOM 2371 O O . THR A 1 305 ? 21.551 15.001 -12.413 1.00 66.94 305 THR A O 1
ATOM 2374 N N . ASP A 1 306 ? 19.382 15.588 -12.258 1.00 70.88 306 ASP A N 1
ATOM 2375 C CA . ASP A 1 306 ? 19.503 16.788 -13.083 1.00 70.88 306 ASP A CA 1
ATOM 2376 C C . ASP A 1 306 ? 20.224 17.926 -12.315 1.00 70.88 306 ASP A C 1
ATOM 2378 O O . ASP A 1 306 ? 20.592 17.763 -11.140 1.00 70.88 306 ASP A O 1
ATOM 2382 N N . PRO A 1 307 ? 20.504 19.082 -12.951 1.00 73.75 307 PRO A N 1
ATOM 2383 C CA . PRO A 1 307 ? 21.138 20.211 -12.273 1.00 73.75 307 PRO A CA 1
ATOM 2384 C C . PRO A 1 307 ? 20.400 20.689 -11.015 1.00 73.75 307 PRO A C 1
ATOM 2386 O O . PRO A 1 307 ? 21.081 21.098 -10.066 1.00 73.75 307 PRO A O 1
ATOM 2389 N N . ASP A 1 308 ? 19.071 20.549 -10.981 1.00 68.56 308 ASP A N 1
ATOM 2390 C CA . ASP A 1 308 ? 18.186 20.917 -9.868 1.00 68.56 308 ASP A CA 1
ATOM 2391 C C . ASP A 1 308 ? 18.136 19.842 -8.766 1.00 68.56 308 ASP A C 1
ATOM 2393 O O . ASP A 1 308 ? 17.504 20.032 -7.727 1.00 68.56 308 ASP A O 1
ATOM 2397 N N . GLY A 1 309 ? 18.830 18.716 -8.960 1.00 65.69 309 GLY A N 1
ATOM 2398 C CA . GLY A 1 309 ? 18.917 17.626 -7.994 1.00 65.69 309 GLY A CA 1
ATOM 2399 C C . GLY A 1 309 ? 17.746 16.646 -8.044 1.00 65.69 309 GLY A C 1
ATOM 2400 O O . GLY A 1 309 ? 17.676 15.782 -7.169 1.00 65.69 309 GLY A O 1
ATOM 2401 N N . LYS A 1 310 ? 16.861 16.740 -9.045 1.00 69.62 310 LYS A N 1
ATOM 2402 C CA . LYS A 1 310 ? 15.760 15.787 -9.250 1.00 69.62 310 LYS A CA 1
ATOM 2403 C C . LYS A 1 310 ? 16.289 14.521 -9.897 1.00 69.62 310 LYS A C 1
ATOM 2405 O O . LYS A 1 310 ? 17.164 14.594 -10.761 1.00 69.62 310 LYS A O 1
ATOM 2410 N N . LEU A 1 311 ? 15.746 13.366 -9.518 1.00 71.38 311 LEU A N 1
ATOM 2411 C CA . LEU A 1 311 ? 16.114 12.113 -10.166 1.00 71.38 311 LEU A CA 1
ATOM 2412 C C . LEU A 1 311 ? 15.783 12.163 -11.661 1.00 71.38 311 LEU A C 1
ATOM 2414 O O . LEU A 1 311 ? 14.706 12.596 -12.072 1.00 71.38 311 LEU A O 1
ATOM 2418 N N . VAL A 1 312 ? 16.718 11.686 -12.474 1.00 72.69 312 VAL A N 1
ATOM 2419 C CA . VAL A 1 312 ? 16.556 11.468 -13.914 1.00 72.69 312 VAL A CA 1
ATOM 2420 C C . VAL A 1 312 ? 17.208 10.142 -14.290 1.00 72.69 312 VAL A C 1
ATOM 2422 O O . VAL A 1 312 ? 18.163 9.728 -13.636 1.00 72.69 312 VAL A O 1
ATOM 2425 N N . PRO A 1 313 ? 16.749 9.448 -15.342 1.00 69.94 313 PRO A N 1
ATOM 2426 C CA . PRO A 1 313 ? 17.494 8.305 -15.860 1.00 69.94 313 PRO A CA 1
ATOM 2427 C C . PRO A 1 313 ? 18.910 8.766 -16.231 1.00 69.94 313 PRO A C 1
ATOM 2429 O O . PRO A 1 313 ? 19.038 9.765 -16.941 1.00 69.94 313 PRO A O 1
ATOM 2432 N N . ALA A 1 314 ? 19.973 8.088 -15.779 1.00 66.62 314 ALA A N 1
ATOM 2433 C CA . ALA A 1 314 ? 21.333 8.509 -16.146 1.00 66.62 314 ALA A CA 1
ATOM 2434 C C . ALA A 1 314 ? 21.623 8.337 -17.640 1.00 66.62 314 ALA A C 1
ATOM 2436 O O . ALA A 1 314 ? 22.542 8.963 -18.162 1.00 66.62 314 ALA A O 1
ATOM 2437 N N . SER A 1 315 ? 20.839 7.510 -18.336 1.00 66.62 315 SER A N 1
ATOM 2438 C CA . SER A 1 315 ? 20.967 7.303 -19.771 1.00 66.62 315 SER A CA 1
ATOM 2439 C C . SER A 1 315 ? 19.627 7.411 -20.488 1.00 66.62 315 SER A C 1
ATOM 2441 O O . SER A 1 315 ? 18.593 6.900 -20.051 1.00 66.62 315 SER A O 1
ATOM 2443 N N . ALA A 1 316 ? 19.672 8.033 -21.665 1.00 59.75 316 ALA A N 1
ATOM 2444 C CA . ALA A 1 316 ? 18.598 7.981 -22.643 1.00 59.75 316 ALA A CA 1
ATOM 2445 C C . ALA A 1 316 ? 18.532 6.622 -23.373 1.00 59.75 316 ALA A C 1
ATOM 2447 O O . ALA A 1 316 ? 17.659 6.442 -24.212 1.00 59.75 316 ALA A O 1
ATOM 2448 N N . ALA A 1 317 ? 19.382 5.638 -23.077 1.00 59.97 317 ALA A N 1
ATOM 2449 C CA . ALA A 1 317 ? 19.247 4.276 -23.602 1.00 59.97 317 ALA A CA 1
ATOM 2450 C C . ALA A 1 317 ? 18.405 3.402 -22.652 1.00 59.97 317 ALA A C 1
ATOM 2452 O O . ALA A 1 317 ? 18.575 3.465 -21.437 1.00 59.97 317 ALA A O 1
ATOM 2453 N N . ALA A 1 318 ? 17.496 2.590 -23.197 1.00 58.81 318 ALA A N 1
ATOM 2454 C CA . ALA A 1 318 ? 16.610 1.713 -22.418 1.00 58.81 318 ALA A CA 1
ATOM 2455 C C . ALA A 1 318 ? 17.326 0.498 -21.788 1.00 58.81 318 ALA A C 1
ATOM 2457 O O . ALA A 1 318 ? 16.807 -0.128 -20.871 1.00 58.81 318 ALA A O 1
ATOM 2458 N N . ASP A 1 319 ? 18.549 0.194 -22.231 1.00 66.00 319 ASP A N 1
ATOM 2459 C CA . ASP A 1 319 ? 19.319 -0.973 -21.772 1.00 66.00 319 ASP A CA 1
ATOM 2460 C C . ASP A 1 319 ? 20.280 -0.659 -20.612 1.00 66.00 319 ASP A C 1
ATOM 2462 O O . ASP A 1 319 ? 21.199 -1.421 -20.324 1.00 66.00 319 ASP A O 1
ATOM 2466 N N . HIS A 1 320 ? 20.090 0.476 -19.933 1.00 71.56 320 HIS A N 1
ATOM 2467 C CA . HIS A 1 320 ? 20.897 0.832 -18.761 1.00 71.56 320 HIS A CA 1
ATOM 2468 C C . HIS A 1 320 ? 20.556 -0.024 -17.529 1.00 71.56 320 HIS A C 1
ATOM 2470 O O . HIS A 1 320 ? 21.383 -0.169 -16.631 1.00 71.56 320 HIS A O 1
ATOM 2476 N N . LEU A 1 321 ? 19.355 -0.613 -17.491 1.00 80.00 321 LEU A N 1
ATOM 2477 C CA . LEU A 1 321 ? 18.972 -1.606 -16.493 1.00 80.00 321 LEU A CA 1
ATOM 2478 C C . LEU A 1 321 ? 19.387 -2.997 -16.975 1.00 80.00 321 LEU A C 1
ATOM 2480 O O . LEU A 1 321 ? 18.931 -3.461 -18.025 1.00 80.00 321 LEU A O 1
ATOM 2484 N N . GLY A 1 322 ? 20.226 -3.674 -16.187 1.00 85.19 322 GLY A N 1
ATOM 2485 C CA . GLY A 1 322 ? 20.581 -5.070 -16.437 1.00 85.19 322 GLY A CA 1
ATOM 2486 C C . GLY A 1 322 ? 19.354 -5.992 -16.432 1.00 85.19 322 GLY A C 1
ATOM 2487 O O . GLY A 1 322 ? 18.288 -5.647 -15.922 1.00 85.19 322 GLY A O 1
ATOM 2488 N N . GLU A 1 323 ? 19.501 -7.191 -16.993 1.00 91.12 323 GLU A N 1
ATOM 2489 C CA . GLU A 1 323 ? 18.487 -8.238 -16.847 1.00 91.12 323 GLU A CA 1
ATOM 2490 C C . GLU A 1 323 ? 18.465 -8.735 -15.394 1.00 91.12 323 GLU A C 1
ATOM 2492 O O . GLU A 1 323 ? 19.524 -9.092 -14.866 1.00 91.12 323 GLU A O 1
ATOM 2497 N N . PRO A 1 324 ? 17.297 -8.789 -14.730 1.00 94.00 324 PRO A N 1
ATOM 2498 C CA . PRO A 1 324 ? 17.203 -9.444 -13.438 1.00 94.00 324 PRO A CA 1
ATOM 2499 C C . PRO A 1 324 ? 17.502 -10.939 -13.567 1.00 94.00 324 PRO A C 1
ATOM 2501 O O . PRO A 1 324 ? 16.915 -11.630 -14.399 1.00 94.00 324 PRO A O 1
ATOM 2504 N N . VAL A 1 325 ? 18.381 -11.453 -12.712 1.00 96.81 325 VAL A N 1
ATOM 2505 C CA . VAL A 1 325 ? 18.788 -12.866 -12.693 1.00 96.81 325 VAL A CA 1
ATOM 2506 C C . VAL A 1 325 ? 18.744 -13.414 -11.267 1.00 96.81 325 VAL A C 1
ATOM 2508 O O . VAL A 1 325 ? 18.844 -12.634 -10.320 1.00 96.81 325 VAL A O 1
ATOM 2511 N N . PRO A 1 326 ? 18.605 -14.735 -11.063 1.00 97.31 326 PRO A N 1
ATOM 2512 C CA . PRO A 1 326 ? 18.756 -15.333 -9.737 1.00 97.31 326 PRO A CA 1
ATOM 2513 C C . PRO A 1 326 ? 20.076 -14.911 -9.078 1.00 97.31 326 PRO A C 1
ATOM 2515 O O . PRO A 1 326 ? 21.091 -14.797 -9.766 1.00 97.31 326 PRO A O 1
ATOM 2518 N N . LEU A 1 327 ? 20.106 -14.745 -7.749 1.00 95.31 327 LEU A N 1
ATOM 2519 C CA . LEU A 1 327 ? 21.310 -14.302 -7.021 1.00 95.31 327 LEU A CA 1
ATOM 2520 C C . LEU A 1 327 ? 22.567 -15.107 -7.393 1.00 95.31 327 LEU A C 1
ATOM 2522 O O . LEU A 1 327 ? 23.630 -14.535 -7.611 1.00 95.31 327 LEU A O 1
ATOM 2526 N N . ARG A 1 328 ? 22.435 -16.430 -7.532 1.00 95.88 328 ARG A N 1
ATOM 2527 C CA . ARG A 1 328 ? 23.526 -17.350 -7.913 1.00 95.88 328 ARG A CA 1
ATOM 2528 C C . ARG A 1 328 ? 24.101 -17.124 -9.322 1.00 95.88 328 ARG A C 1
ATOM 2530 O O . ARG A 1 328 ? 25.179 -17.621 -9.627 1.00 95.88 328 ARG A O 1
ATOM 2537 N N . GLU A 1 329 ? 23.355 -16.449 -10.190 1.00 97.19 329 GLU A N 1
ATOM 2538 C CA . GLU A 1 329 ? 23.715 -16.148 -11.580 1.00 97.19 329 GLU A CA 1
ATOM 2539 C C . GLU A 1 329 ? 24.180 -14.690 -11.746 1.00 97.19 329 GLU A C 1
ATOM 2541 O O . GLU A 1 329 ? 24.718 -14.327 -12.795 1.00 97.19 329 GLU A O 1
ATOM 2546 N N . PHE A 1 330 ? 24.017 -13.858 -10.711 1.00 96.38 330 PHE A N 1
ATOM 2547 C CA . PHE A 1 330 ? 24.404 -12.455 -10.735 1.00 96.38 330 PHE A CA 1
ATOM 2548 C C . PHE A 1 330 ? 25.927 -12.298 -10.708 1.00 96.38 330 PHE A C 1
ATOM 2550 O O . PHE A 1 330 ? 26.606 -12.787 -9.808 1.00 96.38 330 PHE A O 1
ATOM 2557 N N . ARG A 1 331 ? 26.467 -11.600 -11.713 1.00 95.44 331 ARG A N 1
ATOM 2558 C CA . ARG A 1 331 ? 27.917 -11.379 -11.876 1.00 95.44 331 ARG A CA 1
ATOM 2559 C C . ARG A 1 331 ? 28.400 -10.003 -11.406 1.00 95.44 331 ARG A C 1
ATOM 2561 O O . ARG A 1 331 ? 29.603 -9.763 -11.425 1.00 95.44 331 ARG A O 1
ATOM 2568 N N . GLY A 1 332 ? 27.482 -9.099 -11.055 1.00 92.81 332 GLY A N 1
ATOM 2569 C CA . GLY A 1 332 ? 27.812 -7.794 -10.476 1.00 92.81 332 GLY A CA 1
ATOM 2570 C C . GLY A 1 332 ? 28.082 -7.887 -8.974 1.00 92.81 332 GLY A C 1
ATOM 2571 O O . GLY A 1 332 ? 28.167 -8.978 -8.420 1.00 92.81 332 GLY A O 1
ATOM 2572 N N . ASP A 1 333 ? 28.172 -6.738 -8.307 1.00 92.44 333 ASP A N 1
ATOM 2573 C CA . ASP A 1 333 ? 28.302 -6.665 -6.849 1.00 92.44 333 ASP A CA 1
ATOM 2574 C C . ASP A 1 333 ? 26.919 -6.739 -6.159 1.00 92.44 333 ASP A C 1
ATOM 2576 O O . ASP A 1 333 ? 26.122 -5.802 -6.279 1.00 92.44 333 ASP A O 1
ATOM 2580 N N . PRO A 1 334 ? 26.593 -7.818 -5.414 1.00 92.38 334 PRO A N 1
ATOM 2581 C CA . PRO A 1 334 ? 25.315 -7.938 -4.711 1.00 92.38 334 PRO A CA 1
ATOM 2582 C C . PRO A 1 334 ? 25.058 -6.834 -3.677 1.00 92.38 334 PRO A C 1
ATOM 2584 O O . PRO A 1 334 ? 23.894 -6.593 -3.336 1.00 92.38 334 PRO A O 1
ATOM 2587 N N . ALA A 1 335 ? 26.113 -6.173 -3.180 1.00 90.12 335 ALA A N 1
ATOM 2588 C CA . ALA A 1 335 ? 26.021 -5.083 -2.211 1.00 90.12 335 ALA A CA 1
ATOM 2589 C C . ALA A 1 335 ? 25.519 -3.766 -2.826 1.00 90.12 335 ALA A C 1
ATOM 2591 O O . ALA A 1 335 ? 25.148 -2.853 -2.092 1.00 90.12 335 ALA A O 1
ATOM 2592 N N . THR A 1 336 ? 25.466 -3.667 -4.155 1.00 87.31 336 THR A N 1
ATOM 2593 C CA . THR A 1 336 ? 24.923 -2.506 -4.882 1.00 87.31 336 THR A CA 1
ATOM 2594 C C . THR A 1 336 ? 23.706 -2.857 -5.742 1.00 87.31 336 THR A C 1
ATOM 2596 O O . THR A 1 336 ? 23.042 -1.971 -6.275 1.00 87.31 336 THR A O 1
ATOM 2599 N N . ALA A 1 337 ? 23.361 -4.143 -5.844 1.00 92.25 337 ALA A N 1
ATOM 2600 C CA . ALA A 1 337 ? 22.225 -4.625 -6.619 1.00 92.25 337 ALA A CA 1
ATOM 2601 C C . ALA A 1 337 ? 20.869 -4.403 -5.925 1.00 92.25 337 ALA A C 1
ATOM 2603 O O . ALA A 1 337 ? 20.748 -4.386 -4.692 1.00 92.25 337 ALA A O 1
ATOM 2604 N N . VAL A 1 338 ? 19.814 -4.315 -6.737 1.00 93.56 338 VAL A N 1
ATOM 2605 C CA . VAL A 1 338 ? 18.435 -4.413 -6.262 1.00 93.56 338 VAL A CA 1
ATOM 2606 C C . VAL A 1 338 ? 18.058 -5.866 -6.041 1.00 93.56 338 VAL A C 1
ATOM 2608 O O . VAL A 1 338 ? 18.159 -6.675 -6.958 1.00 93.56 338 VAL A O 1
ATOM 2611 N N . TRP A 1 339 ? 17.630 -6.184 -4.818 1.00 96.00 339 TRP A N 1
ATOM 2612 C CA . TRP A 1 339 ? 17.114 -7.502 -4.466 1.00 96.00 339 TRP A CA 1
ATOM 2613 C C . TRP A 1 339 ? 15.608 -7.573 -4.709 1.00 96.00 339 TRP A C 1
ATOM 2615 O O . TRP A 1 339 ? 14.897 -6.620 -4.398 1.00 96.00 339 TRP A O 1
ATOM 2625 N N . LEU A 1 340 ? 15.119 -8.685 -5.258 1.00 97.44 340 LEU A N 1
ATOM 2626 C CA . LEU A 1 340 ? 13.714 -8.930 -5.608 1.00 97.44 340 LEU A CA 1
ATOM 2627 C C . LEU A 1 340 ? 13.322 -10.362 -5.192 1.00 97.44 340 LEU A C 1
ATOM 2629 O O . LEU A 1 340 ? 14.151 -11.262 -5.304 1.00 97.44 340 LEU A O 1
ATOM 2633 N N . PRO A 1 341 ? 12.086 -10.618 -4.728 1.00 97.31 341 PRO A N 1
ATOM 2634 C CA . PRO A 1 341 ? 11.731 -11.896 -4.106 1.00 97.31 341 PRO A CA 1
ATOM 2635 C C . PRO A 1 341 ? 11.565 -13.044 -5.109 1.00 97.31 341 PRO A C 1
ATOM 2637 O O . PRO A 1 341 ? 11.773 -14.197 -4.748 1.00 97.31 341 PRO A O 1
ATOM 2640 N N . ASP A 1 342 ? 11.176 -12.750 -6.352 1.00 97.50 342 ASP A N 1
ATOM 2641 C CA . ASP A 1 342 ? 10.969 -13.740 -7.409 1.00 97.50 342 ASP A CA 1
ATOM 2642 C C . ASP A 1 342 ? 11.082 -13.121 -8.818 1.00 97.50 342 ASP A C 1
ATOM 2644 O O . ASP A 1 342 ? 11.158 -11.900 -8.983 1.00 97.50 342 ASP A O 1
ATOM 2648 N N . ALA A 1 343 ? 11.088 -13.976 -9.850 1.00 96.94 343 ALA A N 1
ATOM 2649 C CA . ALA A 1 343 ? 11.184 -13.565 -11.255 1.00 96.94 343 ALA A CA 1
ATOM 2650 C C . ALA A 1 343 ? 10.016 -12.675 -11.697 1.00 96.94 343 ALA A C 1
ATOM 2652 O O . ALA A 1 343 ? 10.194 -11.778 -12.520 1.00 96.94 343 ALA A O 1
ATOM 2653 N N . TYR A 1 344 ? 8.821 -12.940 -11.162 1.00 97.62 344 TYR A N 1
ATOM 2654 C CA . TYR A 1 344 ? 7.620 -12.183 -11.487 1.00 97.62 344 TYR A CA 1
ATOM 2655 C C . TYR A 1 344 ? 7.793 -10.728 -11.048 1.00 97.62 344 TYR A C 1
ATOM 2657 O O . TYR A 1 344 ? 7.717 -9.812 -11.867 1.00 97.62 344 TYR A O 1
ATOM 2665 N N . THR A 1 345 ? 8.114 -10.522 -9.771 1.00 97.81 345 THR A N 1
ATOM 2666 C CA . THR A 1 345 ? 8.355 -9.201 -9.190 1.00 97.81 345 THR A CA 1
ATOM 2667 C C . THR A 1 345 ? 9.530 -8.518 -9.871 1.00 97.81 345 THR A C 1
ATOM 2669 O O . THR A 1 345 ? 9.479 -7.316 -10.110 1.00 97.81 345 THR A O 1
ATOM 2672 N N . ALA A 1 346 ? 10.568 -9.271 -10.239 1.00 97.06 346 ALA A N 1
ATOM 2673 C CA . ALA A 1 346 ? 11.729 -8.719 -10.917 1.00 97.06 346 ALA A CA 1
ATOM 2674 C C . ALA A 1 346 ? 11.406 -8.137 -12.305 1.00 97.06 346 ALA A C 1
ATOM 2676 O O . ALA A 1 346 ? 11.868 -7.046 -12.648 1.00 97.06 346 ALA A O 1
ATOM 2677 N N . ALA A 1 347 ? 10.564 -8.822 -13.081 1.00 96.69 347 ALA A N 1
ATOM 2678 C CA . ALA A 1 347 ? 10.094 -8.322 -14.369 1.00 96.69 347 ALA A CA 1
ATOM 2679 C C . ALA A 1 347 ? 9.208 -7.072 -14.214 1.00 96.69 347 ALA A C 1
ATOM 2681 O O . ALA A 1 347 ? 9.395 -6.096 -14.943 1.00 96.69 347 ALA A O 1
ATOM 2682 N N . VAL A 1 348 ? 8.298 -7.069 -13.230 1.00 97.50 348 VAL A N 1
ATOM 2683 C CA . VAL A 1 348 ? 7.464 -5.896 -12.911 1.00 97.50 348 VAL A CA 1
ATOM 2684 C C . VAL A 1 348 ? 8.320 -4.716 -12.461 1.00 97.50 348 VAL A C 1
ATOM 2686 O O . VAL A 1 348 ? 8.106 -3.603 -12.931 1.00 97.50 348 VAL A O 1
ATOM 2689 N N . TRP A 1 349 ? 9.307 -4.947 -11.590 1.00 96.38 349 TRP A N 1
ATOM 2690 C CA . TRP A 1 349 ? 10.217 -3.913 -11.098 1.00 96.38 349 TRP A CA 1
ATOM 2691 C C . TRP A 1 349 ? 10.905 -3.195 -12.251 1.00 96.38 349 TRP A C 1
ATOM 2693 O O . TRP A 1 349 ? 10.889 -1.970 -12.289 1.00 96.38 349 TRP A O 1
ATOM 2703 N N . ARG A 1 350 ? 11.427 -3.938 -13.233 1.00 93.88 350 ARG A N 1
ATOM 2704 C CA . ARG A 1 350 ? 12.094 -3.339 -14.393 1.00 93.88 350 ARG A CA 1
ATOM 2705 C C . ARG A 1 350 ? 11.159 -2.432 -15.187 1.00 93.88 350 ARG A C 1
ATOM 2707 O O . ARG A 1 350 ? 11.543 -1.317 -15.514 1.00 93.88 350 ARG A O 1
ATOM 2714 N N . ALA A 1 351 ? 9.939 -2.887 -15.466 1.00 94.50 351 ALA A N 1
ATOM 2715 C CA . ALA A 1 351 ? 8.946 -2.060 -16.149 1.00 94.50 351 ALA A CA 1
ATOM 2716 C C . ALA A 1 351 ? 8.511 -0.848 -15.305 1.00 94.50 351 ALA A C 1
ATOM 2718 O O . ALA A 1 351 ? 8.204 0.204 -15.856 1.00 94.50 351 ALA A O 1
ATOM 2719 N N . PHE A 1 352 ? 8.488 -0.990 -13.977 1.00 94.50 352 PHE A N 1
ATOM 2720 C CA . PHE A 1 352 ? 8.102 0.060 -13.036 1.00 94.50 352 PHE A CA 1
ATOM 2721 C C . PHE A 1 352 ? 9.138 1.186 -12.951 1.00 94.50 352 PHE A C 1
ATOM 2723 O O . PHE A 1 352 ? 8.770 2.358 -12.986 1.00 94.50 352 PHE A O 1
ATOM 2730 N N . VAL A 1 353 ? 10.424 0.838 -12.834 1.00 90.81 353 VAL A N 1
ATOM 2731 C CA . VAL A 1 353 ? 11.508 1.822 -12.685 1.00 90.81 353 VAL A CA 1
ATOM 2732 C C . VAL A 1 353 ? 12.024 2.357 -14.021 1.00 90.81 353 VAL A C 1
ATOM 2734 O O . VAL A 1 353 ? 12.787 3.322 -14.034 1.00 90.81 353 VAL A O 1
ATOM 2737 N N . GLU A 1 354 ? 11.622 1.772 -15.150 1.00 88.12 354 GLU A N 1
ATOM 2738 C CA . GLU A 1 354 ? 11.879 2.354 -16.464 1.00 88.12 354 GLU A CA 1
ATOM 2739 C C . GLU A 1 354 ? 10.984 3.587 -16.650 1.00 88.12 354 GLU A C 1
ATOM 2741 O O . GLU A 1 354 ? 9.763 3.532 -16.500 1.00 88.12 354 GLU A O 1
ATOM 2746 N N . ARG A 1 355 ? 11.581 4.730 -16.999 1.00 81.56 355 ARG A N 1
ATOM 2747 C CA . ARG A 1 355 ? 10.812 5.957 -17.226 1.00 81.56 355 ARG A CA 1
ATOM 2748 C C . ARG A 1 355 ? 9.920 5.796 -18.461 1.00 81.56 355 ARG A C 1
ATOM 2750 O O . ARG A 1 355 ? 10.466 5.572 -19.541 1.00 81.56 355 ARG A O 1
ATOM 2757 N N . PRO A 1 356 ? 8.595 6.013 -18.372 1.00 75.81 356 PRO A N 1
ATOM 2758 C CA . PRO A 1 356 ? 7.737 6.024 -19.552 1.00 75.81 356 PRO A CA 1
ATOM 2759 C C . PRO A 1 356 ? 8.140 7.162 -20.500 1.00 75.81 356 PRO A C 1
ATOM 2761 O O . PRO A 1 356 ? 8.317 8.305 -20.075 1.00 75.81 356 PRO A O 1
ATOM 2764 N N . ARG A 1 357 ? 8.296 6.868 -21.796 1.00 83.88 357 ARG A N 1
ATOM 2765 C CA . ARG A 1 357 ? 8.750 7.841 -22.812 1.00 83.88 357 ARG A CA 1
ATOM 2766 C C . ARG A 1 357 ? 7.719 8.034 -23.917 1.00 83.88 357 ARG A C 1
ATOM 2768 O O . ARG A 1 357 ? 8.019 7.791 -25.084 1.00 83.88 357 ARG A O 1
ATOM 2775 N N . GLY A 1 358 ? 6.503 8.422 -23.533 1.00 86.94 358 GLY A N 1
ATOM 2776 C CA . GLY A 1 358 ? 5.391 8.648 -24.466 1.00 86.94 358 GLY A CA 1
ATOM 2777 C C . GLY A 1 358 ? 4.769 7.363 -25.021 1.00 86.94 358 GLY A C 1
ATOM 2778 O O . GLY A 1 358 ? 4.114 7.399 -26.058 1.00 86.94 358 GLY A O 1
ATOM 2779 N N . ILE A 1 359 ? 4.995 6.220 -24.367 1.00 91.88 359 ILE A N 1
ATOM 2780 C CA . ILE A 1 359 ? 4.306 4.957 -24.651 1.00 91.88 359 ILE A CA 1
ATOM 2781 C C . ILE A 1 359 ? 3.603 4.527 -23.367 1.00 91.88 359 ILE A C 1
ATOM 2783 O O . ILE A 1 359 ? 4.233 4.431 -22.312 1.00 91.88 359 ILE A O 1
ATOM 2787 N N . ALA A 1 360 ? 2.301 4.289 -23.460 1.00 94.94 360 ALA A N 1
ATOM 2788 C CA . ALA A 1 360 ? 1.448 3.929 -22.341 1.00 94.94 360 ALA A CA 1
ATOM 2789 C C . ALA A 1 360 ? 0.667 2.653 -22.652 1.00 94.94 360 ALA A C 1
ATOM 2791 O O . ALA A 1 360 ? 0.250 2.416 -23.788 1.00 94.94 360 ALA A O 1
ATOM 2792 N N . LEU A 1 361 ? 0.444 1.846 -21.620 1.00 96.31 361 LEU A N 1
ATOM 2793 C CA . LEU A 1 361 ? -0.505 0.747 -21.675 1.00 96.31 361 LEU A CA 1
ATOM 2794 C C . LEU A 1 361 ? -1.878 1.279 -21.267 1.00 96.31 361 LEU A C 1
ATOM 2796 O O . LEU A 1 361 ? -1.994 2.068 -20.335 1.00 96.31 361 LEU A O 1
ATOM 2800 N N . ALA A 1 362 ? -2.920 0.836 -21.953 1.00 96.12 362 ALA A N 1
ATOM 2801 C CA . ALA A 1 362 ? -4.298 0.977 -21.522 1.00 96.12 362 ALA A CA 1
ATOM 2802 C C . ALA A 1 362 ? -4.881 -0.419 -21.296 1.00 96.12 362 ALA A C 1
ATOM 2804 O O . ALA A 1 362 ? -4.621 -1.340 -22.073 1.00 96.12 362 ALA A O 1
ATOM 2805 N N . ALA A 1 363 ? -5.684 -0.562 -20.246 1.00 95.12 363 ALA A N 1
ATOM 2806 C CA . ALA A 1 363 ? -6.414 -1.784 -19.948 1.00 95.12 363 ALA A 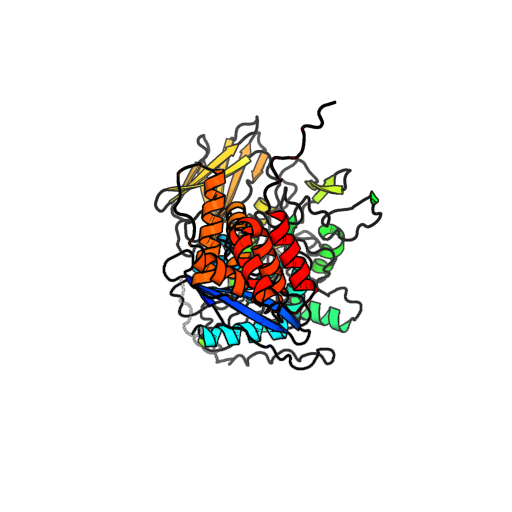CA 1
ATOM 2807 C C . ALA A 1 363 ? -7.900 -1.462 -19.775 1.00 95.12 363 ALA A C 1
ATOM 2809 O O . ALA A 1 363 ? -8.261 -0.439 -19.195 1.00 95.12 363 ALA A O 1
ATOM 2810 N N . SER A 1 364 ? -8.762 -2.338 -20.278 1.00 94.75 364 SER A N 1
ATOM 2811 C CA . SER A 1 364 ? -10.214 -2.217 -20.128 1.00 94.75 364 SER A CA 1
ATOM 2812 C C . SER A 1 364 ? -10.849 -3.594 -19.997 1.00 94.75 364 SER A C 1
ATOM 2814 O O . SER A 1 364 ? -10.372 -4.559 -20.597 1.00 94.75 364 SER A O 1
ATOM 2816 N N . ALA A 1 365 ? -11.911 -3.691 -19.200 1.00 91.31 365 ALA A N 1
ATOM 2817 C CA . ALA A 1 365 ? -12.698 -4.912 -19.113 1.00 91.31 365 ALA A CA 1
ATOM 2818 C C . ALA A 1 365 ? -13.529 -5.102 -20.392 1.00 91.31 365 ALA A C 1
ATOM 2820 O O . ALA A 1 365 ? -14.104 -4.148 -20.914 1.00 91.31 365 ALA A O 1
ATOM 2821 N N . SER A 1 366 ? -13.602 -6.341 -20.869 1.00 87.81 366 SER A N 1
ATOM 2822 C CA . SER A 1 366 ? -14.355 -6.780 -22.045 1.00 87.81 366 SER A CA 1
ATOM 2823 C C . SER A 1 366 ? -15.119 -8.051 -21.666 1.00 87.81 366 SER A C 1
ATOM 2825 O O . SER A 1 366 ? -14.663 -9.169 -21.873 1.00 87.81 366 SER A O 1
ATOM 2827 N N . GLY A 1 367 ? -16.254 -7.903 -20.979 1.00 87.62 367 GLY A N 1
ATOM 2828 C CA . GLY A 1 367 ? -16.942 -9.054 -20.383 1.00 87.62 367 GLY A CA 1
ATOM 2829 C C . GLY A 1 367 ? -16.065 -9.759 -19.339 1.00 87.62 367 GLY A C 1
ATOM 2830 O O . GLY A 1 367 ? -15.732 -9.164 -18.318 1.00 87.62 367 GLY A O 1
ATOM 2831 N N . SER A 1 368 ? -15.705 -11.023 -19.585 1.00 88.00 368 SER A N 1
ATOM 2832 C CA . SER A 1 368 ? -14.809 -11.815 -18.723 1.00 88.00 368 SER A CA 1
ATOM 2833 C C . SER A 1 368 ? -13.324 -11.715 -19.095 1.00 88.00 368 SER A C 1
ATOM 2835 O O . SER A 1 368 ? -12.485 -12.292 -18.402 1.00 88.00 368 SER A O 1
ATOM 2837 N N . SER A 1 369 ? -12.991 -11.046 -20.198 1.00 92.38 369 SER A N 1
ATOM 2838 C CA . SER A 1 369 ? -11.619 -10.801 -20.653 1.00 92.38 369 SER A CA 1
ATOM 2839 C C . SER A 1 369 ? -11.170 -9.379 -20.330 1.00 92.38 369 SER A C 1
ATOM 2841 O O . SER A 1 369 ? -11.965 -8.481 -20.048 1.00 92.38 369 SER A O 1
ATOM 2843 N N . ILE A 1 370 ? -9.857 -9.167 -20.398 1.00 95.50 370 ILE A N 1
ATOM 2844 C CA . ILE A 1 370 ? -9.235 -7.845 -20.367 1.00 95.50 370 ILE A CA 1
ATOM 2845 C C . ILE A 1 370 ? -8.643 -7.560 -21.744 1.00 95.50 370 ILE A C 1
ATOM 2847 O O . ILE A 1 370 ? -7.855 -8.354 -22.262 1.00 95.50 370 ILE A O 1
ATOM 2851 N N . ARG A 1 371 ? -8.993 -6.405 -22.314 1.00 96.88 371 ARG A N 1
ATOM 2852 C CA . ARG A 1 371 ? -8.335 -5.855 -23.502 1.00 96.88 371 ARG A CA 1
ATOM 2853 C C . ARG A 1 371 ? -7.177 -4.970 -23.064 1.00 96.88 371 ARG A C 1
ATOM 2855 O O . ARG A 1 371 ? -7.375 -4.036 -22.283 1.00 96.88 371 ARG A O 1
ATOM 2862 N N . LEU A 1 372 ? -5.995 -5.261 -23.590 1.00 97.81 372 LEU A N 1
ATOM 2863 C CA . LEU A 1 372 ? -4.770 -4.493 -23.402 1.00 97.81 372 LEU A CA 1
ATOM 2864 C C . LEU A 1 372 ? -4.406 -3.815 -24.718 1.00 97.81 372 LEU A C 1
ATOM 2866 O O . LEU A 1 372 ? -4.392 -4.474 -25.753 1.00 97.81 372 LEU A O 1
ATOM 2870 N N . ALA A 1 373 ? -4.096 -2.522 -24.685 1.00 97.69 373 ALA A N 1
ATOM 2871 C CA . ALA A 1 373 ? -3.734 -1.760 -25.876 1.00 97.69 373 ALA A CA 1
ATOM 2872 C C . ALA A 1 373 ? -2.573 -0.807 -25.591 1.00 97.69 373 ALA A C 1
ATOM 2874 O O . ALA A 1 373 ? -2.571 -0.105 -24.578 1.00 97.69 373 ALA A O 1
ATOM 2875 N N . VAL A 1 374 ? -1.602 -0.754 -26.499 1.00 97.00 374 VAL A N 1
ATOM 2876 C CA . VAL A 1 374 ? -0.511 0.222 -26.448 1.00 97.00 374 VAL A CA 1
ATOM 2877 C C . VAL A 1 374 ? -0.954 1.510 -27.131 1.00 97.00 374 VAL A C 1
ATOM 2879 O O . VAL A 1 374 ? -1.450 1.499 -28.256 1.00 97.00 374 VAL A O 1
ATOM 2882 N N . ARG A 1 375 ? -0.740 2.636 -26.452 1.00 94.88 375 ARG A N 1
ATOM 2883 C CA . ARG A 1 375 ? -0.894 3.983 -27.004 1.00 94.88 375 ARG A CA 1
ATOM 2884 C C . ARG A 1 375 ? 0.471 4.648 -27.053 1.00 94.88 375 ARG A C 1
ATOM 2886 O O . ARG A 1 375 ? 1.243 4.536 -26.103 1.00 94.88 375 ARG A O 1
ATOM 2893 N N . SER A 1 376 ? 0.759 5.340 -28.148 1.00 91.19 376 SER A N 1
ATOM 2894 C CA . SER A 1 376 ? 1.993 6.102 -28.295 1.00 91.19 376 SER A CA 1
ATOM 2895 C C . SER A 1 376 ? 1.688 7.533 -28.710 1.00 91.19 376 SER A C 1
ATOM 2897 O O . SER A 1 376 ? 0.909 7.762 -29.629 1.00 91.19 376 SER A O 1
ATOM 2899 N N . GLU A 1 377 ? 2.309 8.478 -28.013 1.00 89.75 377 GLU A N 1
ATOM 2900 C CA . GLU A 1 377 ? 2.333 9.909 -28.344 1.00 89.75 377 GLU A CA 1
ATOM 2901 C C . GLU A 1 377 ? 3.638 10.289 -29.063 1.00 89.75 377 GLU A C 1
ATOM 2903 O O . GLU A 1 377 ? 3.931 11.464 -29.281 1.00 89.75 377 GLU A O 1
ATOM 2908 N N . ARG A 1 378 ? 4.468 9.291 -29.385 1.00 82.00 378 ARG A N 1
ATOM 2909 C CA . ARG A 1 378 ? 5.770 9.497 -30.008 1.00 82.00 378 ARG A CA 1
ATOM 2910 C C . ARG A 1 378 ? 5.638 9.744 -31.511 1.00 82.00 378 ARG A C 1
ATOM 2912 O O . ARG A 1 378 ? 4.707 9.234 -32.135 1.00 82.00 378 ARG A O 1
ATOM 2919 N N . PRO A 1 379 ? 6.607 10.461 -32.108 1.00 75.62 379 PRO A N 1
ATOM 2920 C CA . PRO A 1 379 ? 6.703 10.561 -33.557 1.00 75.62 379 PRO A CA 1
ATOM 2921 C C . PRO A 1 379 ? 7.140 9.235 -34.197 1.00 75.62 379 PRO A C 1
ATOM 2923 O O . PRO A 1 379 ? 6.719 8.941 -35.314 1.00 75.62 379 PRO A O 1
ATOM 2926 N N . GLU A 1 380 ? 7.965 8.427 -33.516 1.00 86.62 380 GLU A N 1
ATOM 2927 C CA . GLU A 1 380 ? 8.336 7.104 -34.021 1.00 86.62 380 GLU A CA 1
ATOM 2928 C C . GLU A 1 380 ? 7.173 6.116 -33.846 1.00 86.62 380 GLU A C 1
ATOM 2930 O O . GLU A 1 380 ? 6.666 5.967 -32.728 1.00 86.62 380 GLU A O 1
ATOM 2935 N N . PRO A 1 381 ? 6.753 5.407 -34.909 1.00 90.75 381 PRO A N 1
ATOM 2936 C CA . PRO A 1 381 ? 5.696 4.419 -34.793 1.00 90.75 381 PRO A CA 1
ATOM 2937 C C . PRO A 1 381 ? 6.170 3.234 -33.950 1.00 90.75 381 PRO A C 1
ATOM 2939 O O . PRO A 1 381 ? 7.307 2.774 -34.065 1.00 90.75 381 PRO A O 1
ATOM 2942 N N . VAL A 1 382 ? 5.267 2.705 -33.126 1.00 95.38 382 VAL A N 1
ATOM 2943 C CA . VAL A 1 382 ? 5.460 1.386 -32.518 1.00 95.38 382 VAL A CA 1
ATOM 2944 C C . VAL A 1 382 ? 5.528 0.356 -33.647 1.00 95.38 382 VAL A C 1
ATOM 2946 O O . VAL A 1 382 ? 4.708 0.375 -34.561 1.00 95.38 382 VAL A O 1
ATOM 2949 N N . GLU A 1 383 ? 6.527 -0.516 -33.594 1.00 96.38 383 GLU A N 1
ATOM 2950 C CA . GLU A 1 383 ? 6.784 -1.577 -34.572 1.00 96.38 383 GLU A CA 1
ATOM 2951 C C . GLU A 1 383 ? 6.195 -2.906 -34.094 1.00 96.38 383 GLU A C 1
ATOM 2953 O O . GLU A 1 383 ? 5.610 -3.657 -34.869 1.00 96.38 383 GLU A O 1
ATOM 2958 N N . SER A 1 384 ? 6.331 -3.193 -32.798 1.00 97.38 384 SER A N 1
ATOM 2959 C CA . SER A 1 384 ? 5.751 -4.370 -32.152 1.00 97.38 384 SER A CA 1
ATOM 2960 C C . SER A 1 384 ? 5.511 -4.122 -30.667 1.00 97.38 384 SER A C 1
ATOM 2962 O O . SER A 1 384 ? 6.160 -3.271 -30.051 1.00 97.38 384 SER A O 1
ATOM 2964 N N . ALA A 1 385 ? 4.591 -4.890 -30.088 1.00 97.94 385 ALA A N 1
ATOM 2965 C CA . ALA A 1 385 ? 4.300 -4.903 -28.663 1.00 97.94 385 ALA A CA 1
ATOM 2966 C C . ALA A 1 385 ? 4.203 -6.343 -28.142 1.00 97.94 385 ALA A C 1
ATOM 2968 O O . ALA A 1 385 ? 3.501 -7.181 -28.709 1.00 97.94 385 ALA A O 1
ATOM 2969 N N . GLN A 1 386 ? 4.879 -6.625 -27.030 1.00 98.31 386 GLN A N 1
ATOM 2970 C CA . GLN A 1 386 ? 4.711 -7.843 -26.241 1.00 98.31 386 GLN A CA 1
ATOM 2971 C C . GLN A 1 386 ? 4.015 -7.480 -24.935 1.00 98.31 386 GLN A C 1
ATOM 2973 O O . GLN A 1 386 ? 4.493 -6.611 -24.212 1.00 98.31 386 GLN A O 1
ATOM 2978 N N . PHE A 1 387 ? 2.905 -8.138 -24.627 1.00 98.25 387 PHE A N 1
ATOM 2979 C CA . PHE A 1 387 ? 2.146 -7.898 -23.404 1.00 98.25 387 PHE A CA 1
ATOM 2980 C C . PHE A 1 387 ? 2.529 -8.939 -22.362 1.00 98.25 387 PHE A C 1
ATOM 2982 O O . PHE A 1 387 ? 2.463 -10.139 -22.634 1.00 98.25 387 PHE A O 1
ATOM 2989 N N . CYS A 1 388 ? 2.914 -8.482 -21.177 1.00 98.06 388 CYS A N 1
ATOM 2990 C CA . CYS A 1 388 ? 3.455 -9.320 -20.118 1.00 98.06 388 CYS A CA 1
ATOM 2991 C C . CYS A 1 388 ? 2.642 -9.175 -18.830 1.00 98.06 388 CYS A C 1
ATOM 2993 O O . CYS A 1 388 ? 2.167 -8.089 -18.507 1.00 98.06 388 CYS A O 1
ATOM 2995 N N . ASP A 1 389 ? 2.533 -10.270 -18.084 1.00 97.62 389 ASP A N 1
ATOM 2996 C CA . ASP A 1 389 ? 2.074 -10.342 -16.697 1.00 97.62 389 ASP A CA 1
ATOM 2997 C C . ASP A 1 389 ? 3.262 -10.804 -15.848 1.00 97.62 389 ASP A C 1
ATOM 2999 O O . ASP A 1 389 ? 3.608 -11.990 -15.835 1.00 97.62 389 ASP A O 1
ATOM 3003 N N . GLY A 1 390 ? 3.964 -9.850 -15.232 1.00 96.62 390 GLY A N 1
ATOM 3004 C CA . GLY A 1 390 ? 5.301 -10.087 -14.688 1.00 96.62 390 GLY A CA 1
ATOM 3005 C C . GLY A 1 390 ? 6.245 -10.685 -15.734 1.00 96.62 390 GLY A C 1
ATOM 3006 O O . GLY A 1 390 ? 6.517 -10.068 -16.762 1.00 96.62 390 GLY A O 1
ATOM 3007 N N . ASN A 1 391 ? 6.760 -11.888 -15.481 1.00 96.19 391 ASN A N 1
ATOM 3008 C CA . ASN A 1 391 ? 7.664 -12.596 -16.393 1.00 96.19 391 ASN A CA 1
ATOM 3009 C C . ASN A 1 391 ? 6.946 -13.522 -17.398 1.00 96.19 391 ASN A C 1
ATOM 3011 O O . ASN A 1 391 ? 7.612 -14.240 -18.145 1.00 96.19 391 ASN A O 1
ATOM 3015 N N . ARG A 1 392 ? 5.607 -13.538 -17.422 1.00 96.94 392 ARG A N 1
ATOM 3016 C CA . ARG A 1 392 ? 4.805 -14.360 -18.339 1.00 96.94 392 ARG A CA 1
ATOM 3017 C C . ARG A 1 392 ? 4.345 -13.544 -19.546 1.00 96.94 392 ARG A C 1
ATOM 3019 O O . ARG A 1 392 ? 3.752 -12.484 -19.382 1.00 96.94 392 ARG A O 1
ATOM 3026 N N . LEU A 1 393 ? 4.555 -14.065 -20.755 1.00 97.56 393 LEU A N 1
ATOM 3027 C CA . LEU A 1 393 ? 4.020 -13.485 -21.991 1.00 97.56 393 LEU A CA 1
ATOM 3028 C C . LEU A 1 393 ? 2.529 -13.823 -22.132 1.00 97.56 393 LEU A C 1
ATOM 3030 O O . LEU A 1 393 ? 2.174 -14.997 -22.160 1.00 97.56 393 LEU A O 1
ATOM 3034 N N . LEU A 1 394 ? 1.685 -12.801 -22.269 1.00 97.50 394 LEU A N 1
ATOM 3035 C CA . LEU A 1 394 ? 0.247 -12.934 -22.529 1.00 97.50 394 LEU A CA 1
ATOM 3036 C C . LEU A 1 394 ? -0.066 -12.963 -24.030 1.00 97.50 394 LEU A C 1
ATOM 3038 O O . LEU A 1 394 ? -1.011 -13.616 -24.461 1.00 97.50 394 LEU A O 1
ATOM 3042 N N . GLY A 1 395 ? 0.704 -12.227 -24.835 1.00 97.75 395 GLY A N 1
ATOM 3043 C CA . GLY A 1 395 ? 0.481 -12.129 -26.275 1.00 97.75 395 GLY A CA 1
ATOM 3044 C C . GLY A 1 395 ? 1.397 -11.122 -26.961 1.00 97.75 395 GLY A C 1
ATOM 3045 O O . GLY A 1 395 ? 2.154 -10.397 -26.310 1.00 97.75 395 GLY A O 1
ATOM 3046 N N . ARG A 1 396 ? 1.339 -11.095 -28.294 1.00 98.31 396 ARG A N 1
ATOM 3047 C CA . ARG A 1 396 ? 2.131 -10.204 -29.151 1.00 98.31 396 ARG A CA 1
ATOM 3048 C C . ARG A 1 396 ? 1.244 -9.524 -30.184 1.00 98.31 396 ARG A C 1
ATOM 3050 O O . ARG A 1 396 ? 0.299 -10.137 -30.673 1.00 98.31 396 ARG A O 1
ATOM 3057 N N . ALA A 1 397 ? 1.596 -8.296 -30.538 1.00 97.56 397 ALA A N 1
ATOM 3058 C CA . ALA A 1 397 ? 1.036 -7.579 -31.671 1.00 97.56 397 ALA A CA 1
ATOM 3059 C C . ALA A 1 397 ? 2.184 -6.996 -32.505 1.00 97.56 397 ALA A C 1
ATOM 3061 O O . ALA A 1 397 ? 2.877 -6.086 -32.058 1.00 97.56 397 ALA A O 1
ATOM 3062 N N . ASP A 1 398 ? 2.373 -7.522 -33.716 1.00 97.12 398 ASP A N 1
ATOM 3063 C CA . ASP A 1 398 ? 3.445 -7.108 -34.640 1.00 97.12 398 ASP A CA 1
ATOM 3064 C C . ASP A 1 398 ? 2.946 -6.112 -35.707 1.00 97.12 398 ASP A C 1
ATOM 3066 O O . ASP A 1 398 ? 3.641 -5.793 -36.667 1.00 97.12 398 ASP A O 1
ATOM 3070 N N . ARG A 1 399 ? 1.693 -5.657 -35.578 1.00 94.44 399 ARG A N 1
ATOM 3071 C CA . ARG A 1 399 ? 1.064 -4.642 -36.429 1.00 94.44 399 ARG A CA 1
ATOM 3072 C C . ARG A 1 399 ? -0.048 -3.927 -35.672 1.00 94.44 399 ARG A C 1
ATOM 3074 O O . ARG A 1 399 ? -0.639 -4.500 -34.760 1.00 94.44 399 ARG A O 1
ATOM 3081 N N . ALA A 1 400 ? -0.364 -2.707 -36.097 1.00 93.94 400 ALA A N 1
ATOM 3082 C CA . ALA A 1 400 ? -1.486 -1.952 -35.555 1.00 93.94 400 ALA A CA 1
ATOM 3083 C C . ALA A 1 400 ? -2.853 -2.613 -35.889 1.00 93.94 400 ALA A C 1
ATOM 3085 O O . ALA A 1 400 ? -2.991 -3.185 -36.976 1.00 93.94 400 ALA A O 1
ATOM 3086 N N . PRO A 1 401 ? -3.874 -2.493 -35.012 1.00 94.94 401 PRO A N 1
ATOM 3087 C CA . PRO A 1 401 ? -3.790 -1.927 -33.663 1.00 94.94 401 PRO A CA 1
ATOM 3088 C C . PRO A 1 401 ? -2.953 -2.820 -32.730 1.00 94.94 401 PRO A C 1
ATOM 3090 O O . PRO A 1 401 ? -3.079 -4.041 -32.745 1.00 94.94 401 PRO A O 1
ATOM 3093 N N . PHE A 1 402 ? -2.075 -2.206 -31.927 1.00 97.31 402 PHE A N 1
ATOM 3094 C CA . PHE A 1 402 ? -1.211 -2.922 -30.984 1.00 97.31 402 PHE A CA 1
ATOM 3095 C C . PHE A 1 402 ? -1.997 -3.289 -29.733 1.00 97.31 402 PHE A C 1
ATOM 3097 O O . PHE A 1 402 ? -1.942 -2.591 -28.718 1.00 97.31 402 PHE A O 1
ATOM 3104 N N . GLU A 1 403 ? -2.762 -4.368 -29.828 1.00 97.75 403 GLU A N 1
ATOM 3105 C CA . GLU A 1 403 ? -3.661 -4.809 -28.772 1.00 97.75 403 GLU A CA 1
ATOM 3106 C C . GLU A 1 403 ? -3.814 -6.323 -28.713 1.00 97.75 403 GLU A C 1
ATOM 3108 O O . GLU A 1 403 ? -3.632 -7.027 -29.706 1.00 97.75 403 GLU A O 1
ATOM 3113 N N . ILE A 1 404 ? -4.176 -6.808 -27.528 1.00 97.44 404 ILE A N 1
ATOM 3114 C CA . ILE A 1 404 ? -4.605 -8.185 -27.304 1.00 97.44 404 ILE A CA 1
ATOM 3115 C C . ILE A 1 404 ? -5.838 -8.204 -26.406 1.00 97.44 404 ILE A C 1
ATOM 3117 O O . ILE A 1 404 ? -6.090 -7.277 -25.633 1.00 97.44 404 ILE A O 1
ATOM 3121 N N . GLU A 1 405 ? -6.567 -9.307 -26.457 1.00 96.50 405 GLU A N 1
ATOM 3122 C CA . GLU A 1 405 ? -7.607 -9.638 -25.494 1.00 96.50 405 GLU A CA 1
ATOM 3123 C C . GLU A 1 405 ? -7.238 -10.957 -24.815 1.00 96.50 405 GLU A C 1
ATOM 3125 O O . GLU A 1 405 ? -6.824 -11.907 -25.479 1.00 96.50 405 GLU A O 1
ATOM 3130 N N . THR A 1 406 ? -7.334 -11.014 -23.486 1.00 94.94 406 THR A N 1
ATOM 3131 C CA . THR A 1 406 ? -6.947 -12.205 -22.720 1.00 94.94 406 THR A CA 1
ATOM 3132 C C . THR A 1 406 ? -7.922 -12.508 -21.589 1.00 94.94 406 THR A C 1
ATOM 3134 O O . THR A 1 406 ? -8.380 -11.615 -20.874 1.00 94.94 406 THR A O 1
ATOM 3137 N N . LEU A 1 407 ? -8.221 -13.796 -21.411 1.00 92.62 407 LEU A N 1
ATOM 3138 C CA . LEU A 1 407 ? -8.987 -14.323 -20.277 1.00 92.62 407 LEU A CA 1
ATOM 3139 C C . LEU A 1 407 ? -8.094 -14.607 -19.061 1.00 92.62 407 LEU A C 1
ATOM 3141 O O . LEU A 1 407 ? -8.596 -14.765 -17.951 1.00 92.62 407 LEU A O 1
ATOM 3145 N N . GLU A 1 408 ? -6.770 -14.656 -19.241 1.00 90.25 408 GLU A N 1
ATOM 3146 C CA . GLU A 1 408 ? -5.826 -15.071 -18.194 1.00 90.25 408 GLU A CA 1
ATOM 3147 C C . GLU A 1 408 ? -5.775 -14.110 -17.002 1.00 90.25 408 GLU A C 1
ATOM 3149 O O . GLU A 1 408 ? -5.330 -14.493 -15.922 1.00 90.25 408 GLU A O 1
ATOM 3154 N N . LEU A 1 409 ? -6.238 -12.875 -17.202 1.00 90.50 409 LEU A N 1
ATOM 3155 C CA . LEU A 1 409 ? -6.311 -11.831 -16.183 1.00 90.50 409 LEU A CA 1
ATOM 3156 C C . LEU A 1 409 ? -7.678 -11.777 -15.486 1.00 90.50 409 LEU A C 1
ATOM 3158 O O . LEU A 1 409 ? -7.830 -11.065 -14.498 1.00 90.50 409 LEU A O 1
ATOM 3162 N N . GLY A 1 410 ? -8.670 -12.524 -15.983 1.00 83.44 410 GLY A N 1
ATOM 3163 C CA . GLY A 1 410 ? -10.042 -12.551 -15.466 1.00 83.44 410 GLY A CA 1
ATOM 3164 C C . GLY A 1 410 ? -10.226 -13.398 -14.201 1.00 83.44 410 GLY A C 1
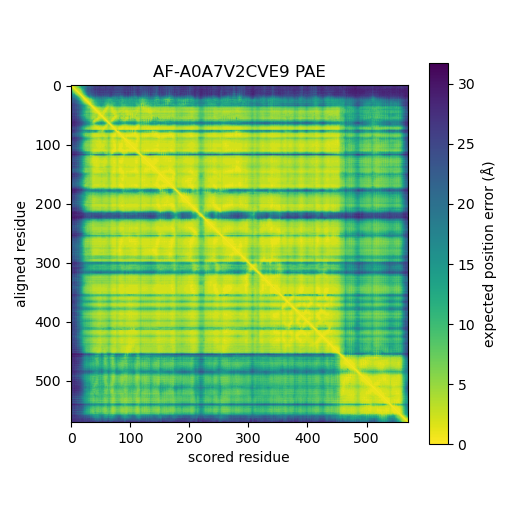ATOM 3165 O O . GLY A 1 410 ? -11.339 -13.499 -13.689 1.00 83.44 410 GLY A O 1
ATOM 3166 N N . SER A 1 411 ? -9.163 -14.030 -13.685 1.00 80.88 411 SER A N 1
ATOM 3167 C CA . SER A 1 411 ? -9.259 -14.885 -12.498 1.00 80.88 411 SER A CA 1
ATOM 3168 C C . SER A 1 411 ? -9.647 -14.067 -11.257 1.00 80.88 411 SER A C 1
ATOM 3170 O O . SER A 1 411 ? -8.944 -13.114 -10.916 1.00 80.88 411 SER A O 1
ATOM 3172 N N . PRO A 1 412 ? -10.687 -14.465 -10.498 1.00 76.12 412 PRO A N 1
ATOM 3173 C CA . PRO A 1 412 ? -11.161 -13.722 -9.327 1.00 76.12 412 PRO A CA 1
ATOM 3174 C C . PRO A 1 412 ? -10.158 -13.686 -8.160 1.00 76.12 412 PRO A C 1
ATOM 3176 O O . PRO A 1 412 ? -10.327 -12.899 -7.233 1.00 76.12 412 PRO A O 1
ATOM 3179 N N . ARG A 1 413 ? -9.107 -14.519 -8.191 1.00 76.50 413 ARG A N 1
ATOM 3180 C CA . ARG A 1 413 ? -8.011 -14.518 -7.201 1.00 76.50 413 ARG A CA 1
ATOM 3181 C C . ARG A 1 413 ? -6.681 -14.014 -7.765 1.00 76.50 413 ARG A C 1
ATOM 3183 O O . ARG A 1 413 ? -5.667 -14.047 -7.071 1.00 76.50 413 ARG A O 1
ATOM 3190 N N . GLY A 1 414 ? -6.676 -13.580 -9.022 1.00 84.44 414 GLY A N 1
ATOM 3191 C CA . GLY A 1 414 ? -5.490 -13.075 -9.693 1.00 84.44 414 GLY A CA 1
ATOM 3192 C C . GLY A 1 414 ? -5.011 -11.754 -9.095 1.00 84.44 414 GLY A C 1
ATOM 3193 O O . GLY A 1 414 ? -5.809 -10.840 -8.890 1.00 84.44 414 GLY A O 1
ATOM 3194 N N . VAL A 1 415 ? -3.709 -11.659 -8.823 1.00 92.19 415 VAL A N 1
ATOM 3195 C CA . VAL A 1 415 ? -3.011 -10.397 -8.545 1.00 92.19 415 VAL A CA 1
ATOM 3196 C C . VAL A 1 415 ? -2.027 -10.211 -9.686 1.00 92.19 415 VAL A C 1
ATOM 3198 O O . VAL A 1 415 ? -0.983 -10.855 -9.699 1.00 92.19 415 VAL A O 1
ATOM 3201 N N . HIS A 1 416 ? -2.397 -9.385 -10.660 1.00 96.00 416 HIS A N 1
ATOM 3202 C CA . HIS A 1 416 ? -1.625 -9.194 -11.880 1.00 96.00 416 HIS A CA 1
ATOM 3203 C C . HIS A 1 416 ? -1.084 -7.771 -11.957 1.00 96.00 416 HIS A C 1
ATOM 3205 O O . HIS A 1 416 ? -1.760 -6.805 -11.599 1.00 96.00 416 HIS A O 1
ATOM 3211 N N . SER A 1 417 ? 0.140 -7.644 -12.449 1.00 97.12 417 SER A N 1
ATOM 3212 C CA . SER A 1 417 ? 0.794 -6.389 -12.795 1.00 97.12 417 SER A CA 1
ATOM 3213 C C . SER A 1 417 ? 1.306 -6.519 -14.219 1.00 97.12 417 SER A C 1
ATOM 3215 O O . SER A 1 417 ? 2.273 -7.232 -14.499 1.00 97.12 417 SER A O 1
ATOM 3217 N N . VAL A 1 418 ? 0.576 -5.875 -15.125 1.00 97.69 418 VAL A N 1
ATOM 3218 C CA . VAL A 1 418 ? 0.732 -6.034 -16.567 1.00 97.69 418 VAL A CA 1
ATOM 3219 C C . VAL A 1 418 ? 1.411 -4.827 -17.180 1.00 97.69 418 VAL A C 1
ATOM 3221 O O . VAL A 1 418 ? 1.112 -3.689 -16.829 1.00 97.69 418 VAL A O 1
ATOM 3224 N N . PHE A 1 419 ? 2.314 -5.072 -18.116 1.00 97.94 419 PHE A N 1
ATOM 3225 C CA . PHE A 1 419 ? 3.013 -4.038 -18.872 1.00 97.94 419 PHE A CA 1
ATOM 3226 C C . PHE A 1 419 ? 3.226 -4.511 -20.310 1.00 97.94 419 PHE A C 1
ATOM 3228 O O . PHE A 1 419 ? 3.092 -5.697 -20.615 1.00 97.94 419 PHE A O 1
ATOM 3235 N N . ALA A 1 420 ? 3.556 -3.584 -21.203 1.00 97.62 420 ALA A N 1
ATOM 3236 C CA . ALA A 1 420 ? 3.976 -3.895 -22.555 1.00 97.62 420 ALA A CA 1
ATOM 3237 C C . ALA A 1 420 ? 5.458 -3.574 -22.752 1.00 97.62 420 ALA A C 1
ATOM 3239 O O . ALA A 1 420 ? 5.962 -2.552 -22.281 1.00 97.62 420 ALA A O 1
ATOM 3240 N N . VAL A 1 421 ? 6.133 -4.448 -23.490 1.00 96.31 421 VAL A N 1
ATOM 3241 C CA . VAL A 1 421 ? 7.467 -4.235 -24.041 1.00 96.31 421 VAL A CA 1
ATOM 3242 C C . VAL A 1 421 ? 7.298 -3.895 -25.513 1.00 96.31 421 VAL A C 1
ATOM 3244 O O . VAL A 1 421 ? 6.840 -4.731 -26.290 1.00 96.31 421 VAL A O 1
ATOM 3247 N N . CYS A 1 422 ? 7.638 -2.671 -25.891 1.00 95.81 422 CYS A N 1
ATOM 3248 C CA . CYS A 1 422 ? 7.426 -2.154 -27.238 1.00 95.81 422 CYS A CA 1
ATOM 3249 C C . CYS A 1 422 ? 8.760 -1.947 -27.949 1.00 95.81 422 CYS A C 1
ATOM 3251 O O . CYS A 1 422 ? 9.721 -1.505 -27.325 1.00 95.81 422 CYS A O 1
ATOM 3253 N N . MET A 1 423 ? 8.804 -2.211 -29.250 1.00 95.06 423 MET A N 1
ATOM 3254 C CA . MET A 1 423 ? 9.885 -1.739 -30.118 1.00 95.06 423 MET A CA 1
ATOM 3255 C C . MET A 1 423 ? 9.394 -0.512 -30.883 1.00 95.06 423 MET A C 1
ATOM 3257 O O . MET A 1 423 ? 8.296 -0.551 -31.437 1.00 95.06 423 MET A O 1
ATOM 3261 N N . ALA A 1 424 ? 10.172 0.568 -30.904 1.00 92.62 424 ALA A N 1
ATOM 3262 C CA . ALA A 1 424 ? 9.914 1.739 -31.743 1.00 92.62 424 ALA A CA 1
ATOM 3263 C C . ALA A 1 424 ? 11.245 2.376 -32.166 1.00 92.62 424 ALA A C 1
ATOM 3265 O O . ALA A 1 424 ? 12.092 2.661 -31.318 1.00 92.62 424 ALA A O 1
ATOM 3266 N N . GLY A 1 425 ? 11.464 2.563 -33.468 1.00 90.38 425 GLY A N 1
ATOM 3267 C CA . GLY A 1 425 ? 12.732 3.076 -33.994 1.00 90.38 425 GLY A CA 1
ATOM 3268 C C . GLY A 1 425 ? 13.929 2.187 -33.639 1.00 90.38 425 GLY A C 1
ATOM 3269 O O . GLY A 1 425 ? 15.004 2.701 -33.338 1.00 90.38 425 GLY A O 1
ATOM 3270 N N . GLY A 1 426 ? 13.733 0.864 -33.579 1.00 90.25 426 GLY A N 1
ATOM 3271 C CA . GLY A 1 426 ? 14.757 -0.094 -33.141 1.00 90.25 426 GLY A CA 1
ATOM 3272 C C . GLY A 1 426 ? 15.128 -0.041 -31.650 1.00 90.25 426 GLY A C 1
ATOM 3273 O O . GLY A 1 426 ? 16.035 -0.757 -31.227 1.00 90.25 426 GLY A O 1
ATOM 3274 N N . VAL A 1 427 ? 14.437 0.764 -30.837 1.00 89.12 427 VAL A N 1
ATOM 3275 C CA . VAL A 1 427 ? 14.669 0.879 -29.389 1.00 89.12 427 VAL A CA 1
ATOM 3276 C C . VAL A 1 427 ? 13.563 0.164 -28.618 1.00 89.12 427 VAL A C 1
ATOM 3278 O O . VAL A 1 427 ? 12.383 0.260 -28.959 1.00 89.12 427 VAL A O 1
ATOM 3281 N N . LYS A 1 428 ? 13.953 -0.552 -27.561 1.00 91.12 428 LYS A N 1
ATOM 3282 C CA . LYS A 1 428 ? 13.042 -1.223 -26.632 1.00 91.12 428 LYS A CA 1
ATOM 3283 C C . LYS A 1 428 ? 12.494 -0.226 -25.612 1.00 91.12 428 LYS A C 1
ATOM 3285 O O . LYS A 1 428 ? 13.246 0.554 -25.044 1.00 91.12 428 LYS A O 1
ATOM 3290 N N . TYR A 1 429 ? 11.201 -0.285 -25.331 1.00 91.25 429 TYR A N 1
ATOM 3291 C CA . TYR A 1 429 ? 10.532 0.538 -24.328 1.00 91.25 429 TYR A CA 1
ATOM 3292 C C . TYR A 1 429 ? 9.640 -0.318 -23.443 1.00 91.25 429 TYR A C 1
ATOM 3294 O O . TYR A 1 429 ? 9.078 -1.314 -23.896 1.00 91.25 429 TYR A O 1
ATOM 3302 N N . TYR A 1 430 ? 9.459 0.116 -22.202 1.00 93.56 430 TYR A N 1
ATOM 3303 C CA . TYR A 1 430 ? 8.500 -0.468 -21.274 1.00 93.56 430 TYR A CA 1
ATOM 3304 C C . TYR A 1 430 ? 7.413 0.559 -20.981 1.00 93.56 430 TYR A C 1
ATOM 3306 O O . TYR A 1 430 ? 7.693 1.745 -20.795 1.00 93.56 430 TYR A O 1
ATOM 3314 N N . THR A 1 431 ? 6.164 0.115 -20.953 1.00 95.56 431 THR A N 1
ATOM 3315 C CA . THR A 1 431 ? 5.083 0.920 -20.381 1.00 95.56 431 THR A CA 1
ATOM 3316 C C . THR A 1 431 ? 5.122 0.821 -18.862 1.00 95.56 431 THR A C 1
ATOM 3318 O O . THR A 1 431 ? 5.490 -0.226 -18.327 1.00 95.56 431 THR A O 1
ATOM 3321 N N . ALA A 1 432 ? 4.619 1.843 -18.168 1.00 94.81 432 ALA A N 1
ATOM 3322 C CA . ALA A 1 432 ? 4.323 1.709 -16.744 1.00 94.81 432 ALA A CA 1
ATOM 3323 C C . ALA A 1 432 ? 3.363 0.521 -16.506 1.00 94.81 432 ALA A C 1
ATOM 3325 O O . ALA A 1 432 ? 2.426 0.335 -17.295 1.00 94.81 432 ALA A O 1
ATOM 3326 N N . PRO A 1 433 ? 3.579 -0.286 -15.454 1.00 96.88 433 PRO A N 1
ATOM 3327 C CA . PRO A 1 433 ? 2.705 -1.407 -15.154 1.00 96.88 433 PRO A CA 1
ATOM 3328 C C . PRO A 1 433 ? 1.341 -0.938 -14.633 1.00 96.88 433 PRO A C 1
ATOM 3330 O O . PRO A 1 433 ? 1.239 0.024 -13.867 1.00 96.88 433 PRO A O 1
ATOM 3333 N N . ILE A 1 434 ? 0.296 -1.664 -15.024 1.00 95.75 434 ILE A N 1
ATOM 3334 C CA . ILE A 1 434 ? -1.087 -1.497 -14.565 1.00 95.75 434 ILE A CA 1
ATOM 3335 C C . ILE A 1 434 ? -1.483 -2.712 -13.736 1.00 95.75 434 ILE A C 1
ATOM 3337 O O . ILE A 1 434 ? -1.104 -3.841 -14.042 1.00 95.75 434 ILE A O 1
ATOM 3341 N N . GLN A 1 435 ? -2.288 -2.493 -12.701 1.00 95.50 435 GLN A N 1
ATOM 3342 C CA . GLN A 1 435 ? -2.829 -3.579 -11.896 1.00 95.50 435 GLN A CA 1
ATOM 3343 C C . GLN A 1 435 ? -4.138 -4.129 -12.450 1.00 95.50 435 GLN A C 1
ATOM 3345 O O . GLN A 1 435 ? -5.068 -3.376 -12.750 1.00 95.50 435 GLN A O 1
ATOM 3350 N N . VAL A 1 436 ? -4.240 -5.457 -12.468 1.00 95.38 436 VAL A N 1
ATOM 3351 C CA . VAL A 1 436 ? -5.510 -6.168 -12.623 1.00 95.38 436 VAL A CA 1
ATOM 3352 C C . VAL A 1 436 ? -5.689 -7.101 -11.429 1.00 95.38 436 VAL A C 1
ATOM 3354 O O . VAL A 1 436 ? -4.916 -8.039 -11.241 1.00 95.38 436 VAL A O 1
ATOM 3357 N N . LEU A 1 437 ? -6.695 -6.828 -10.599 1.00 93.44 437 LEU A N 1
ATOM 3358 C CA . LEU A 1 437 ? -6.972 -7.563 -9.365 1.00 93.44 437 LEU A CA 1
ATOM 3359 C C . LEU A 1 437 ? -8.348 -8.214 -9.461 1.00 93.44 437 LEU A C 1
ATOM 3361 O O . LEU A 1 437 ? -9.347 -7.528 -9.668 1.00 93.44 437 LEU A O 1
ATOM 3365 N N . GLY A 1 438 ? -8.404 -9.539 -9.340 1.00 87.56 438 GLY A N 1
ATOM 3366 C CA . GLY A 1 438 ? -9.665 -10.277 -9.414 1.00 87.56 438 GLY A CA 1
ATOM 3367 C C . GLY A 1 438 ? -10.451 -10.025 -10.710 1.00 87.56 438 GLY A C 1
ATOM 3368 O O . GLY A 1 438 ? -11.668 -9.865 -10.656 1.00 87.56 438 GLY A O 1
ATOM 3369 N N . GLY A 1 439 ? -9.765 -9.882 -11.851 1.00 89.69 439 GLY A N 1
ATOM 3370 C CA . GLY A 1 439 ? -10.389 -9.520 -13.132 1.00 89.69 439 GLY A CA 1
ATOM 3371 C C . GLY A 1 439 ? -10.793 -8.050 -13.280 1.00 89.69 439 GLY A C 1
ATOM 3372 O O . GLY A 1 439 ? -11.420 -7.692 -14.269 1.00 89.69 439 GLY A O 1
ATOM 3373 N N . THR A 1 440 ? -10.447 -7.181 -12.327 1.00 90.88 440 THR A N 1
ATOM 3374 C CA . THR A 1 440 ? -10.770 -5.747 -12.371 1.00 90.88 440 THR A CA 1
ATOM 3375 C C . THR A 1 440 ? -9.511 -4.925 -12.619 1.00 90.88 440 THR A C 1
ATOM 3377 O O . THR A 1 440 ? -8.538 -5.053 -11.879 1.00 90.88 440 THR A O 1
ATOM 3380 N N . VAL A 1 441 ? -9.526 -4.055 -13.632 1.00 93.75 441 VAL A N 1
ATOM 3381 C CA . VAL A 1 441 ? -8.470 -3.046 -13.824 1.00 93.75 441 VAL A CA 1
ATOM 3382 C C . VAL A 1 441 ? -8.577 -2.020 -12.703 1.00 93.75 441 VAL A C 1
ATOM 3384 O O . VAL A 1 441 ? -9.638 -1.419 -12.519 1.00 93.75 441 VAL A O 1
ATOM 3387 N N . VAL A 1 442 ? -7.499 -1.820 -11.948 1.00 92.56 442 VAL A N 1
ATOM 3388 C CA . VAL A 1 442 ? -7.530 -0.934 -10.783 1.00 92.56 442 VAL A CA 1
ATOM 3389 C C . VAL A 1 442 ? -6.841 0.389 -11.074 1.00 92.56 442 VAL A C 1
ATOM 3391 O O . VAL A 1 442 ? -5.633 0.447 -11.286 1.00 92.56 442 VAL A O 1
ATOM 3394 N N . ASP A 1 443 ? -7.622 1.465 -11.015 1.00 91.62 443 ASP A N 1
ATOM 3395 C CA . ASP A 1 443 ? -7.113 2.833 -10.988 1.00 91.62 443 ASP A CA 1
ATOM 3396 C C . ASP A 1 443 ? -6.795 3.227 -9.538 1.00 91.62 443 ASP A C 1
ATOM 3398 O O . ASP A 1 443 ? -7.693 3.497 -8.729 1.00 91.62 443 ASP A O 1
ATOM 3402 N N . GLN A 1 444 ? -5.507 3.205 -9.192 1.00 90.56 444 GLN A N 1
ATOM 3403 C CA . GLN A 1 444 ? -5.042 3.528 -7.845 1.00 90.56 444 GLN A CA 1
ATOM 3404 C C . GLN A 1 444 ? -5.266 4.998 -7.496 1.00 90.56 444 GLN A C 1
ATOM 3406 O O . GLN A 1 444 ? -5.723 5.270 -6.387 1.00 90.56 444 GLN A O 1
ATOM 3411 N N . LYS A 1 445 ? -5.027 5.922 -8.435 1.00 88.19 445 LYS A N 1
ATOM 3412 C CA . LYS A 1 445 ? -5.173 7.362 -8.202 1.00 88.19 445 LYS A CA 1
ATOM 3413 C C . LYS A 1 445 ? -6.631 7.720 -7.940 1.00 88.19 445 LYS A C 1
ATOM 3415 O O . LYS A 1 445 ? -6.948 8.279 -6.892 1.00 88.19 445 LYS A O 1
ATOM 3420 N N . ALA A 1 446 ? -7.532 7.322 -8.838 1.00 88.25 446 ALA A N 1
ATOM 3421 C CA . ALA A 1 446 ? -8.964 7.540 -8.642 1.00 88.25 446 ALA A CA 1
ATOM 3422 C C . ALA A 1 446 ? -9.476 6.787 -7.402 1.00 88.25 446 ALA A C 1
ATOM 3424 O O . ALA A 1 446 ? -10.412 7.211 -6.725 1.00 88.25 446 ALA A O 1
ATOM 3425 N N . GLY A 1 447 ? -8.875 5.638 -7.084 1.00 87.50 447 GLY A N 1
ATOM 3426 C CA . GLY A 1 447 ? -9.129 4.908 -5.849 1.00 87.50 447 GLY A CA 1
ATOM 3427 C C . GLY A 1 447 ? -8.740 5.685 -4.589 1.00 87.50 447 GLY A C 1
ATOM 3428 O O . GLY A 1 447 ? -9.518 5.718 -3.641 1.00 87.50 447 GLY A O 1
ATOM 3429 N N . GLU A 1 448 ? -7.575 6.323 -4.585 1.00 86.62 448 GLU A N 1
ATOM 3430 C CA . GLU A 1 448 ? -7.089 7.146 -3.480 1.00 86.62 448 GLU A CA 1
ATOM 3431 C C . GLU A 1 448 ? -7.919 8.420 -3.311 1.00 86.62 448 GLU A C 1
ATOM 3433 O O . GLU A 1 448 ? -8.346 8.726 -2.198 1.00 86.62 448 GLU A O 1
ATOM 3438 N N . GLU A 1 449 ? -8.222 9.122 -4.403 1.00 85.56 449 GLU A N 1
ATOM 3439 C CA . GLU A 1 449 ? -9.097 10.298 -4.384 1.00 85.56 449 GLU A CA 1
ATOM 3440 C C . GLU A 1 449 ? -10.477 9.951 -3.810 1.00 85.56 449 GLU A C 1
ATOM 3442 O O . GLU A 1 449 ? -10.962 10.638 -2.911 1.00 85.56 449 GLU A O 1
ATOM 3447 N N . ARG A 1 450 ? -11.074 8.830 -4.240 1.00 83.50 450 ARG A N 1
ATOM 3448 C CA . ARG A 1 450 ? -12.337 8.337 -3.670 1.00 83.50 450 ARG A CA 1
ATOM 3449 C C . ARG A 1 450 ? -12.202 7.946 -2.203 1.00 83.50 450 ARG A C 1
ATOM 3451 O O . ARG A 1 450 ? -13.071 8.301 -1.418 1.00 83.50 450 ARG A O 1
ATOM 3458 N N . ALA A 1 451 ? -11.133 7.253 -1.810 1.00 84.56 451 ALA A N 1
ATOM 3459 C CA . ALA A 1 451 ? -10.912 6.863 -0.416 1.00 84.56 451 ALA A CA 1
ATOM 3460 C C . ALA A 1 451 ? -10.801 8.085 0.513 1.00 84.56 451 ALA A C 1
ATOM 3462 O O . ALA A 1 451 ? -11.349 8.061 1.612 1.00 84.56 451 ALA A O 1
ATOM 3463 N N . ARG A 1 452 ? -10.172 9.175 0.048 1.00 79.62 452 ARG A N 1
ATOM 3464 C CA . ARG A 1 452 ? -10.119 10.466 0.759 1.00 79.62 452 ARG A CA 1
ATOM 3465 C C . ARG A 1 452 ? -11.488 11.152 0.857 1.00 79.62 452 ARG A C 1
ATOM 3467 O O . ARG A 1 452 ? -11.710 11.925 1.785 1.00 79.62 452 ARG A O 1
ATOM 3474 N N . GLN A 1 453 ? -12.386 10.893 -0.095 1.00 74.06 453 GLN A N 1
ATOM 3475 C CA . GLN A 1 453 ? -13.754 11.426 -0.119 1.00 74.06 453 GLN A CA 1
ATOM 3476 C C . GLN A 1 453 ? -14.755 10.585 0.673 1.00 74.06 453 GLN A C 1
ATOM 3478 O O . GLN A 1 453 ? -15.798 11.120 1.064 1.00 74.06 453 GLN A O 1
ATOM 3483 N N . VAL A 1 454 ? -14.475 9.293 0.914 1.00 70.81 454 VAL A N 1
ATOM 3484 C CA . VAL A 1 454 ? -15.289 8.488 1.835 1.00 70.81 454 VAL A CA 1
ATOM 3485 C C . VAL A 1 454 ? -15.377 9.292 3.122 1.00 70.81 454 VAL A C 1
ATOM 3487 O O . VAL A 1 454 ? -14.324 9.718 3.590 1.00 70.81 454 VAL A O 1
ATOM 3490 N N . PRO A 1 455 ? -16.586 9.580 3.645 1.00 56.88 455 PRO A N 1
ATOM 3491 C CA . PRO A 1 455 ? -16.798 10.601 4.663 1.00 56.88 455 PRO A CA 1
ATOM 3492 C C . PRO A 1 455 ? -16.131 10.217 5.987 1.00 56.88 455 PRO A C 1
ATOM 3494 O O . PRO A 1 455 ? -16.797 9.853 6.944 1.00 56.88 455 PRO A O 1
ATOM 3497 N N . GLY A 1 456 ? -14.806 10.304 6.051 1.00 55.34 456 GLY A N 1
ATOM 3498 C CA . GLY A 1 456 ? -13.994 10.112 7.236 1.00 55.34 456 GLY A CA 1
ATOM 3499 C C . GLY A 1 456 ? -14.330 11.189 8.247 1.00 55.34 456 GLY A C 1
ATOM 3500 O O . GLY A 1 456 ? -14.532 10.863 9.409 1.00 55.34 456 GLY A O 1
ATOM 3501 N N . ASP A 1 457 ? -14.546 12.423 7.776 1.00 60.97 457 ASP A N 1
ATOM 3502 C CA . ASP A 1 457 ? -14.817 13.543 8.671 1.00 60.97 457 ASP A CA 1
ATOM 3503 C C . ASP A 1 457 ? -16.157 13.417 9.400 1.00 60.97 457 ASP A C 1
ATOM 3505 O O . ASP A 1 457 ? -16.233 13.637 10.601 1.00 60.97 457 ASP A O 1
ATOM 3509 N N . LEU A 1 458 ? -17.221 13.054 8.672 1.00 63.41 458 LEU A N 1
ATOM 3510 C CA . LEU A 1 458 ? -18.565 12.949 9.241 1.00 63.41 458 LEU A CA 1
ATOM 3511 C C . LEU A 1 458 ? -18.838 11.581 9.850 1.00 63.41 458 LEU A C 1
ATOM 3513 O O . LEU A 1 458 ? -19.359 11.512 10.955 1.00 63.41 458 LEU A O 1
ATOM 3517 N N . ALA A 1 459 ? -18.471 10.485 9.173 1.00 58.53 459 ALA A N 1
ATOM 3518 C CA . ALA A 1 459 ? -18.630 9.152 9.758 1.00 58.53 459 ALA A CA 1
ATOM 3519 C C . ALA A 1 459 ? -17.731 8.963 10.984 1.00 58.53 459 ALA A C 1
ATOM 3521 O O . ALA A 1 459 ? -17.935 8.015 11.743 1.00 58.53 459 ALA A O 1
ATOM 3522 N N . GLY A 1 460 ? -16.749 9.857 11.160 1.00 62.34 460 GLY A N 1
ATOM 3523 C CA . GLY A 1 460 ? -15.889 9.850 12.321 1.00 62.34 460 GLY A CA 1
ATOM 3524 C C . GLY A 1 460 ? -16.474 10.562 13.523 1.00 62.34 460 GLY A C 1
ATOM 3525 O O . GLY A 1 460 ? -16.025 10.326 14.632 1.00 62.34 460 GLY A O 1
ATOM 3526 N N . LEU A 1 461 ? -17.523 11.362 13.347 1.00 75.06 461 LEU A N 1
ATOM 3527 C CA . LEU A 1 461 ? -18.234 11.939 14.475 1.00 75.06 461 LEU A CA 1
ATOM 3528 C C . LEU A 1 461 ? -18.965 10.839 15.247 1.00 75.06 461 LEU A C 1
ATOM 3530 O O . LEU A 1 461 ? -19.808 10.116 14.702 1.00 75.06 461 LEU A O 1
ATOM 3534 N N . VAL A 1 462 ? -18.699 10.751 16.548 1.00 78.62 462 VAL A N 1
ATOM 3535 C CA . VAL A 1 462 ? -19.451 9.895 17.472 1.00 78.62 462 VAL A CA 1
ATOM 3536 C C . VAL A 1 462 ? -20.776 10.582 17.834 1.00 78.62 462 VAL A C 1
ATOM 3538 O O . VAL A 1 462 ? -21.020 10.967 18.970 1.00 78.62 462 VAL A O 1
ATOM 3541 N N . VAL A 1 463 ? -21.631 10.761 16.827 1.00 81.56 463 VAL A N 1
ATOM 3542 C CA . VAL A 1 463 ? -23.034 11.197 16.943 1.00 81.56 463 VAL A CA 1
ATOM 3543 C C . VAL A 1 463 ? -23.971 10.036 16.607 1.00 81.56 463 VAL A C 1
ATOM 3545 O O . VAL A 1 463 ? -23.507 8.995 16.123 1.00 81.56 463 VAL A O 1
ATOM 3548 N N . ASP A 1 464 ? -25.261 10.171 16.893 1.00 84.06 464 ASP A N 1
ATOM 3549 C CA . ASP A 1 464 ? -26.272 9.189 16.508 1.00 84.06 464 ASP A CA 1
ATOM 3550 C C . ASP A 1 464 ? -26.503 9.136 14.984 1.00 84.06 464 ASP A C 1
ATOM 3552 O O . ASP A 1 464 ? -25.982 9.940 14.199 1.00 84.06 464 ASP A O 1
ATOM 3556 N N . VAL A 1 465 ? -27.246 8.113 14.551 1.00 75.56 465 VAL A N 1
ATOM 3557 C CA . VAL A 1 465 ? -27.489 7.833 13.128 1.00 75.56 465 VAL A CA 1
ATOM 3558 C C . VAL A 1 465 ? -28.265 8.972 12.458 1.00 75.56 465 VAL A C 1
ATOM 3560 O O . VAL A 1 465 ? -27.963 9.306 11.311 1.00 75.56 465 VAL A O 1
ATOM 3563 N N . ASP A 1 466 ? -29.194 9.608 13.171 1.00 84.44 466 ASP A N 1
ATOM 3564 C CA . ASP A 1 466 ? -30.054 10.670 12.642 1.00 84.44 466 ASP A CA 1
ATOM 3565 C C . ASP A 1 466 ? -29.287 11.985 12.454 1.00 84.44 466 ASP A C 1
ATOM 3567 O O . ASP A 1 466 ? -29.408 12.647 11.417 1.00 84.44 466 ASP A O 1
ATOM 3571 N N . ALA A 1 467 ? -28.422 12.344 13.405 1.00 86.06 467 ALA A N 1
ATOM 3572 C CA . ALA A 1 467 ? -27.500 13.464 13.282 1.00 86.06 467 ALA A CA 1
ATOM 3573 C C . ALA A 1 467 ? -26.538 13.252 12.110 1.00 86.06 467 ALA A C 1
ATOM 3575 O O . ALA A 1 467 ? -26.333 14.156 11.298 1.00 86.06 467 ALA A O 1
ATOM 3576 N N . LEU A 1 468 ? -25.987 12.044 11.961 1.00 82.50 468 LEU A N 1
ATOM 3577 C CA . LEU A 1 468 ? -25.107 11.729 10.839 1.00 82.50 468 LEU A CA 1
ATOM 3578 C C . LEU A 1 468 ? -25.843 11.787 9.490 1.00 82.50 468 LEU A C 1
ATOM 3580 O O . LEU A 1 468 ? -25.299 12.317 8.517 1.00 82.50 468 LEU A O 1
ATOM 3584 N N . ALA A 1 469 ? -27.074 11.274 9.418 1.00 82.81 469 ALA A N 1
ATOM 3585 C CA . ALA A 1 469 ? -27.920 11.365 8.229 1.00 82.81 469 ALA A CA 1
ATOM 3586 C C . ALA A 1 469 ? -28.228 12.826 7.867 1.00 82.81 469 ALA A C 1
ATOM 3588 O O . ALA A 1 469 ? -28.118 13.206 6.702 1.00 82.81 469 ALA A O 1
ATOM 3589 N N . THR A 1 470 ? -28.506 13.661 8.871 1.00 89.62 470 THR A N 1
ATOM 3590 C CA . THR A 1 470 ? -28.720 15.107 8.717 1.00 89.62 470 THR A CA 1
ATOM 3591 C C . THR A 1 470 ? -27.490 15.783 8.110 1.00 89.62 470 THR A C 1
ATOM 3593 O O . THR A 1 470 ? -27.604 16.466 7.096 1.00 89.62 470 THR A O 1
ATOM 3596 N N . LEU A 1 471 ? -26.294 15.553 8.663 1.00 89.25 471 LEU A N 1
ATOM 3597 C CA . LEU A 1 471 ? -25.051 16.150 8.150 1.00 89.25 471 LEU A CA 1
ATOM 3598 C C . LEU A 1 471 ? -24.735 15.692 6.715 1.00 89.25 471 LEU A C 1
ATOM 3600 O O . LEU A 1 471 ? -24.259 16.477 5.895 1.00 89.25 471 LEU A O 1
ATOM 3604 N N . ARG A 1 472 ? -25.040 14.431 6.377 1.00 86.00 472 ARG A N 1
ATOM 3605 C CA . ARG A 1 472 ? -24.914 13.914 5.003 1.00 86.00 472 ARG A CA 1
ATOM 3606 C C . ARG A 1 472 ? -25.892 14.586 4.041 1.00 86.00 472 ARG A C 1
ATOM 3608 O O . ARG A 1 472 ? -25.480 14.924 2.935 1.00 86.00 472 ARG A O 1
ATOM 3615 N N . ALA A 1 473 ? -27.141 14.795 4.457 1.00 87.25 473 ALA A N 1
ATOM 3616 C CA . ALA A 1 473 ? -28.140 15.499 3.657 1.00 87.25 473 ALA A CA 1
ATOM 3617 C C . ALA A 1 473 ? -27.705 16.946 3.375 1.00 87.25 473 ALA A C 1
ATOM 3619 O O . ALA A 1 473 ? -27.681 17.352 2.219 1.00 87.25 473 ALA A O 1
ATOM 3620 N N . LEU A 1 474 ? -27.220 17.669 4.394 1.00 89.62 474 LEU A N 1
ATOM 3621 C CA . LEU A 1 474 ? -26.684 19.029 4.228 1.00 89.62 474 LEU A CA 1
ATOM 3622 C C . LEU A 1 474 ? -25.508 19.084 3.239 1.00 89.62 474 LEU A C 1
ATOM 3624 O O . LEU A 1 474 ? -25.415 19.991 2.414 1.00 89.62 474 LEU A O 1
ATOM 3628 N N . ARG A 1 475 ? -24.602 18.099 3.286 1.00 87.88 475 ARG A N 1
ATOM 3629 C CA . ARG A 1 475 ? -23.484 18.013 2.334 1.00 87.88 475 ARG A CA 1
ATOM 3630 C C . ARG A 1 475 ? -23.962 17.722 0.909 1.00 87.88 475 ARG A C 1
ATOM 3632 O O . ARG A 1 475 ? -23.427 18.299 -0.037 1.00 87.88 475 ARG A O 1
ATOM 3639 N N . ALA A 1 476 ? -24.938 16.827 0.755 1.00 84.06 476 ALA A N 1
ATOM 3640 C CA . ALA A 1 476 ? -25.523 16.501 -0.542 1.00 84.06 476 ALA A CA 1
ATOM 3641 C C . ALA A 1 476 ? -26.227 17.715 -1.166 1.00 84.06 476 ALA A C 1
ATOM 3643 O O . ALA A 1 476 ? -26.040 17.964 -2.357 1.00 84.06 476 ALA A O 1
ATOM 3644 N N . ASP A 1 477 ? -26.947 18.500 -0.358 1.00 85.19 477 ASP A N 1
ATOM 3645 C CA . ASP A 1 477 ? -27.573 19.748 -0.797 1.00 85.19 477 ASP A CA 1
ATOM 3646 C C . ASP A 1 477 ? -26.520 20.704 -1.382 1.00 85.19 477 ASP A C 1
ATOM 3648 O O . ASP A 1 477 ? -26.606 21.101 -2.542 1.00 85.19 477 ASP A O 1
ATOM 3652 N N . ARG A 1 478 ? -25.428 20.972 -0.662 1.00 84.69 478 ARG A N 1
ATOM 3653 C CA . ARG A 1 478 ? -24.352 21.840 -1.177 1.00 84.69 478 ARG A CA 1
ATOM 3654 C C . ARG A 1 478 ? -23.719 21.361 -2.478 1.00 84.69 478 ARG A C 1
ATOM 3656 O O . ARG A 1 478 ? -23.434 22.160 -3.373 1.00 84.69 478 ARG A O 1
ATOM 3663 N N . ALA A 1 479 ? -23.464 20.057 -2.579 1.00 81.81 479 ALA A N 1
ATOM 3664 C CA . ALA A 1 479 ? -22.885 19.478 -3.786 1.00 81.81 479 ALA A CA 1
ATOM 3665 C C . ALA A 1 479 ? -23.807 19.689 -4.997 1.00 81.81 479 ALA A C 1
ATOM 3667 O O . ALA A 1 479 ? -23.333 19.954 -6.100 1.00 81.81 479 ALA A O 1
ATOM 3668 N N . GLN A 1 480 ? -25.122 19.627 -4.786 1.00 79.06 480 GLN A N 1
ATOM 3669 C CA . GLN A 1 480 ? -26.101 19.892 -5.830 1.00 79.06 480 GLN A CA 1
ATOM 3670 C C . GLN A 1 480 ? -26.259 21.391 -6.134 1.00 79.06 480 GLN A C 1
ATOM 3672 O O . GLN A 1 480 ? -26.464 21.721 -7.298 1.00 79.06 480 GLN A O 1
ATOM 3677 N N . ASP A 1 481 ? -26.118 22.303 -5.160 1.00 78.06 481 ASP A N 1
ATOM 3678 C CA . ASP A 1 481 ? -26.171 23.763 -5.413 1.00 78.06 481 ASP A CA 1
ATOM 3679 C C . ASP A 1 481 ? -25.061 24.211 -6.356 1.00 78.06 481 ASP A C 1
ATOM 3681 O O . ASP A 1 481 ? -25.221 25.132 -7.151 1.00 78.06 481 ASP A O 1
ATOM 3685 N N . SER A 1 482 ? -23.953 23.481 -6.310 1.00 76.50 482 SER A N 1
ATOM 3686 C CA . SER A 1 482 ? -22.818 23.663 -7.204 1.00 76.50 482 SER A CA 1
ATOM 3687 C C . SER A 1 482 ? -23.101 23.172 -8.635 1.00 76.50 482 SER A C 1
ATOM 3689 O O . SER A 1 482 ? -22.392 23.561 -9.559 1.00 76.50 482 SER A O 1
ATOM 3691 N N . ALA A 1 483 ? -24.104 22.304 -8.830 1.00 78.12 483 ALA A N 1
ATOM 3692 C CA . ALA A 1 483 ? -24.353 21.583 -10.080 1.00 78.12 483 ALA A CA 1
ATOM 3693 C C . ALA A 1 483 ? -25.650 21.992 -10.807 1.00 78.12 483 ALA A C 1
ATOM 3695 O O . ALA A 1 483 ? -25.667 21.999 -12.037 1.00 78.12 483 ALA A O 1
ATOM 3696 N N . SER A 1 484 ? -26.742 22.303 -10.093 1.00 78.31 484 SER A N 1
ATOM 3697 C CA . SER A 1 484 ? -28.020 22.732 -10.688 1.00 78.31 484 SER A CA 1
ATOM 3698 C C . SER A 1 484 ? -28.986 23.342 -9.648 1.00 78.31 484 SER A C 1
ATOM 3700 O O . SER A 1 484 ? -29.232 22.717 -8.612 1.00 78.31 484 SER A O 1
ATOM 3702 N N . PRO A 1 485 ? -29.620 24.501 -9.925 1.00 78.25 485 PRO A N 1
ATOM 3703 C CA . PRO A 1 485 ? -30.481 25.227 -8.980 1.00 78.25 485 PRO A CA 1
ATOM 3704 C C . PRO A 1 485 ? -31.931 24.702 -8.899 1.00 78.25 485 PRO A C 1
ATOM 3706 O O . PRO A 1 485 ? -32.878 25.475 -8.768 1.00 78.25 485 PRO A O 1
ATOM 3709 N N . SER A 1 486 ? -32.152 23.390 -9.005 1.00 74.25 486 SER A N 1
ATOM 3710 C CA . SER A 1 486 ? -33.510 22.836 -8.867 1.00 74.25 486 SER A CA 1
ATOM 3711 C C . SER A 1 486 ? -34.068 23.020 -7.443 1.00 74.25 486 SER A C 1
ATOM 3713 O O . SER A 1 486 ? -33.309 22.904 -6.480 1.00 74.25 486 SER A O 1
ATOM 3715 N N . PRO A 1 487 ? -35.382 23.288 -7.283 1.00 71.44 487 PRO A N 1
ATOM 3716 C CA . PRO A 1 487 ? -35.998 23.489 -5.973 1.00 71.44 487 PRO A CA 1
ATOM 3717 C C . PRO A 1 487 ? -35.857 22.236 -5.101 1.00 71.44 487 PRO A C 1
ATOM 3719 O O . PRO A 1 487 ? -36.181 21.130 -5.539 1.00 71.44 487 PRO A O 1
ATOM 3722 N N . ARG A 1 488 ? -35.384 22.416 -3.861 1.00 76.94 488 ARG A N 1
ATOM 3723 C CA . ARG A 1 488 ? -35.163 21.325 -2.902 1.00 76.94 488 ARG A CA 1
ATOM 3724 C C . ARG A 1 488 ? -36.093 21.390 -1.706 1.00 76.94 488 ARG A C 1
ATOM 3726 O O . ARG A 1 488 ? -36.549 22.457 -1.303 1.00 76.94 488 ARG A O 1
ATOM 3733 N N . THR A 1 489 ? -36.303 20.224 -1.102 1.00 86.56 489 THR A N 1
ATOM 3734 C CA . THR A 1 489 ? -36.862 20.107 0.242 1.00 86.56 489 THR A CA 1
ATOM 3735 C C . THR A 1 489 ? -35.737 20.345 1.254 1.00 86.56 489 THR A C 1
ATOM 3737 O O . THR A 1 489 ? -34.849 19.502 1.353 1.00 86.56 489 THR A O 1
ATOM 3740 N N . PRO A 1 490 ? -35.732 21.468 1.991 1.00 89.88 490 PRO A N 1
ATOM 3741 C CA . PRO A 1 490 ? -34.680 21.753 2.958 1.00 89.88 490 PRO A CA 1
ATOM 3742 C C . PRO A 1 490 ? -34.707 20.752 4.118 1.00 89.88 490 PRO A C 1
ATOM 3744 O O . PRO A 1 490 ? -35.777 20.321 4.559 1.00 89.88 490 PRO A O 1
ATOM 3747 N N . VAL A 1 491 ? -33.529 20.431 4.660 1.00 92.94 491 VAL A N 1
ATOM 3748 C CA . VAL A 1 491 ? -33.412 19.594 5.862 1.00 92.94 491 VAL A CA 1
ATOM 3749 C C . VAL A 1 491 ? -34.186 20.239 7.032 1.00 92.94 491 VAL A C 1
ATOM 3751 O O . VAL A 1 491 ? -33.927 21.406 7.367 1.00 92.94 491 VAL A O 1
ATOM 3754 N N . PRO A 1 492 ? -35.122 19.519 7.688 1.00 95.94 492 PRO A N 1
ATOM 3755 C CA . PRO A 1 492 ? -35.974 20.088 8.732 1.00 95.94 492 PRO A CA 1
ATOM 3756 C C . PRO A 1 492 ? -35.181 20.736 9.875 1.00 95.94 492 PRO A C 1
ATOM 3758 O O . PRO A 1 492 ? -34.190 20.182 10.354 1.00 95.94 492 PRO A O 1
ATOM 3761 N N . ALA A 1 493 ? -35.642 21.894 10.361 1.00 95.06 493 ALA A N 1
ATOM 3762 C CA . ALA A 1 493 ? -34.989 22.616 11.459 1.00 95.06 493 ALA A CA 1
ATOM 3763 C C . ALA A 1 493 ? -34.774 21.765 12.736 1.00 95.06 493 ALA A C 1
ATOM 3765 O O . ALA A 1 493 ? -33.674 21.826 13.286 1.00 95.06 493 ALA A O 1
ATOM 3766 N N . PRO A 1 494 ? -35.722 20.905 13.175 1.00 95.44 494 PRO A N 1
ATOM 3767 C CA . PRO A 1 494 ? -35.497 20.034 14.333 1.00 95.44 494 PRO A CA 1
ATOM 3768 C C . PRO A 1 494 ? -34.338 19.045 14.145 1.00 95.44 494 PRO A C 1
ATOM 3770 O O . PRO A 1 494 ? -33.568 18.818 15.076 1.00 95.44 494 PRO A O 1
ATOM 3773 N N . ALA A 1 495 ? -34.175 18.495 12.937 1.00 93.56 495 ALA A N 1
ATOM 3774 C CA . ALA A 1 495 ? -33.081 17.577 12.621 1.00 93.56 495 ALA A CA 1
ATOM 3775 C C . ALA A 1 495 ? -31.726 18.305 12.650 1.00 93.56 495 ALA A C 1
ATOM 3777 O O . ALA A 1 495 ? -30.770 17.826 13.260 1.00 93.56 495 ALA A O 1
ATOM 3778 N N . ARG A 1 496 ? -31.668 19.520 12.082 1.00 95.50 496 ARG A N 1
ATOM 3779 C CA . ARG A 1 496 ? -30.485 20.397 12.155 1.00 95.50 496 ARG A CA 1
ATOM 3780 C C . ARG A 1 496 ? -30.115 20.743 13.600 1.00 95.50 496 ARG A C 1
ATOM 3782 O O . ARG A 1 496 ? -28.939 20.683 13.949 1.00 95.50 496 ARG A O 1
ATOM 3789 N N . ALA A 1 497 ? -31.102 21.035 14.449 1.00 93.62 497 ALA A N 1
ATOM 3790 C CA . ALA A 1 497 ? -30.886 21.305 15.870 1.00 93.62 497 ALA A CA 1
ATOM 3791 C C . ALA A 1 497 ? -30.324 20.093 16.629 1.00 93.62 497 ALA A C 1
ATOM 3793 O O . ALA A 1 497 ? -29.340 20.225 17.358 1.00 93.62 497 ALA A O 1
ATOM 3794 N N . ALA A 1 498 ? -30.894 18.903 16.412 1.00 92.56 498 ALA A N 1
ATOM 3795 C CA . ALA A 1 498 ? -30.405 17.667 17.018 1.00 92.56 498 ALA A CA 1
ATOM 3796 C C . ALA A 1 498 ? -28.962 17.344 16.593 1.00 92.56 498 ALA A C 1
ATOM 3798 O O . ALA A 1 498 ? -28.131 17.006 17.440 1.00 92.56 498 ALA A O 1
ATOM 3799 N N . ALA A 1 499 ? -28.643 17.513 15.304 1.00 92.69 499 ALA A N 1
ATOM 3800 C CA . ALA A 1 499 ? -27.290 17.327 14.793 1.00 92.69 499 ALA A CA 1
ATOM 3801 C C . ALA A 1 499 ? -26.307 18.339 15.401 1.00 92.69 499 ALA A C 1
ATOM 3803 O O . ALA A 1 499 ? -25.272 17.937 15.931 1.00 92.69 499 ALA A O 1
ATOM 3804 N N . ALA A 1 500 ? -26.640 19.635 15.393 1.00 94.75 500 ALA A N 1
ATOM 3805 C CA . ALA A 1 500 ? -25.788 20.680 15.960 1.00 94.75 500 ALA A CA 1
ATOM 3806 C C . ALA A 1 500 ? -25.470 20.419 17.438 1.00 94.75 500 ALA A C 1
ATOM 3808 O O . ALA A 1 500 ? -24.302 20.471 17.816 1.00 94.75 500 ALA A O 1
ATOM 3809 N N . ARG A 1 501 ? -26.471 20.061 18.256 1.00 94.69 501 ARG A N 1
ATOM 3810 C CA . ARG A 1 501 ? -26.279 19.748 19.682 1.00 94.69 501 ARG A CA 1
ATOM 3811 C C . ARG A 1 501 ? -25.247 18.646 19.898 1.00 94.69 501 ARG A C 1
ATOM 3813 O O . ARG A 1 501 ? -24.360 18.785 20.738 1.00 94.69 501 ARG A O 1
ATOM 3820 N N . GLN A 1 502 ? -25.337 17.560 19.135 1.00 93.12 502 GLN A N 1
ATOM 3821 C CA . GLN A 1 502 ? -24.407 16.441 19.279 1.00 93.12 502 GLN A CA 1
ATOM 3822 C C . GLN A 1 502 ? -22.998 16.802 18.812 1.00 93.12 502 GLN A C 1
ATOM 3824 O O . GLN A 1 502 ? -22.030 16.498 19.506 1.00 93.12 502 GLN A O 1
ATOM 3829 N N . VAL A 1 503 ? -22.869 17.513 17.687 1.00 90.50 503 VAL A N 1
ATOM 3830 C CA . VAL A 1 503 ? -21.558 17.962 17.197 1.00 90.50 503 VAL A CA 1
ATOM 3831 C C . VAL A 1 503 ? -20.922 18.978 18.156 1.00 90.50 503 VAL A C 1
ATOM 3833 O O . VAL A 1 503 ? -19.727 18.896 18.423 1.00 90.50 503 VAL A O 1
ATOM 3836 N N . ILE A 1 504 ? -21.705 19.884 18.749 1.00 94.38 504 ILE A N 1
ATOM 3837 C CA . ILE A 1 504 ? -21.239 20.798 19.803 1.00 94.38 504 ILE A CA 1
ATOM 3838 C C . ILE A 1 504 ? -20.777 20.013 21.035 1.00 94.38 504 ILE A C 1
ATOM 3840 O O . ILE A 1 504 ? -19.716 20.309 21.584 1.00 94.38 504 ILE A O 1
ATOM 3844 N N . GLY A 1 505 ? -21.520 18.979 21.443 1.00 90.19 505 GLY A N 1
ATOM 3845 C CA . GLY A 1 505 ? -21.123 18.090 22.538 1.00 90.19 505 GLY A CA 1
ATOM 3846 C C . GLY A 1 505 ? -19.743 17.462 22.316 1.00 90.19 505 GLY A C 1
ATOM 3847 O O . GLY A 1 505 ? -18.932 17.401 23.243 1.00 90.19 505 GLY A O 1
ATOM 3848 N N . LEU A 1 506 ? -19.423 17.095 21.071 1.00 88.44 506 LEU A N 1
ATOM 3849 C CA . LEU A 1 506 ? -18.116 16.545 20.700 1.00 88.44 506 LEU A CA 1
ATOM 3850 C C . LEU A 1 506 ? -16.958 17.549 20.811 1.00 88.44 506 LEU A C 1
ATOM 3852 O O . LEU A 1 506 ? -15.812 17.115 20.893 1.00 88.44 506 LEU A O 1
ATOM 3856 N N . LEU A 1 507 ? -17.202 18.862 20.915 1.00 90.62 507 LEU A N 1
ATOM 3857 C CA . LEU A 1 507 ? -16.142 19.837 21.222 1.00 90.62 507 LEU A CA 1
ATOM 3858 C C . LEU A 1 507 ? -15.582 19.676 22.644 1.00 90.62 507 LEU A C 1
ATOM 3860 O O . LEU A 1 507 ? -14.463 20.110 22.908 1.00 90.62 507 LEU A O 1
ATOM 3864 N N . ARG A 1 508 ? -16.328 19.023 23.544 1.00 87.31 508 ARG A N 1
ATOM 3865 C CA . ARG A 1 508 ? -15.877 18.639 24.895 1.00 87.31 508 ARG A CA 1
ATOM 3866 C C . ARG A 1 508 ? -15.361 17.209 24.972 1.00 87.31 508 ARG A C 1
ATOM 3868 O O . ARG A 1 508 ? -15.009 16.748 26.055 1.00 87.31 508 ARG A O 1
ATOM 3875 N N . SER A 1 509 ? -15.353 16.497 23.848 1.00 80.19 509 SER A N 1
ATOM 3876 C CA . SER A 1 509 ? -14.883 15.124 23.799 1.00 80.19 509 SER A CA 1
ATOM 3877 C C . SER A 1 509 ? -13.475 15.039 24.396 1.00 80.19 509 SER A C 1
ATOM 3879 O O . SER A 1 509 ? -12.627 15.870 24.039 1.00 80.19 509 SER A O 1
ATOM 3881 N N . PRO A 1 510 ? -13.180 14.041 25.255 1.00 67.88 510 PRO A N 1
ATOM 3882 C CA . PRO A 1 510 ? -11.804 13.799 25.670 1.00 67.88 510 PRO A CA 1
ATOM 3883 C C . PRO A 1 510 ? -10.931 13.451 24.458 1.00 67.88 510 PRO A C 1
ATOM 3885 O O . PRO A 1 510 ? -9.719 13.610 24.540 1.00 67.88 510 PRO A O 1
ATOM 3888 N N . PHE A 1 511 ? -11.563 13.098 23.327 1.00 63.94 511 PHE A N 1
ATOM 3889 C CA . PHE A 1 511 ? -10.896 12.716 22.106 1.00 63.94 511 PHE A CA 1
ATOM 3890 C C . PHE A 1 511 ? -10.570 13.914 21.172 1.00 63.94 511 PHE A C 1
ATOM 3892 O O . PHE A 1 511 ? -11.477 14.509 20.587 1.00 63.94 511 PHE A O 1
ATOM 3899 N N . ASP A 1 512 ? -9.291 14.254 20.977 1.00 69.88 512 ASP A N 1
ATOM 3900 C CA . ASP A 1 512 ? -8.739 15.289 20.083 1.00 69.88 512 ASP A CA 1
ATOM 3901 C C . ASP A 1 512 ? -9.291 15.195 18.659 1.00 69.88 512 ASP A C 1
ATOM 3903 O O . ASP A 1 512 ? -9.693 16.203 18.073 1.00 69.88 512 ASP A O 1
ATOM 3907 N N . GLU A 1 513 ? -9.326 13.986 18.097 1.00 67.38 513 GLU A N 1
ATOM 3908 C CA . GLU A 1 513 ? -9.842 13.752 16.748 1.00 67.38 513 GLU A CA 1
ATOM 3909 C C . GLU A 1 513 ? -11.336 14.070 16.672 1.00 67.38 513 GLU A C 1
ATOM 3911 O O . GLU A 1 513 ? -11.753 14.773 15.757 1.00 67.38 513 GLU A O 1
ATOM 3916 N N . GLN A 1 514 ? -12.128 13.695 17.684 1.00 79.75 514 GLN A N 1
ATOM 3917 C CA . GLN A 1 514 ? -13.541 14.084 17.754 1.00 79.75 514 GLN A CA 1
ATOM 3918 C C . GLN A 1 514 ? -13.706 15.602 17.830 1.00 79.75 514 GLN A C 1
ATOM 3920 O O . GLN A 1 514 ? -14.559 16.150 17.136 1.00 79.75 514 GLN A O 1
ATOM 3925 N N . ARG A 1 515 ? -12.866 16.306 18.601 1.00 85.88 515 ARG A N 1
ATOM 3926 C CA . ARG A 1 515 ? -12.901 17.778 18.664 1.00 85.88 515 ARG A CA 1
ATOM 3927 C C . ARG A 1 515 ? -12.533 18.413 17.323 1.00 85.88 515 ARG A C 1
ATOM 3929 O O . ARG A 1 515 ? -13.182 19.370 16.899 1.00 85.88 515 ARG A O 1
ATOM 3936 N N . MET A 1 516 ? -11.520 17.881 16.637 1.00 81.69 516 MET A N 1
ATOM 3937 C CA . MET A 1 516 ? -11.099 18.335 15.307 1.00 81.69 516 MET A CA 1
ATOM 3938 C C . MET A 1 516 ? -12.194 18.095 14.261 1.00 81.69 516 MET A C 1
ATOM 3940 O O . MET A 1 516 ? -12.521 19.012 13.506 1.00 81.69 516 MET A O 1
ATOM 3944 N N . LEU A 1 517 ? -12.783 16.898 14.232 1.00 81.50 517 LEU A N 1
ATOM 3945 C CA . LEU A 1 517 ? -13.873 16.546 13.325 1.00 81.50 517 LEU A CA 1
ATOM 3946 C C . LEU A 1 517 ? -15.120 17.382 13.604 1.00 81.50 517 LEU A C 1
ATOM 3948 O O . LEU A 1 517 ? -15.713 17.912 12.668 1.00 81.50 517 LEU A O 1
ATOM 3952 N N . ALA A 1 518 ? -15.473 17.585 14.874 1.00 89.38 518 ALA A N 1
ATOM 3953 C CA . ALA A 1 518 ? -16.583 18.444 15.270 1.00 89.38 518 ALA A CA 1
ATOM 3954 C C . ALA A 1 518 ? -16.351 19.897 14.844 1.00 89.38 518 ALA A C 1
ATOM 3956 O O . ALA A 1 518 ? -17.230 20.520 14.256 1.00 89.38 518 ALA A O 1
ATOM 3957 N N . THR A 1 519 ? -15.138 20.416 15.046 1.00 91.31 519 THR A N 1
ATOM 3958 C CA . THR A 1 519 ? -14.736 21.750 14.575 1.00 91.31 519 THR A CA 1
ATOM 3959 C C . THR A 1 519 ? -14.859 21.862 13.056 1.00 91.31 519 THR A C 1
ATOM 3961 O O . THR A 1 519 ? -15.375 22.861 12.555 1.00 91.31 519 THR A O 1
ATOM 3964 N N . LYS A 1 520 ? -14.393 20.850 12.311 1.00 87.62 520 LYS A N 1
ATOM 3965 C CA . LYS A 1 520 ? -14.476 20.814 10.846 1.00 87.62 520 LYS A CA 1
ATOM 3966 C C . LYS A 1 520 ? -15.926 20.758 10.374 1.00 87.62 520 LYS A C 1
ATOM 3968 O O . LYS A 1 520 ? -16.284 21.548 9.513 1.00 87.62 520 LYS A O 1
ATOM 3973 N N . ALA A 1 521 ? -16.754 19.902 10.970 1.00 89.88 521 ALA A N 1
ATOM 3974 C CA . ALA A 1 521 ? -18.170 19.787 10.641 1.00 89.88 521 ALA A CA 1
ATOM 3975 C C . ALA A 1 521 ? -18.933 21.082 10.953 1.00 89.88 521 ALA A C 1
ATOM 3977 O O . ALA A 1 521 ? -19.680 21.560 10.110 1.00 89.88 521 ALA A O 1
ATOM 3978 N N . LEU A 1 522 ? -18.705 21.706 12.111 1.00 94.25 522 LEU A N 1
ATOM 3979 C CA . LEU A 1 522 ? -19.349 22.977 12.458 1.00 94.25 522 LEU A CA 1
ATOM 3980 C C . LEU A 1 522 ? -18.921 24.116 11.533 1.00 94.25 522 LEU A C 1
ATOM 3982 O O . LEU A 1 522 ? -19.763 24.916 11.150 1.00 94.25 522 LEU A O 1
ATOM 3986 N N . LYS A 1 523 ? -17.642 24.179 11.139 1.00 92.88 523 LYS A N 1
ATOM 3987 C CA . LYS A 1 523 ? -17.161 25.138 10.130 1.00 92.88 523 LYS A CA 1
ATOM 3988 C C . LYS A 1 523 ? -17.764 24.875 8.761 1.00 92.88 523 LYS A C 1
ATOM 3990 O O . LYS A 1 523 ? -18.151 25.814 8.077 1.00 92.88 523 LYS A O 1
ATOM 3995 N N . GLU A 1 524 ? -17.811 23.607 8.363 1.00 91.94 524 GLU A N 1
ATOM 3996 C CA . GLU A 1 524 ? -18.387 23.197 7.095 1.00 91.94 524 GLU A CA 1
ATOM 3997 C C . GLU A 1 524 ? -19.852 23.615 7.061 1.00 91.94 524 GLU A C 1
ATOM 3999 O O . GLU A 1 524 ? -20.190 24.456 6.245 1.00 91.94 524 GLU A O 1
ATOM 4004 N N . PHE A 1 525 ? -20.691 23.153 7.984 1.00 93.62 525 PHE A N 1
ATOM 4005 C CA . PHE A 1 525 ? -22.142 23.379 7.979 1.00 93.62 525 PHE A CA 1
ATOM 4006 C C . PHE A 1 525 ? -22.588 24.632 8.748 1.00 93.62 525 PHE A C 1
ATOM 4008 O O . PHE A 1 525 ? -23.734 24.701 9.193 1.00 93.62 525 PHE A O 1
ATOM 4015 N N . ALA A 1 526 ? -21.702 25.617 8.946 1.00 94.25 526 ALA A N 1
ATOM 4016 C CA . ALA A 1 526 ? -22.023 26.806 9.738 1.00 94.25 526 ALA A CA 1
ATOM 4017 C C . ALA A 1 526 ? -23.292 27.532 9.239 1.00 94.25 526 ALA A C 1
ATOM 4019 O O . ALA A 1 526 ? -24.173 27.762 10.067 1.00 94.25 526 ALA A O 1
ATOM 4020 N N . PRO A 1 527 ? -23.459 27.838 7.932 1.00 93.31 527 PRO A N 1
ATOM 4021 C CA . PRO A 1 527 ? -24.662 28.499 7.413 1.00 93.31 527 PRO A CA 1
ATOM 4022 C C . PRO A 1 527 ? -25.959 27.752 7.726 1.00 93.31 527 PRO A C 1
ATOM 4024 O O . PRO A 1 527 ? -26.954 28.355 8.120 1.00 93.31 527 PRO A O 1
ATOM 4027 N N . GLU A 1 528 ? -25.955 26.429 7.586 1.00 94.38 528 GLU A N 1
ATOM 4028 C CA . GLU A 1 528 ? -27.145 25.602 7.754 1.00 94.38 528 GLU A CA 1
ATOM 4029 C C . GLU A 1 528 ? -27.458 25.334 9.227 1.00 94.38 528 GLU A C 1
ATOM 4031 O O . GLU A 1 528 ? -28.626 25.143 9.575 1.00 94.38 528 GLU A O 1
ATOM 4036 N N . LEU A 1 529 ? -26.439 25.330 10.091 1.00 94.25 529 LEU A N 1
ATOM 4037 C CA . LEU A 1 529 ? -26.563 25.079 11.527 1.00 94.25 529 LEU A CA 1
ATOM 4038 C C . LEU A 1 529 ? -26.612 26.363 12.372 1.00 94.25 529 LEU A C 1
ATOM 4040 O O . LEU A 1 529 ? -26.793 26.264 13.581 1.00 94.25 529 LEU A O 1
ATOM 4044 N N . ALA A 1 530 ? -26.492 27.558 11.787 1.00 94.62 530 ALA A N 1
ATOM 4045 C CA . ALA A 1 530 ? -26.346 28.818 12.525 1.00 94.62 530 ALA A CA 1
ATOM 4046 C C . ALA A 1 530 ? -27.462 29.084 13.549 1.00 94.62 530 ALA A C 1
ATOM 4048 O O . ALA A 1 530 ? -27.183 29.466 14.685 1.00 94.62 530 ALA A O 1
ATOM 4049 N N . GLU A 1 531 ? -28.726 28.878 13.169 1.00 93.19 531 GLU A N 1
ATOM 4050 C CA . GLU A 1 531 ? -29.874 29.056 14.071 1.00 93.19 531 GLU A CA 1
ATOM 4051 C C . GLU A 1 531 ? -29.833 28.050 15.229 1.00 93.19 531 GLU A C 1
ATOM 4053 O O . GLU A 1 531 ? -30.014 28.419 16.389 1.00 93.19 531 GLU A O 1
ATOM 4058 N N . ALA A 1 532 ? -29.505 26.792 14.925 1.00 93.81 532 ALA A N 1
ATOM 4059 C CA . ALA A 1 532 ? -29.344 25.749 15.927 1.00 93.81 532 ALA A CA 1
ATOM 4060 C C . ALA A 1 532 ? -28.188 26.051 16.894 1.00 93.81 532 ALA A C 1
ATOM 4062 O O . ALA A 1 532 ? -28.353 25.916 18.102 1.00 93.81 532 ALA A O 1
ATOM 4063 N N . ILE A 1 533 ? -27.046 26.519 16.380 1.00 95.00 533 ILE A N 1
ATOM 4064 C CA . ILE A 1 533 ? -25.889 26.923 17.187 1.00 95.00 533 ILE A CA 1
ATOM 4065 C C . ILE A 1 533 ? -26.278 28.061 18.143 1.00 95.00 533 ILE A C 1
ATOM 4067 O O . ILE A 1 533 ? -25.969 27.981 19.331 1.00 95.00 533 ILE A O 1
ATOM 4071 N N . ARG A 1 534 ? -27.007 29.085 17.670 1.00 95.31 534 ARG A N 1
ATOM 4072 C CA . ARG A 1 534 ? -27.508 30.175 18.531 1.00 95.31 534 ARG A CA 1
ATOM 4073 C C . ARG A 1 534 ? -28.458 29.669 19.612 1.00 95.31 534 ARG A C 1
ATOM 4075 O O . ARG A 1 534 ? -28.346 30.101 20.756 1.00 95.31 534 ARG A O 1
ATOM 4082 N N . GLY A 1 535 ? -29.358 28.748 19.266 1.00 93.81 535 GLY A N 1
ATOM 4083 C CA . GLY A 1 535 ? -30.257 28.109 20.229 1.00 93.81 535 GLY A CA 1
ATOM 4084 C C . GLY A 1 535 ? -29.495 27.379 21.339 1.00 93.81 535 GLY A C 1
ATOM 4085 O O . GLY A 1 535 ? -29.794 27.559 22.520 1.00 93.81 535 GLY A O 1
ATOM 4086 N N . GLU A 1 536 ? -28.456 26.623 20.979 1.00 92.62 536 GLU A N 1
ATOM 4087 C CA . GLU A 1 536 ? -27.609 25.919 21.947 1.00 92.62 536 GLU A CA 1
ATOM 4088 C C . GLU A 1 536 ? -26.789 26.890 22.815 1.00 92.62 536 GLU A C 1
ATOM 4090 O O . GLU A 1 536 ? -26.710 26.683 24.023 1.00 92.62 536 GLU A O 1
ATOM 4095 N N . ILE A 1 537 ? -26.260 27.993 22.267 1.00 93.38 537 ILE A N 1
ATOM 4096 C CA . ILE A 1 537 ? -25.598 29.048 23.065 1.00 93.38 537 ILE A CA 1
ATOM 4097 C C . ILE A 1 537 ? -26.584 29.670 24.069 1.00 93.38 537 ILE A C 1
ATOM 4099 O O . ILE A 1 537 ? -26.266 29.796 25.253 1.00 93.38 537 ILE A O 1
ATOM 4103 N N . ALA A 1 538 ? -27.787 30.036 23.613 1.00 92.81 538 ALA A N 1
ATOM 4104 C CA . ALA A 1 538 ? -28.795 30.721 24.422 1.00 92.81 538 ALA A CA 1
ATOM 4105 C C . ALA A 1 538 ? -29.372 29.844 25.543 1.00 92.81 538 ALA A C 1
ATOM 4107 O O . ALA A 1 538 ? -29.705 30.354 26.611 1.00 92.81 538 ALA A O 1
ATOM 4108 N N . SER A 1 539 ? -29.467 28.528 25.327 1.00 90.31 539 SER A N 1
ATOM 4109 C CA . SER A 1 539 ? -29.995 27.593 26.330 1.00 90.31 539 SER A CA 1
ATOM 4110 C C . SER A 1 539 ? -29.076 27.385 27.548 1.00 90.31 539 SER A C 1
ATOM 4112 O O . SER A 1 539 ? -29.487 26.750 28.517 1.00 90.31 539 SER A O 1
ATOM 4114 N N . GLY A 1 540 ? -27.846 27.920 27.524 1.00 79.62 540 GLY A N 1
ATOM 4115 C CA . GLY A 1 540 ? -26.880 27.839 28.624 1.00 79.62 540 GLY A CA 1
ATOM 4116 C C . GLY A 1 540 ? -25.959 26.604 28.746 1.00 79.62 540 GLY A C 1
ATOM 4117 O O . GLY A 1 540 ? -25.056 26.692 29.565 1.00 79.62 540 GLY A O 1
ATOM 4118 N N . PRO A 1 541 ? -26.051 25.493 27.983 1.00 75.75 541 PRO A N 1
ATOM 4119 C CA . PRO A 1 541 ? -25.207 24.310 28.191 1.00 75.75 541 PRO A CA 1
ATOM 4120 C C . PRO A 1 541 ? -23.741 24.479 27.750 1.00 75.75 541 PRO A C 1
ATOM 4122 O O . PRO A 1 541 ? -22.922 23.591 28.007 1.00 75.75 541 PRO A O 1
ATOM 4125 N N . VAL A 1 542 ? -23.376 25.586 27.086 1.00 85.88 542 VAL A N 1
ATOM 4126 C CA . VAL A 1 542 ? -22.004 25.886 26.635 1.00 85.88 542 VAL A CA 1
ATOM 4127 C C . VAL A 1 542 ? -21.287 26.800 27.641 1.00 85.88 542 VAL A C 1
ATOM 4129 O O . VAL A 1 542 ? -21.162 28.011 27.443 1.00 85.88 542 VAL A O 1
ATOM 4132 N N . ASP A 1 543 ? -20.824 26.200 28.734 1.00 88.38 543 ASP A N 1
ATOM 4133 C CA . ASP A 1 543 ? -20.110 26.864 29.839 1.00 88.38 543 ASP A CA 1
ATOM 4134 C C . ASP A 1 543 ? -18.616 27.112 29.580 1.00 88.38 543 ASP A C 1
ATOM 4136 O O . ASP A 1 543 ? -17.993 27.897 30.288 1.00 88.38 543 ASP A O 1
ATOM 4140 N N . ASP A 1 544 ? -18.017 26.450 28.582 1.00 92.94 544 ASP A N 1
ATOM 4141 C CA . ASP A 1 544 ? -16.603 26.659 28.249 1.00 92.94 544 ASP A CA 1
ATOM 4142 C C . ASP A 1 544 ? -16.464 27.943 27.406 1.00 92.94 544 ASP A C 1
ATOM 4144 O O . ASP A 1 544 ? -17.011 27.989 26.295 1.00 92.94 544 ASP A O 1
ATOM 4148 N N . PRO A 1 545 ? -15.731 28.977 27.873 1.00 93.31 545 PRO A N 1
ATOM 4149 C CA . PRO A 1 545 ? -15.634 30.255 27.168 1.00 93.31 545 PRO A CA 1
ATOM 4150 C C . PRO A 1 545 ? -14.995 30.153 25.778 1.00 93.31 545 PRO A C 1
ATOM 4152 O O . PRO A 1 545 ? -15.352 30.918 24.884 1.00 93.31 545 PRO A O 1
ATOM 4155 N N . LYS A 1 546 ? -14.062 29.213 25.568 1.00 92.94 546 LYS A N 1
ATOM 4156 C CA . LYS A 1 546 ? -13.402 29.022 24.268 1.00 92.94 546 LYS A CA 1
ATOM 4157 C C . LYS A 1 546 ? -14.351 28.373 23.275 1.00 92.94 546 LYS A C 1
ATOM 4159 O O . LYS A 1 546 ? -14.416 28.808 22.128 1.00 92.94 546 LYS A O 1
ATOM 4164 N N . ILE A 1 547 ? -15.096 27.357 23.717 1.00 95.25 547 ILE A N 1
ATOM 4165 C CA . ILE A 1 547 ? -16.119 26.718 22.882 1.00 95.25 547 ILE A CA 1
ATOM 4166 C C . ILE A 1 547 ? -17.209 27.733 22.542 1.00 95.25 547 ILE A C 1
ATOM 4168 O O . ILE A 1 547 ? -17.555 27.867 21.373 1.00 95.25 547 ILE A O 1
ATOM 4172 N N . ARG A 1 548 ? -17.703 28.490 23.530 1.00 95.81 548 ARG A N 1
ATOM 4173 C CA . ARG A 1 548 ? -18.712 29.531 23.305 1.00 95.81 548 ARG A CA 1
ATOM 4174 C C . ARG A 1 548 ? -18.242 30.558 22.277 1.00 95.81 548 ARG A C 1
ATOM 4176 O O . ARG A 1 548 ? -18.922 30.738 21.277 1.00 95.81 548 ARG A O 1
ATOM 4183 N N . SER A 1 549 ? -17.057 31.141 22.467 1.00 95.44 549 SER A N 1
ATOM 4184 C CA . SER A 1 549 ? -16.497 32.132 21.540 1.00 95.44 549 SER A CA 1
ATOM 4185 C C . SER A 1 549 ? -16.322 31.577 20.120 1.00 95.44 549 SER A C 1
ATOM 4187 O O . SER A 1 549 ? -16.626 32.256 19.139 1.00 95.44 549 SER A O 1
ATOM 4189 N N . PHE A 1 550 ? -15.889 30.319 19.987 1.00 95.75 550 PHE A N 1
ATOM 4190 C CA . PHE A 1 550 ? -15.821 29.647 18.691 1.00 95.75 550 PHE A CA 1
ATOM 4191 C C . PHE A 1 550 ? -17.207 29.517 18.036 1.00 95.75 550 PHE A C 1
ATOM 4193 O O . PHE A 1 550 ? -17.357 29.858 16.863 1.00 95.75 550 PHE A O 1
ATOM 4200 N N . LEU A 1 551 ? -18.221 29.068 18.779 1.00 96.25 551 LEU A N 1
ATOM 4201 C CA . LEU A 1 551 ? -19.583 28.904 18.266 1.00 96.25 551 LEU A CA 1
ATOM 4202 C C . LEU A 1 551 ? -20.241 30.243 17.903 1.00 96.25 551 LEU A C 1
ATOM 4204 O O . LEU A 1 551 ? -20.888 30.325 16.862 1.00 96.25 551 LEU A O 1
ATOM 4208 N N . GLU A 1 552 ? -20.031 31.286 18.708 1.00 94.94 552 GLU A N 1
ATOM 4209 C CA . GLU A 1 552 ? -20.454 32.660 18.406 1.00 94.94 552 GLU A CA 1
ATOM 4210 C C . GLU A 1 552 ? -19.831 33.130 17.085 1.00 94.94 552 GLU A C 1
ATOM 4212 O O . GLU A 1 552 ? -20.553 33.545 16.181 1.00 94.94 552 GLU A O 1
ATOM 4217 N N . SER A 1 553 ? -18.518 32.929 16.897 1.00 95.44 553 SER A N 1
ATOM 4218 C CA . SER A 1 553 ? -17.839 33.306 15.648 1.00 95.44 553 SER A CA 1
ATOM 4219 C C . SER A 1 553 ? -18.402 32.599 14.408 1.00 95.44 553 SER A C 1
ATOM 4221 O O . SER A 1 553 ? -18.513 33.205 13.342 1.00 95.44 553 SER A O 1
ATOM 4223 N N . LEU A 1 554 ? -18.797 31.326 14.539 1.00 94.12 554 LEU A N 1
ATOM 4224 C CA . LEU A 1 554 ? -19.433 30.584 13.453 1.00 94.12 554 LEU A CA 1
ATOM 4225 C C . LEU A 1 554 ? -20.834 31.117 13.164 1.00 94.12 554 LEU A C 1
ATOM 4227 O O . LEU A 1 554 ? -21.153 31.363 12.002 1.00 94.12 554 LEU A O 1
ATOM 4231 N N . ALA A 1 555 ? -21.652 31.321 14.198 1.00 93.25 555 ALA A N 1
ATOM 4232 C CA . ALA A 1 555 ? -23.008 31.834 14.047 1.00 93.25 555 ALA A CA 1
ATOM 4233 C C . ALA A 1 555 ? -23.025 33.232 13.406 1.00 93.25 555 ALA A C 1
ATOM 4235 O O . ALA A 1 555 ? -23.862 33.489 12.537 1.00 93.25 555 ALA A O 1
ATOM 4236 N N . ASP A 1 556 ? -22.073 34.093 13.767 1.00 92.19 556 ASP A N 1
ATOM 4237 C CA . ASP A 1 556 ? -21.971 35.460 13.254 1.00 92.19 556 ASP A CA 1
ATOM 4238 C C . ASP A 1 556 ? -21.439 35.511 11.818 1.00 92.19 556 ASP A C 1
ATOM 4240 O O . ASP A 1 556 ? -21.933 36.298 11.012 1.00 92.19 556 ASP A O 1
ATOM 4244 N N . SER A 1 557 ? -20.511 34.618 11.444 1.00 89.06 557 SER A N 1
ATOM 4245 C CA . SER A 1 557 ? -19.962 34.541 10.075 1.00 89.06 557 SER A CA 1
ATOM 4246 C C . SER A 1 557 ? -21.003 34.238 8.985 1.00 89.06 557 SER A C 1
ATOM 4248 O O . SER A 1 557 ? -20.724 34.380 7.796 1.00 89.06 557 SER A O 1
ATOM 4250 N N . THR A 1 558 ? -22.204 33.820 9.391 1.00 82.31 558 THR A N 1
ATOM 4251 C CA . THR A 1 558 ? -23.313 33.436 8.507 1.00 82.31 558 THR A CA 1
ATOM 4252 C C . THR A 1 558 ? -24.402 34.498 8.412 1.00 82.31 558 THR A C 1
ATOM 4254 O O . THR A 1 558 ? -25.323 34.357 7.605 1.00 82.31 558 THR A O 1
ATOM 4257 N N . ALA A 1 559 ? -24.320 35.565 9.216 1.00 75.44 559 ALA A N 1
ATOM 4258 C CA . ALA A 1 559 ? -25.179 36.720 9.029 1.00 75.44 559 ALA A CA 1
ATOM 4259 C C . ALA A 1 559 ? -24.878 37.291 7.640 1.00 75.44 559 ALA A C 1
ATOM 4261 O O . ALA A 1 559 ? -23.756 37.724 7.376 1.00 75.44 559 ALA A O 1
ATOM 4262 N N . ALA A 1 560 ? -25.866 37.230 6.738 1.00 60.59 560 ALA A N 1
ATOM 4263 C CA . ALA A 1 560 ? -25.743 37.806 5.407 1.00 60.59 560 ALA A CA 1
ATOM 4264 C C . ALA A 1 560 ? -25.163 39.222 5.547 1.00 60.59 560 ALA A C 1
ATOM 4266 O O . ALA A 1 560 ? -25.653 39.962 6.411 1.00 60.59 560 ALA A O 1
ATOM 4267 N N . PRO A 1 561 ? -24.130 39.600 4.766 1.00 54.56 561 PRO A N 1
ATOM 4268 C CA . PRO A 1 561 ? -23.630 40.966 4.797 1.00 54.56 561 PRO A CA 1
ATOM 4269 C C . PRO A 1 561 ? -24.841 41.869 4.607 1.00 54.56 561 PRO A C 1
ATOM 4271 O O . PRO A 1 561 ? -25.570 41.720 3.623 1.00 54.56 561 PRO A O 1
ATOM 4274 N N . SER A 1 562 ? -25.141 42.700 5.611 1.00 46.84 562 SER A N 1
ATOM 4275 C CA . SER A 1 562 ? -26.363 43.496 5.581 1.00 46.84 562 SER A CA 1
ATOM 4276 C C . SER A 1 562 ? -26.372 44.258 4.263 1.00 46.84 562 SER A C 1
ATOM 4278 O O . SER A 1 562 ? -25.375 44.914 3.950 1.00 46.84 562 SER A O 1
ATOM 4280 N N . ALA A 1 563 ? -27.472 44.190 3.511 1.00 52.31 563 ALA A N 1
ATOM 4281 C CA . ALA A 1 563 ? -27.649 44.828 2.202 1.00 52.31 563 ALA A CA 1
ATOM 4282 C C . ALA A 1 563 ? -27.559 46.376 2.232 1.00 52.31 563 ALA A C 1
ATOM 4284 O O . ALA A 1 563 ? -27.983 47.056 1.306 1.00 52.31 563 ALA A O 1
ATOM 4285 N N . THR A 1 564 ? -27.024 46.937 3.314 1.00 48.47 564 THR A N 1
ATOM 4286 C CA . THR A 1 564 ? -26.843 48.351 3.610 1.00 48.47 564 THR A CA 1
ATOM 4287 C C . THR A 1 564 ? -25.374 48.766 3.686 1.00 48.47 564 THR A C 1
ATOM 4289 O O . THR A 1 564 ? -25.111 49.841 4.214 1.00 48.47 564 THR A O 1
ATOM 4292 N N . GLN A 1 565 ? -24.401 47.990 3.179 1.00 41.91 565 GLN A N 1
ATOM 4293 C CA . GLN A 1 565 ? -23.092 48.593 2.891 1.00 41.91 565 GLN A CA 1
ATOM 4294 C C . GLN A 1 565 ? -23.276 49.581 1.726 1.00 41.91 565 GLN A C 1
ATOM 4296 O O . GLN A 1 565 ? -23.596 49.137 0.622 1.00 41.91 565 GLN A O 1
ATOM 4301 N N . PRO A 1 566 ? -23.155 50.904 1.955 1.00 46.06 566 PRO A N 1
ATOM 4302 C CA . PRO A 1 566 ? -23.257 51.869 0.875 1.00 46.06 566 PRO A CA 1
ATOM 4303 C C . PRO A 1 566 ? -22.139 51.596 -0.128 1.00 46.06 566 PRO A C 1
ATOM 4305 O O . PRO A 1 566 ? -20.998 51.330 0.254 1.00 46.06 566 PRO A O 1
ATOM 4308 N N . ASP A 1 567 ? -22.503 51.647 -1.403 1.00 44.34 567 ASP A N 1
ATOM 4309 C CA . ASP A 1 567 ? -21.599 51.565 -2.540 1.00 44.34 567 ASP A CA 1
ATOM 4310 C C . ASP A 1 567 ? -20.513 52.644 -2.406 1.00 44.34 567 ASP A C 1
ATOM 4312 O O . ASP A 1 567 ? -20.736 53.823 -2.686 1.00 44.34 567 ASP A O 1
ATOM 4316 N N . ASN A 1 568 ? -19.338 52.259 -1.906 1.00 49.22 568 ASN A N 1
ATOM 4317 C CA . ASN A 1 568 ? -18.162 53.122 -1.861 1.00 49.22 568 ASN A CA 1
ATOM 4318 C C . ASN A 1 568 ? -17.458 53.078 -3.225 1.00 49.22 568 ASN A C 1
ATOM 4320 O O . ASN A 1 568 ? -16.285 52.723 -3.323 1.00 49.22 568 ASN A O 1
ATOM 4324 N N . SER A 1 569 ? -18.179 53.449 -4.283 1.00 47.88 569 SER A N 1
ATOM 4325 C CA . SER A 1 569 ? -17.581 53.875 -5.542 1.00 47.88 569 SER A CA 1
ATOM 4326 C C . SER A 1 569 ? -17.380 55.396 -5.505 1.00 47.88 569 SER A C 1
ATOM 4328 O O . SER A 1 569 ? -18.292 56.173 -5.808 1.00 47.88 569 SER A O 1
ATOM 4330 N N . ARG A 1 570 ? -16.178 55.823 -5.116 1.00 39.62 570 ARG A N 1
ATOM 4331 C CA . ARG A 1 570 ? -15.571 57.094 -5.526 1.00 39.62 570 ARG A CA 1
ATOM 4332 C C . ARG A 1 570 ? -14.082 56.911 -5.737 1.00 39.62 570 ARG A C 1
ATOM 4334 O O . ARG A 1 570 ? -13.448 56.312 -4.842 1.00 39.62 570 ARG A O 1
#

Nearest PDB structures (foldseek):
  3pdg-assembly1_A  TM=7.995E-01  e=1.059E-03  Acetivibrio thermocellus ATCC 27405
  3fcy-assembly1_A  TM=5.235E-01  e=1.130E-05  Thermoanaerobacterium saccharolyticum JW/SL-YS485
  3i84-assembly1_A  TM=6.353E-01  e=4.736E-02  Homo sapiens
  3i85-assembly2_B  TM=6.314E-01  e=7.616E-02  Homo sapiens
  5z7p-assembly1_A  TM=6.930E-01  e=2.759E+00  Serratia marcescens

Secondary structure (DSSP, 8-state):
-PPPPGGGSSSSSS-------PPPPPPPPPTTS-SPPP-EEEEEEEEE-SSTT-EEEEEEEE-TT--EEEEEEEE-TT-SS--EEEEESS-TTGGG-HHHHHHHHHHTEEEEEE---SS-HHHHHHHHHHHHHHHTT-TTTTTS-EEEEEETHHHHHHHHHHHH-TTTEEEEEEET-TT--TTTT-SSHHHHHHHHHHHTTS-EEEEEETT-TTSS-BTTTTB-TT-IIIIIHHHHHHTT--EEEEEESS-SSS-SSTHHHHHHHHHHHHHHHS-TT--GGGSSPPPPP--GGGSEEEE---EEE-TTS-EEES-SSGGGSPPPEEGGG--S-TTTEEEESSHHHHHHHHHHHSPP-SEEEEEEEETTEEEEEEEE-SSSPEEEEEEEETTEEEEEESSSS-EEEESTT--TT-EEEEEEEEEETTEEEEPPPEEEETTEEE-HHHHHHHHHHS-HHHHTS---HHHHHHHHHHHHHHHHHTT------PPPHHHHHHHHHHHHHHTT-S-HHHHHHHHHHHHHTHHHHHHHHHHHHHTS----HHHHHHHHHHHHTTSPPPTT------